Protein AF-0000000065821455 (afdb_homodimer)

Foldseek 3Di:
DDDCPPDDDDPPPDDDDPDDPDDPPPDPPPPPQPPAPPVQVLVLVVLQLAQKWFWQDDDPFKTKTKFKFFQDPSNVVQAQADPPPLRRRMKMKMKIWGDDVVVVDDPQKTWIWIAINQPGIFIWIWRWDWAADPQDNRMIRIHTDSTHGDDDDPDDDGPVPGDDDADFPDDCLVDPQWAFDQDFDPDLLWADLEQQWIQRQVVRWIKGKFFAPVLCVPDDPPQSATTDQLLQQQFFPAPPDDDQQDQAQWAQRRRRHRDDPPLSRHARNRHHSCCVPPVDFKTAGRHDQVSVVSWFVDRAGIKGAQADRPRGGNDFASQNGIWGAHPVRDITGTDCPRMGITMGDSSVSVRNCTTGPSNVVRSVVSVVVPPD/DDDPPPCPDDDPDDDDDPDDPDDPDDDPPPPPQPDAPPVQVLVLVVLQLAQKWFWQDDDPFKTKTKFKFFQDPSNVVQAQADPPPLRRRMKMKMKIWGDDVVVVDDPQKTWIWIAINQPGIFIWIWRWDWAADPQDNRMIRIHTDDTHGDDDDPDDDGPVPGDDDADFPDDCLVDPQWAFDQDFDPDLLWADLEQQWIQRQVVRWIKGKFFAPVLCVPDDPPQSATTDQLLQQQFFPAPPDDDQQDQAQWAQRRRRHRDDPVLSRHARNRHHSCCVPPVDFKTAGRHDQVSVVSWFVDRAGIKGAQADRPRGGNDFASQNGIWGAHPVRDTTGTDCPRMGITMGDSSVSVRNCTTGPSNVVRNVVSVVVPPD

Sequence (744 aa):
MAQRALWRPQATPGPPGAAAPPGHRGAPPDARAPDPGPEADLVARIANSVFVWRVVRGDERLKIFRCLTVLTEPLCQVALPDPDPERALFCEIFLYLTRPKALRLPSNTFFAIFFFNRERRYCATVHLRSVTHPRTPLLCTLAFGHLEAASPPEETPDPAAEQLADEPVAHELDGAYLVPTDTAPESGACCALGPGAWWHLPGGRIYCWAMDDDLGSLCPPGSRARHLGWLLSRITDPPGGGGACAPTAHIDSANALWRAPAVAEACPCVAPCMWSNMAQRTLAVRGDASLCQLLFGHPVDAVILRQATRRPRITAHLHEVVVGRDGAESVIRPTSAGWRLCVLSSYTSRLFATSCPAVARAVARASSSDYKMAQRALWRPQATPGPPGAAAPPGHRGAPPDARAPDPGPEADLVARIANSVFVWRVVRGDERLKIFRCLTVLTEPLCQVALPDPDPERALFCEIFLYLTRPKALRLPSNTFFAIFFFNRERRYCATVHLRSVTHPRTPLLCTLAFGHLEAASPPEETPDPAAEQLADEPVAHELDGAYLVPTDTAPESGACCALGPGAWWHLPGGRIYCWAMDDDLGSLCPPGSRARHLGWLLSRITDPPGGGGACAPTAHIDSANALWRAPAVAEACPCVAPCMWSNMAQRTLAVRGDASLCQLLFGHPVDAVILRQATRRPRITAHLHEVVVGRDGAESVIRPTSAGWRLCVLSSYTSRLFATSCPAVARAVARASSSDYK

Nearest PDB structures (foldseek):
  1h7k-assembly1_A  TM=2.787E-01  e=4.267E+00  Proteus mirabilis

InterPro domains:
  IPR004286 Herpesvirus UL16/UL94 [MF_04039] (35-364)
  IPR004286 Herpesvirus UL16/UL94 [PF03044] (42-361)

Structure (mmCIF, N/CA/C/O backbone):
data_AF-0000000065821455-model_v1
#
loop_
_entity.id
_entity.type
_entity.pdbx_description
1 polymer 'Cytoplasmic envelopment protein 2'
#
loop_
_atom_site.group_PDB
_atom_site.id
_atom_site.type_symbol
_atom_site.label_atom_id
_atom_site.label_alt_id
_atom_site.label_comp_id
_atom_site.label_asym_id
_atom_site.label_entity_id
_atom_site.label_seq_id
_atom_site.pdbx_PDB_ins_code
_atom_site.Cartn_x
_atom_site.Cartn_y
_atom_site.Cartn_z
_atom_site.occupancy
_atom_site.B_iso_or_equiv
_atom_site.auth_seq_id
_atom_site.auth_comp_id
_atom_site.auth_asym_id
_atom_site.auth_atom_id
_atom_site.pdbx_PDB_model_num
ATOM 1 N N . MET A 1 1 ? 31.703 -21.344 -76.875 1 18.28 1 MET A N 1
ATOM 2 C CA . MET A 1 1 ? 30.328 -21.141 -77.312 1 18.28 1 MET A CA 1
ATOM 3 C C . MET A 1 1 ? 29.547 -22.453 -77.25 1 18.28 1 MET A C 1
ATOM 5 O O . MET A 1 1 ? 29.094 -22.953 -78.312 1 18.28 1 MET A O 1
ATOM 9 N N . ALA A 1 2 ? 29.984 -23.312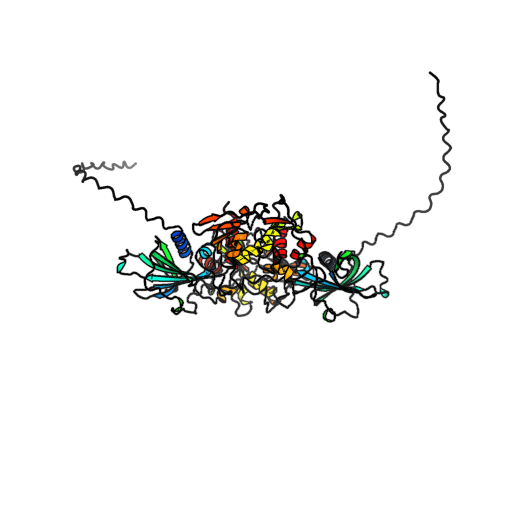 -76.25 1 20.3 2 ALA A N 1
ATOM 10 C CA . ALA A 1 2 ? 29.844 -24.766 -76.25 1 20.3 2 ALA A CA 1
ATOM 11 C C . ALA A 1 2 ? 28.375 -25.172 -76.062 1 20.3 2 ALA A C 1
ATOM 13 O O . ALA A 1 2 ? 27.672 -24.688 -75.188 1 20.3 2 ALA A O 1
ATOM 14 N N . GLN A 1 3 ? 27.594 -25.672 -77.125 1 21.14 3 GLN A N 1
ATOM 15 C CA . GLN A 1 3 ? 26.219 -25.922 -77.625 1 21.14 3 GLN A CA 1
ATOM 16 C C . GLN A 1 3 ? 25.594 -27.078 -76.812 1 21.14 3 GLN A C 1
ATOM 18 O O . GLN A 1 3 ? 26.016 -28.234 -77 1 21.14 3 GLN A O 1
ATOM 23 N N . ARG A 1 4 ? 25.094 -26.891 -75.5 1 23.95 4 ARG A N 1
ATOM 24 C CA . ARG A 1 4 ? 24.734 -27.891 -74.5 1 23.95 4 ARG A CA 1
ATOM 25 C C . ARG A 1 4 ? 23.516 -28.672 -75 1 23.95 4 ARG A C 1
ATOM 27 O O . ARG A 1 4 ? 22.438 -28.109 -75.188 1 23.95 4 ARG A O 1
ATOM 34 N N . ALA A 1 5 ? 23.672 -29.797 -75.562 1 21.73 5 ALA A N 1
ATOM 35 C CA . ALA A 1 5 ? 22.859 -30.703 -76.375 1 21.73 5 ALA A CA 1
ATOM 36 C C . ALA A 1 5 ? 21.781 -31.391 -75.562 1 21.73 5 ALA A C 1
ATOM 38 O O . ALA A 1 5 ? 21.141 -32.344 -76 1 21.73 5 ALA A O 1
ATOM 39 N N . LEU A 1 6 ? 21.469 -30.906 -74.188 1 23.86 6 LEU A N 1
ATOM 40 C CA . LEU A 1 6 ? 21.094 -31.969 -73.25 1 23.86 6 LEU A CA 1
ATOM 41 C C . LEU A 1 6 ? 19.781 -32.625 -73.688 1 23.86 6 LEU A C 1
ATOM 43 O O . LEU A 1 6 ? 18.812 -31.938 -74 1 23.86 6 LEU A O 1
ATOM 47 N N . TRP A 1 7 ? 19.734 -33.906 -74 1 24.12 7 TRP A N 1
ATOM 48 C CA . TRP A 1 7 ? 18.844 -34.906 -74.562 1 24.12 7 TRP A CA 1
ATOM 49 C C . TRP A 1 7 ? 17.578 -35.062 -73.75 1 24.12 7 TRP A C 1
ATOM 51 O O . TRP A 1 7 ? 17.609 -34.938 -72.5 1 24.12 7 TRP A O 1
ATOM 61 N N . ARG A 1 8 ? 16.312 -35.031 -74.375 1 24.8 8 ARG A N 1
ATOM 62 C CA . ARG A 1 8 ? 14.875 -34.875 -74.125 1 24.8 8 ARG A CA 1
ATOM 63 C C . ARG A 1 8 ? 14.273 -36.188 -73.625 1 24.8 8 ARG A C 1
ATOM 65 O O . ARG A 1 8 ? 14.148 -37.156 -74.438 1 24.8 8 ARG A O 1
ATOM 72 N N . PRO A 1 9 ? 14.562 -36.656 -72.312 1 22.41 9 PRO A N 1
ATOM 73 C CA . PRO A 1 9 ? 14.227 -38.031 -72 1 22.41 9 PRO A CA 1
ATOM 74 C C . PRO A 1 9 ? 12.742 -38.344 -72.188 1 22.41 9 PRO A C 1
ATOM 76 O O . PRO A 1 9 ? 11.898 -37.469 -72 1 22.41 9 PRO A O 1
ATOM 79 N N . GLN A 1 10 ? 12.484 -39.344 -72.875 1 22.66 10 GLN A N 1
ATOM 80 C CA . GLN A 1 10 ? 11.234 -39.875 -73.438 1 22.66 10 GLN A CA 1
ATOM 81 C C . GLN A 1 10 ? 10.336 -40.406 -72.312 1 22.66 10 GLN A C 1
ATOM 83 O O . GLN A 1 10 ? 10.75 -41.219 -71.5 1 22.66 10 GLN A O 1
ATOM 88 N N . ALA A 1 11 ? 9.273 -39.656 -71.875 1 24.34 11 ALA A N 1
ATOM 89 C CA . ALA A 1 11 ? 8.352 -39.781 -70.75 1 24.34 11 ALA A CA 1
ATOM 90 C C . ALA A 1 11 ? 7.527 -41.062 -70.812 1 24.34 11 ALA A C 1
ATOM 92 O O . ALA A 1 11 ? 6.887 -41.312 -71.875 1 24.34 11 ALA A O 1
ATOM 93 N N . THR A 1 12 ? 8.023 -42.094 -70.188 1 25.02 12 THR A N 1
ATOM 94 C CA . THR A 1 12 ? 7.441 -43.406 -70.188 1 25.02 12 THR A CA 1
ATOM 95 C C . THR A 1 12 ? 5.969 -43.375 -69.812 1 25.02 12 THR A C 1
ATOM 97 O O . THR A 1 12 ? 5.59 -42.594 -68.875 1 25.02 12 THR A O 1
ATOM 100 N N . PRO A 1 13 ? 5.086 -43.969 -70.5 1 27.89 13 PRO A N 1
ATOM 101 C CA . PRO A 1 13 ? 3.621 -43.906 -70.5 1 27.89 13 PRO A CA 1
ATOM 102 C C . PRO A 1 13 ? 3.029 -44.531 -69.188 1 27.89 13 PRO A C 1
ATOM 104 O O . PRO A 1 13 ? 3.266 -45.719 -68.938 1 27.89 13 PRO A O 1
ATOM 107 N N . GLY A 1 14 ? 3.031 -43.938 -68 1 22.94 14 GLY A N 1
ATOM 108 C CA . GLY A 1 14 ? 2.805 -44.594 -66.75 1 22.94 14 GLY A CA 1
ATOM 109 C C . GLY A 1 14 ? 1.462 -45.281 -66.688 1 22.94 14 GLY A C 1
ATOM 110 O O . GLY A 1 14 ? 0.564 -45 -67.438 1 22.94 14 GLY A O 1
ATOM 111 N N . PRO A 1 15 ? 1.441 -46.438 -65.938 1 25.97 15 PRO A N 1
ATOM 112 C CA . PRO A 1 15 ? 0.508 -47.562 -65.875 1 25.97 15 PRO A CA 1
ATOM 113 C C . PRO A 1 15 ? -0.919 -47.125 -65.562 1 25.97 15 PRO A C 1
ATOM 115 O O . PRO A 1 15 ? -1.133 -46.031 -65 1 25.97 15 PRO A O 1
ATOM 118 N N . PRO A 1 16 ? -1.852 -48 -65.875 1 26.34 16 PRO A N 1
ATOM 119 C CA . PRO A 1 16 ? -3.309 -47.875 -65.938 1 26.34 16 PRO A CA 1
ATOM 120 C C . PRO A 1 16 ? -3.941 -47.5 -64.562 1 26.34 16 PRO A C 1
ATOM 122 O O . PRO A 1 16 ? -3.328 -47.688 -63.531 1 26.34 16 PRO A O 1
ATOM 125 N N . GLY A 1 17 ? -5.07 -46.75 -64.625 1 23.02 17 GLY A N 1
ATOM 126 C CA . GLY A 1 17 ? -5.844 -45.938 -63.688 1 23.02 17 GLY A CA 1
ATOM 127 C C . GLY A 1 17 ? -6.578 -46.75 -62.656 1 23.02 17 GLY A C 1
ATOM 128 O O . GLY A 1 17 ? -7.5 -47.5 -62.969 1 23.02 17 GLY A O 1
ATOM 129 N N . ALA A 1 18 ? -5.797 -47.406 -61.719 1 26.08 18 ALA A N 1
ATOM 130 C CA . ALA A 1 18 ? -6.438 -48.25 -60.719 1 26.08 18 ALA A CA 1
ATOM 131 C C . ALA A 1 18 ? -7.707 -47.594 -60.188 1 26.08 18 ALA A C 1
ATOM 133 O O . ALA A 1 18 ? -7.801 -46.375 -60.094 1 26.08 18 ALA A O 1
ATOM 134 N N . ALA A 1 19 ? -8.695 -48.375 -60.125 1 24.66 19 ALA A N 1
ATOM 135 C CA . ALA A 1 19 ? -10.102 -48.219 -59.75 1 24.66 19 ALA A CA 1
ATOM 136 C C . ALA A 1 19 ? -10.242 -47.5 -58.406 1 24.66 19 ALA A C 1
ATOM 138 O O . ALA A 1 19 ? -9.375 -47.625 -57.531 1 24.66 19 ALA A O 1
ATOM 139 N N . ALA A 1 20 ? -11.109 -46.531 -58.344 1 27.36 20 ALA A N 1
ATOM 140 C CA . ALA A 1 20 ? -11.43 -45.562 -57.312 1 27.36 20 ALA A CA 1
ATOM 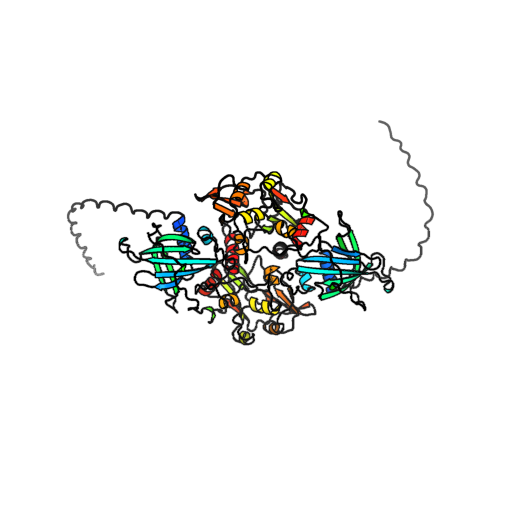141 C C . ALA A 1 20 ? -11.875 -46.219 -56.031 1 27.36 20 ALA A C 1
ATOM 143 O O . ALA A 1 20 ? -12.828 -47.031 -56.031 1 27.36 20 ALA A O 1
ATOM 144 N N . PRO A 1 21 ? -10.891 -46.75 -55.156 1 24.52 21 PRO A N 1
ATOM 145 C CA . PRO A 1 21 ? -11.5 -47.531 -54.062 1 24.52 21 PRO A CA 1
ATOM 146 C C . PRO A 1 21 ? -12.711 -46.812 -53.438 1 24.52 21 PRO A C 1
ATOM 148 O O . PRO A 1 21 ? -12.859 -45.594 -53.562 1 24.52 21 PRO A O 1
ATOM 151 N N . PRO A 1 22 ? -13.672 -47.656 -52.875 1 33.03 22 PRO A N 1
ATOM 152 C CA . PRO A 1 22 ? -14.984 -47.25 -52.344 1 33.03 22 PRO A CA 1
ATOM 153 C C . PRO A 1 22 ? -14.906 -46.062 -51.375 1 33.03 22 PRO A C 1
ATOM 155 O O . PRO A 1 22 ? -13.844 -45.812 -50.812 1 33.03 22 PRO A O 1
ATOM 158 N N . GLY A 1 23 ? -15.883 -45.125 -51.469 1 25.48 23 GLY A N 1
ATOM 159 C CA . GLY A 1 23 ? -16.078 -43.812 -50.844 1 25.48 23 GLY A CA 1
ATOM 160 C C . GLY A 1 23 ? -15.938 -43.875 -49.344 1 25.48 23 GLY A C 1
ATOM 161 O O . GLY A 1 23 ? -16.422 -44.781 -48.688 1 25.48 23 GLY A O 1
ATOM 162 N N . HIS A 1 24 ? -14.758 -43.406 -48.781 1 27.06 24 HIS A N 1
ATOM 163 C CA . HIS A 1 24 ? -14.477 -43.281 -47.375 1 27.06 24 HIS A CA 1
ATOM 164 C C . HIS A 1 24 ? -15.672 -42.719 -46.594 1 27.06 24 HIS A C 1
ATOM 166 O O . HIS A 1 24 ? -16.203 -41.688 -46.969 1 27.06 24 HIS A O 1
ATOM 172 N N . ARG A 1 25 ? -16.531 -43.594 -46 1 34.06 25 ARG A N 1
ATOM 173 C CA . ARG A 1 25 ? -17.531 -43.188 -45.031 1 34.06 25 ARG A CA 1
ATOM 174 C C . ARG A 1 25 ? -17 -42.062 -44.156 1 34.06 25 ARG A C 1
ATOM 176 O O . ARG A 1 25 ? -15.844 -42.062 -43.719 1 34.06 25 ARG A O 1
ATOM 183 N N . GLY A 1 26 ? -17.578 -40.844 -44.375 1 27.97 26 GLY A N 1
ATOM 184 C CA . GLY A 1 26 ? -17.281 -39.625 -43.656 1 27.97 26 GLY A CA 1
ATOM 185 C C . GLY A 1 26 ? -16.969 -39.844 -42.188 1 27.97 26 GLY A C 1
ATOM 186 O O . GLY A 1 26 ? -17.469 -40.781 -41.594 1 27.97 26 GLY A O 1
ATOM 187 N N . ALA A 1 27 ? -15.703 -39.469 -41.812 1 33.12 27 ALA A N 1
ATOM 188 C CA . ALA A 1 27 ? -15.289 -39.5 -40.406 1 33.12 27 ALA A CA 1
ATOM 189 C C . ALA A 1 27 ? -16.406 -38.969 -39.5 1 33.12 27 ALA A C 1
ATOM 191 O O . ALA A 1 27 ? -17.172 -38.062 -39.906 1 33.12 27 ALA A O 1
ATOM 192 N N . PRO A 1 28 ? -16.938 -39.812 -38.625 1 33.97 28 PRO A N 1
ATOM 193 C CA . PRO A 1 28 ? -17.938 -39.25 -37.719 1 33.97 28 PRO A CA 1
ATOM 194 C C . PRO A 1 28 ? -17.609 -37.844 -37.312 1 33.97 28 PRO A C 1
ATOM 196 O O . PRO A 1 28 ? -16.438 -37.438 -37.344 1 33.97 28 PRO A O 1
ATOM 199 N N . PRO A 1 29 ? -18.625 -36.938 -37.438 1 32.53 29 PRO A N 1
ATOM 200 C CA . PRO A 1 29 ? -18.344 -35.562 -37.031 1 32.53 29 PRO A CA 1
ATOM 201 C C . PRO A 1 29 ? -17.438 -35.469 -35.812 1 32.53 29 PRO A C 1
ATOM 203 O O . PRO A 1 29 ? -17.391 -36.406 -35 1 32.53 29 PRO A O 1
ATOM 206 N N . ASP A 1 30 ? -16.344 -34.812 -36 1 30.17 30 ASP A N 1
ATOM 207 C CA . ASP A 1 30 ? -15.422 -34.469 -34.906 1 30.17 30 ASP A CA 1
ATOM 208 C C . ASP A 1 30 ? -16.188 -34.125 -33.625 1 30.17 30 ASP A C 1
ATOM 210 O O . ASP A 1 30 ? -17 -33.219 -33.625 1 30.17 30 ASP A O 1
ATOM 214 N N . ALA A 1 31 ? -16.578 -35.094 -32.875 1 29.73 31 ALA A N 1
ATOM 215 C CA . ALA A 1 31 ? -17.078 -34.812 -31.531 1 29.73 31 ALA A CA 1
ATOM 216 C C . ALA A 1 31 ? -16.391 -33.562 -30.953 1 29.73 31 ALA A C 1
ATOM 218 O O . ALA A 1 31 ? -15.195 -33.594 -30.672 1 29.73 31 ALA A O 1
ATOM 219 N N . ARG A 1 32 ? -16.844 -32.469 -31.328 1 39.44 32 ARG A N 1
ATOM 220 C CA . ARG A 1 32 ? -16.484 -31.266 -30.594 1 39.44 32 ARG A CA 1
ATOM 221 C C . ARG A 1 32 ? -16.344 -31.562 -29.094 1 39.44 32 ARG A C 1
ATOM 223 O O . ARG A 1 32 ? -17.266 -32.094 -28.484 1 39.44 32 ARG A O 1
ATOM 230 N N . ALA A 1 33 ? -15.117 -31.75 -28.656 1 36.5 33 ALA A N 1
ATOM 231 C CA . ALA A 1 33 ? -14.875 -31.891 -27.219 1 36.5 33 ALA A CA 1
ATOM 232 C C . ALA A 1 33 ? -15.922 -31.125 -26.422 1 36.5 33 ALA A C 1
ATOM 234 O O . ALA A 1 33 ? -16.312 -30.016 -26.781 1 36.5 33 ALA A O 1
ATOM 235 N N . PRO A 1 34 ? -16.719 -31.703 -25.547 1 39.59 34 PRO A N 1
ATOM 236 C CA . PRO A 1 34 ? -17.672 -30.938 -24.75 1 39.59 34 PRO A CA 1
ATOM 237 C C . PRO A 1 34 ? -17.078 -29.656 -24.172 1 39.59 34 PRO A C 1
ATOM 239 O O . PRO A 1 34 ? -15.867 -29.594 -23.891 1 39.59 34 PRO A O 1
ATOM 242 N N . ASP A 1 35 ? -17.562 -28.516 -24.484 1 43.12 35 ASP A N 1
ATOM 243 C CA . ASP A 1 35 ? -17.219 -27.188 -23.984 1 43.12 35 ASP A CA 1
ATOM 244 C C . ASP A 1 35 ? -16.969 -27.219 -22.469 1 43.12 35 ASP A C 1
ATOM 246 O O . ASP A 1 35 ? -17.812 -27.688 -21.703 1 43.12 35 ASP A O 1
ATOM 250 N N . PRO A 1 36 ? -15.664 -27.484 -22.188 1 52.84 36 PRO A N 1
ATOM 251 C CA . PRO A 1 36 ? -15.453 -27.406 -20.734 1 52.84 36 PRO A CA 1
ATOM 252 C C . PRO A 1 36 ? -16.281 -26.312 -20.078 1 52.84 36 PRO A C 1
ATOM 254 O O . PRO A 1 36 ? -16.516 -25.25 -20.672 1 52.84 36 PRO A O 1
ATOM 257 N N . GLY A 1 37 ? -17.203 -26.594 -19.328 1 60.38 37 GLY A N 1
ATOM 258 C CA . GLY A 1 37 ? -18 -25.641 -18.562 1 60.38 37 GLY A CA 1
ATOM 259 C C . GLY A 1 37 ? -17.172 -24.484 -18.031 1 60.38 37 GLY A C 1
ATOM 260 O O . GLY A 1 37 ? -15.938 -24.547 -18.016 1 60.38 37 GLY A O 1
ATOM 261 N N . PRO A 1 38 ? -17.688 -23.391 -17.906 1 71.19 38 PRO A N 1
ATOM 262 C CA . PRO A 1 38 ? -17.047 -22.141 -17.484 1 71.19 38 PRO A CA 1
ATOM 263 C C . PRO A 1 38 ? -16.047 -22.344 -16.344 1 71.19 38 PRO A C 1
ATOM 265 O O . PRO A 1 38 ? -14.992 -21.719 -16.328 1 71.19 38 PRO A O 1
ATOM 268 N N . GLU A 1 39 ? -16.281 -23.297 -15.578 1 82.38 39 GLU A N 1
ATOM 269 C CA . GLU A 1 39 ? -15.391 -23.531 -14.445 1 82.38 39 GLU A CA 1
ATOM 270 C C . GLU A 1 39 ? -14.125 -24.266 -14.883 1 82.38 39 GLU A C 1
ATOM 272 O O . GLU A 1 39 ? -13.023 -23.953 -14.414 1 82.38 39 GLU A O 1
ATOM 277 N N . ALA A 1 40 ? -14.25 -25.203 -15.828 1 86.44 40 ALA A N 1
ATOM 278 C CA . ALA A 1 40 ? -13.109 -25.953 -16.328 1 86.44 40 ALA A CA 1
ATOM 279 C C . ALA A 1 40 ? -12.102 -25.047 -17.031 1 86.44 40 ALA A C 1
ATOM 281 O O . ALA A 1 40 ? -10.891 -25.188 -16.844 1 86.44 40 ALA A O 1
ATOM 282 N N . ASP A 1 41 ? -12.602 -24.141 -17.75 1 87.81 41 ASP A N 1
ATOM 283 C CA . ASP A 1 41 ? -11.734 -23.188 -18.438 1 87.81 41 ASP A CA 1
ATOM 284 C C . ASP A 1 41 ? -10.969 -22.312 -17.438 1 87.81 41 ASP A C 1
ATOM 286 O O . ASP A 1 41 ? -9.789 -22.031 -17.641 1 87.81 41 ASP A O 1
ATOM 290 N N . LEU A 1 42 ? -11.617 -21.953 -16.438 1 88.06 42 LEU A N 1
ATOM 291 C CA . LEU A 1 42 ? -11 -21.141 -15.398 1 88.06 42 LEU A CA 1
ATOM 292 C C . LEU A 1 42 ? -9.891 -21.906 -14.688 1 88.06 42 LEU A C 1
ATOM 294 O O . LEU A 1 42 ? -8.781 -21.391 -14.523 1 88.06 42 LEU A O 1
ATOM 298 N N . VAL A 1 43 ? -10.172 -23.078 -14.352 1 91.94 43 VAL A N 1
ATOM 299 C CA . VAL A 1 43 ? -9.195 -23.891 -13.641 1 91.94 43 VAL A CA 1
ATOM 300 C C . VAL A 1 43 ? -8 -24.172 -14.547 1 91.94 43 VAL A C 1
ATOM 302 O O . VAL A 1 43 ? -6.852 -24.141 -14.109 1 91.94 43 VAL A O 1
ATOM 305 N N . ALA A 1 44 ? -8.273 -24.453 -15.781 1 92.94 44 ALA A N 1
ATOM 306 C CA . ALA A 1 44 ? -7.199 -24.672 -16.75 1 92.94 44 ALA A CA 1
ATOM 307 C C . ALA A 1 44 ? -6.293 -23.453 -16.859 1 92.94 44 ALA A C 1
ATOM 309 O O . ALA A 1 44 ? -5.066 -23.578 -16.859 1 92.94 44 ALA A O 1
ATOM 310 N N . ARG A 1 45 ? -6.879 -22.344 -16.906 1 91.31 45 ARG A N 1
ATOM 311 C CA . ARG A 1 45 ? -6.117 -21.094 -16.984 1 91.31 45 ARG A CA 1
ATOM 312 C C . ARG A 1 45 ? -5.258 -20.906 -15.734 1 91.31 45 ARG A C 1
ATOM 314 O O . ARG A 1 45 ? -4.082 -20.562 -15.828 1 91.31 45 ARG A O 1
ATOM 321 N N . ILE A 1 46 ? -5.812 -21.125 -14.648 1 92.88 46 ILE A N 1
ATOM 322 C CA . ILE A 1 46 ? -5.109 -21 -13.375 1 92.88 46 ILE A CA 1
ATOM 323 C C . ILE A 1 46 ? -3.953 -22 -13.32 1 92.88 46 ILE A C 1
ATOM 325 O O . ILE A 1 46 ? -2.816 -21.609 -13.031 1 92.88 46 ILE A O 1
ATOM 329 N N . ALA A 1 47 ? -4.289 -23.188 -13.617 1 94.19 47 ALA A N 1
ATOM 330 C CA . ALA A 1 47 ? -3.281 -24.25 -13.539 1 94.19 47 ALA A CA 1
ATOM 331 C C . ALA A 1 47 ? -2.109 -23.953 -14.477 1 94.19 47 ALA A C 1
ATOM 333 O O . ALA A 1 47 ? -0.951 -24.172 -14.117 1 94.19 47 ALA A O 1
ATOM 334 N N . ASN A 1 48 ? -2.381 -23.438 -15.57 1 94.44 48 ASN A N 1
ATOM 335 C CA . ASN A 1 48 ? -1.34 -23.172 -16.562 1 94.44 48 ASN A CA 1
ATOM 336 C C . ASN A 1 48 ? -0.598 -21.875 -16.25 1 94.44 48 ASN A C 1
ATOM 338 O O . ASN A 1 48 ? 0.431 -21.594 -16.875 1 94.44 48 ASN A O 1
ATOM 342 N N . SER A 1 49 ? -1.099 -21.094 -15.352 1 91.56 49 SER A N 1
ATOM 343 C CA . SER A 1 49 ? -0.44 -19.859 -14.977 1 91.56 49 SER A CA 1
ATOM 344 C C . SER A 1 49 ? 0.566 -20.078 -13.859 1 91.56 49 SER A C 1
ATOM 346 O O . SER A 1 49 ? 1.354 -19.188 -13.531 1 91.56 49 SER A O 1
ATOM 348 N N . VAL A 1 50 ? 0.515 -21.219 -13.289 1 93.69 50 VAL A N 1
ATOM 349 C CA . VAL A 1 50 ? 1.43 -21.547 -12.203 1 93.69 50 VAL A CA 1
ATOM 350 C C . VAL A 1 50 ? 2.871 -21.5 -12.703 1 93.69 50 VAL A C 1
ATOM 352 O O . VAL A 1 50 ? 3.176 -22.016 -13.781 1 93.69 50 VAL A O 1
ATOM 355 N N . PHE A 1 51 ? 3.674 -20.984 -11.867 1 93.88 51 PHE A N 1
ATOM 356 C CA . PHE A 1 51 ? 5.066 -20.75 -12.234 1 93.88 51 PHE A CA 1
ATOM 357 C C . PHE A 1 51 ? 5.863 -22.047 -12.156 1 93.88 51 PHE A C 1
ATOM 359 O O . PHE A 1 51 ? 6.398 -22.531 -13.156 1 93.88 51 PHE A O 1
ATOM 366 N N . VAL A 1 52 ? 5.902 -22.641 -10.992 1 96.75 52 VAL A N 1
ATOM 367 C CA . VAL A 1 52 ? 6.664 -23.875 -10.766 1 96.75 52 VAL A CA 1
ATOM 368 C C . VAL A 1 52 ? 5.879 -24.797 -9.844 1 96.75 52 VAL A C 1
ATOM 370 O O . VAL A 1 52 ? 5.227 -24.344 -8.906 1 96.75 52 VAL A O 1
ATOM 373 N N . TRP A 1 53 ? 5.953 -26.078 -10.172 1 98.06 53 TRP A N 1
ATOM 374 C CA . TRP A 1 53 ? 5.43 -27.125 -9.312 1 98.06 53 TRP A CA 1
ATOM 375 C C . TRP A 1 53 ? 6.562 -27.875 -8.617 1 98.06 53 TRP A C 1
ATOM 377 O O . TRP A 1 53 ? 7.547 -28.25 -9.258 1 98.06 53 TRP A O 1
ATOM 387 N N . ARG A 1 54 ? 6.422 -28.062 -7.363 1 98.19 54 ARG A N 1
ATOM 388 C CA . ARG A 1 54 ? 7.375 -28.875 -6.621 1 98.19 54 ARG A CA 1
ATOM 389 C C . ARG A 1 54 ? 6.828 -30.281 -6.379 1 98.19 54 ARG A C 1
ATOM 391 O O . ARG A 1 54 ? 5.688 -30.438 -5.938 1 98.19 54 ARG A O 1
ATOM 398 N N . VAL A 1 55 ? 7.672 -31.234 -6.594 1 97.38 55 VAL A N 1
ATOM 399 C CA . VAL A 1 55 ? 7.281 -32.625 -6.348 1 97.38 55 VAL A CA 1
ATOM 400 C C . VAL A 1 55 ? 7.273 -32.906 -4.844 1 97.38 55 VAL A C 1
ATOM 402 O O . VAL A 1 55 ? 8.273 -32.688 -4.16 1 97.38 55 VAL A O 1
ATOM 405 N N . VAL A 1 56 ? 6.168 -33.312 -4.363 1 97.25 56 VAL A N 1
ATOM 406 C CA . VAL A 1 56 ? 6.043 -33.688 -2.959 1 97.25 56 VAL A CA 1
ATOM 407 C C . VAL A 1 56 ? 6.285 -35.188 -2.803 1 97.25 56 VAL A C 1
ATOM 409 O O . VAL A 1 56 ? 7.027 -35.625 -1.917 1 97.25 56 VAL A O 1
ATOM 412 N N . ARG A 1 57 ? 5.66 -35.906 -3.637 1 94.38 57 ARG A N 1
ATOM 413 C CA . ARG A 1 57 ? 5.762 -37.344 -3.682 1 94.38 57 ARG A CA 1
ATOM 414 C C . ARG A 1 57 ? 5.582 -37.875 -5.105 1 94.38 57 ARG A C 1
ATOM 416 O O . ARG A 1 57 ? 4.742 -37.375 -5.852 1 94.38 57 ARG A O 1
ATOM 423 N N . GLY A 1 58 ? 6.488 -38.781 -5.566 1 89.62 58 GLY A N 1
ATOM 424 C CA . GLY A 1 58 ? 6.43 -39.344 -6.902 1 89.62 58 GLY A CA 1
ATOM 425 C C . GLY A 1 58 ? 6.465 -40.875 -6.91 1 89.62 58 GLY A C 1
ATOM 426 O O . GLY A 1 58 ? 7.473 -41.469 -7.293 1 89.62 58 GLY A O 1
ATOM 427 N N . ASP A 1 59 ? 5.348 -41.438 -6.523 1 87.12 59 ASP A N 1
ATOM 428 C CA . ASP A 1 59 ? 5.227 -42.906 -6.59 1 87.12 59 ASP A CA 1
ATOM 429 C C . ASP A 1 59 ? 4.719 -43.344 -7.961 1 87.12 59 ASP A C 1
ATOM 431 O O . ASP A 1 59 ? 4.348 -42.531 -8.789 1 87.12 59 ASP A O 1
ATOM 435 N N . GLU A 1 60 ? 4.816 -44.625 -8.25 1 84.19 60 GLU A N 1
ATOM 436 C CA . GLU A 1 60 ? 4.422 -45.156 -9.539 1 84.19 60 GLU A CA 1
ATOM 437 C C . GLU A 1 60 ? 2.951 -44.875 -9.836 1 84.19 60 GLU A C 1
ATOM 439 O O . GLU A 1 60 ? 2.584 -44.594 -10.977 1 84.19 60 GLU A O 1
ATOM 444 N N . ARG A 1 61 ? 2.109 -44.875 -8.852 1 87.56 61 ARG A N 1
ATOM 445 C CA . ARG A 1 61 ? 0.67 -44.781 -9.078 1 87.56 61 ARG A CA 1
ATOM 446 C C . ARG A 1 61 ? 0.159 -43.406 -8.734 1 87.56 61 ARG A C 1
ATOM 448 O O . ARG A 1 61 ? -0.967 -43.031 -9.086 1 87.56 61 ARG A O 1
ATOM 455 N N . LEU A 1 62 ? 0.962 -42.656 -8.031 1 92.25 62 LEU A N 1
ATOM 456 C CA . LEU A 1 62 ? 0.502 -41.375 -7.52 1 92.25 62 LEU A CA 1
ATOM 457 C C . LEU A 1 62 ? 1.634 -40.344 -7.52 1 92.25 62 LEU A C 1
ATOM 459 O O . LEU A 1 62 ? 2.719 -40.625 -7 1 92.25 62 LEU A O 1
ATOM 463 N N . LYS A 1 63 ? 1.419 -39.25 -8.195 1 95.56 63 LYS A N 1
ATOM 464 C CA . LYS A 1 63 ? 2.324 -38.125 -8.102 1 95.56 63 LYS A CA 1
ATOM 465 C C . LYS A 1 63 ? 1.643 -36.938 -7.434 1 95.56 63 LYS A C 1
ATOM 467 O O . LYS A 1 63 ? 0.492 -36.625 -7.742 1 95.56 63 LYS A O 1
ATOM 472 N N . ILE A 1 64 ? 2.324 -36.344 -6.484 1 97.88 64 ILE A N 1
ATOM 473 C 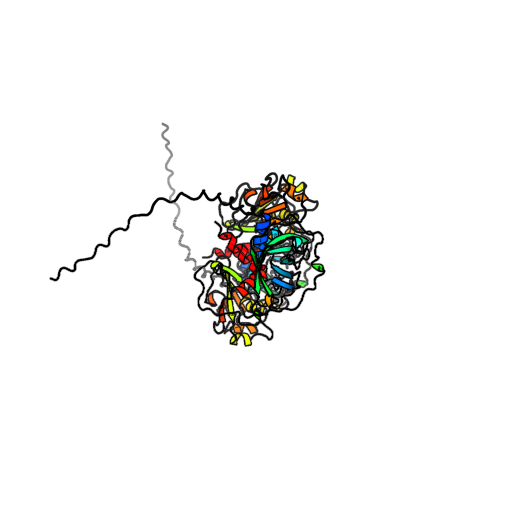CA . ILE A 1 64 ? 1.794 -35.188 -5.762 1 97.88 64 ILE A CA 1
ATOM 474 C C . ILE A 1 64 ? 2.695 -33.969 -5.984 1 97.88 64 ILE A C 1
ATOM 476 O O . ILE A 1 64 ? 3.918 -34.062 -5.848 1 97.88 64 ILE A O 1
ATOM 480 N N . PHE A 1 65 ? 2.082 -32.906 -6.398 1 97.88 65 PHE A N 1
ATOM 481 C CA . PHE A 1 65 ? 2.791 -31.656 -6.602 1 97.88 65 PHE A CA 1
ATOM 482 C C . PHE A 1 65 ? 2.223 -30.562 -5.703 1 97.88 65 PHE A C 1
ATOM 484 O O . PHE A 1 65 ? 1.066 -30.641 -5.277 1 97.88 65 PHE A O 1
ATOM 491 N N . ARG A 1 66 ? 3.045 -29.594 -5.449 1 98.06 66 ARG A N 1
ATOM 492 C CA . ARG A 1 66 ? 2.656 -28.422 -4.664 1 98.06 66 ARG A CA 1
ATOM 493 C C . ARG A 1 66 ? 3.191 -27.141 -5.289 1 98.06 66 ARG A C 1
ATOM 495 O O . ARG A 1 66 ? 4.305 -27.125 -5.816 1 98.06 66 ARG A O 1
ATOM 502 N N . CYS A 1 67 ? 2.434 -26.125 -5.238 1 97.44 67 CYS A N 1
ATOM 503 C CA . CYS A 1 67 ? 2.893 -24.812 -5.652 1 97.44 67 CYS A CA 1
ATOM 504 C C . CYS A 1 67 ? 2.379 -23.734 -4.707 1 97.44 67 CYS A C 1
ATOM 506 O O . CYS A 1 67 ? 1.324 -23.891 -4.09 1 97.44 67 CYS A O 1
ATOM 508 N N . LEU A 1 68 ? 3.168 -22.734 -4.484 1 97.44 68 LEU A N 1
ATOM 509 C CA . LEU A 1 68 ? 2.781 -21.516 -3.801 1 97.44 68 LEU A CA 1
ATOM 510 C C . LEU A 1 68 ? 2.861 -20.312 -4.746 1 97.44 68 LEU A C 1
ATOM 512 O O . LEU A 1 68 ? 3.811 -20.203 -5.523 1 97.44 68 LEU A O 1
ATOM 516 N N . THR A 1 69 ? 1.839 -19.453 -4.699 1 97.19 69 THR A N 1
ATOM 517 C CA . THR A 1 69 ? 1.824 -18.266 -5.555 1 97.19 69 THR A CA 1
ATOM 518 C C . THR A 1 69 ? 1.02 -17.141 -4.91 1 97.19 69 THR A C 1
ATOM 520 O O . THR A 1 69 ? 0.222 -17.391 -4.004 1 97.19 69 THR A O 1
ATOM 523 N N . VAL A 1 70 ? 1.292 -15.984 -5.336 1 94.94 70 VAL A N 1
ATOM 524 C CA . VAL A 1 70 ? 0.467 -14.859 -4.914 1 94.94 70 VAL A CA 1
ATOM 525 C C . VAL A 1 70 ? -0.97 -15.062 -5.387 1 94.94 70 VAL A C 1
ATOM 527 O O . VAL A 1 70 ? -1.204 -15.672 -6.438 1 94.94 70 VAL A O 1
ATOM 530 N N . LEU A 1 71 ? -1.839 -14.523 -4.625 1 90.94 71 LEU A N 1
ATOM 531 C CA . LEU A 1 71 ? -3.254 -14.641 -4.957 1 90.94 71 LEU A CA 1
ATOM 532 C C . LEU A 1 71 ? -3.643 -13.633 -6.035 1 90.94 71 LEU A C 1
ATOM 534 O O . LEU A 1 71 ? -3.717 -12.43 -5.77 1 90.94 71 LEU A O 1
ATOM 538 N N . THR A 1 72 ? -3.85 -14.117 -7.219 1 87.06 72 THR A N 1
ATOM 539 C CA . THR A 1 72 ? -4.266 -13.273 -8.336 1 87.06 72 THR A CA 1
ATOM 540 C C . THR A 1 72 ? -5.785 -13.266 -8.477 1 87.06 72 THR A C 1
ATOM 542 O O . THR A 1 72 ? -6.477 -14.039 -7.809 1 87.06 72 THR A O 1
ATOM 545 N N . GLU A 1 73 ? -6.297 -12.461 -9.375 1 82.69 73 GLU A N 1
ATOM 546 C CA . GLU A 1 73 ? -7.734 -12.305 -9.562 1 82.69 73 GLU A CA 1
ATOM 547 C C . GLU A 1 73 ? -8.383 -13.625 -9.984 1 82.69 73 GLU A C 1
ATOM 549 O O . GLU A 1 73 ? -9.383 -14.047 -9.398 1 82.69 73 GLU A O 1
ATOM 554 N N . PRO A 1 74 ? -7.82 -14.328 -10.93 1 84 74 PRO A N 1
ATOM 555 C CA . PRO A 1 74 ? -8.43 -15.617 -11.289 1 84 74 PRO A CA 1
ATOM 556 C C . PRO A 1 74 ? -8.414 -16.609 -10.133 1 84 74 PRO A C 1
ATOM 558 O O . PRO A 1 74 ? -9.383 -17.359 -9.945 1 84 74 PRO A O 1
ATOM 561 N N . LEU A 1 75 ? -7.398 -16.594 -9.398 1 88.94 75 LEU A N 1
ATOM 562 C CA . LEU A 1 75 ? -7.305 -17.516 -8.273 1 88.94 75 LEU A CA 1
ATOM 563 C C . LEU A 1 75 ? -8.359 -17.188 -7.219 1 88.94 75 LEU A C 1
ATOM 565 O O . LEU A 1 75 ? -8.891 -18.094 -6.574 1 88.94 75 LEU A O 1
ATOM 569 N N . CYS A 1 76 ? -8.641 -15.961 -7.098 1 81.81 76 CYS A N 1
ATOM 570 C CA . CYS A 1 76 ? -9.625 -15.531 -6.109 1 81.81 76 CYS A CA 1
ATOM 571 C C . CYS A 1 76 ? -11.008 -16.062 -6.457 1 81.81 76 CYS A C 1
ATOM 573 O O . CYS A 1 76 ? -11.883 -16.141 -5.59 1 81.81 76 CYS A O 1
ATOM 575 N N . GLN A 1 77 ? -11.188 -16.438 -7.656 1 78.12 77 GLN A N 1
ATOM 576 C CA . GLN A 1 77 ? -12.484 -16.953 -8.094 1 78.12 77 GLN A CA 1
ATOM 577 C C . GLN A 1 77 ? -12.672 -18.406 -7.68 1 78.12 77 GLN A C 1
ATOM 579 O O . GLN A 1 77 ? -13.797 -18.906 -7.629 1 78.12 77 GLN A O 1
ATOM 584 N N . VAL A 1 78 ? -11.57 -19.031 -7.406 1 83.06 78 VAL A N 1
ATOM 585 C CA . VAL A 1 78 ? -11.695 -20.453 -7.137 1 83.06 78 VAL A CA 1
ATOM 586 C C . VAL A 1 78 ? -11.195 -20.766 -5.723 1 83.06 78 VAL A C 1
ATOM 588 O O . VAL A 1 78 ? -11.5 -21.812 -5.168 1 83.06 78 VAL A O 1
ATOM 591 N N . ALA A 1 79 ? -10.367 -19.875 -5.246 1 84.38 79 ALA A N 1
ATOM 592 C CA . ALA A 1 79 ? -9.742 -20.156 -3.953 1 84.38 79 ALA A CA 1
ATOM 593 C C . ALA A 1 79 ? -10.219 -19.156 -2.895 1 84.38 79 ALA A C 1
ATOM 595 O O . ALA A 1 79 ? -10.344 -17.969 -3.166 1 84.38 79 ALA A O 1
ATOM 596 N N . LEU A 1 80 ? -10.445 -19.734 -1.771 1 76.81 80 LEU A N 1
ATOM 597 C CA . LEU A 1 80 ? -10.68 -18.875 -0.623 1 76.81 80 LEU A CA 1
ATOM 598 C C . LEU A 1 80 ? -9.367 -18.438 0.014 1 76.81 80 LEU A C 1
ATOM 600 O O . LEU A 1 80 ? -8.422 -19.219 0.096 1 76.81 80 LEU A O 1
ATOM 604 N N . PRO A 1 81 ? -9.383 -17.203 0.386 1 77.56 81 PRO A N 1
ATOM 605 C CA . PRO A 1 81 ? -8.156 -16.766 1.062 1 77.56 81 PRO A CA 1
ATOM 606 C C . PRO A 1 81 ? -7.859 -17.578 2.316 1 77.56 81 PRO A C 1
ATOM 608 O O . PRO A 1 81 ? -8.781 -18.016 3.01 1 77.56 81 PRO A O 1
ATOM 611 N N . ASP A 1 82 ? -6.625 -17.734 2.525 1 81.25 82 ASP A N 1
ATOM 612 C CA . ASP A 1 82 ? -6.188 -18.422 3.734 1 81.25 82 ASP A CA 1
ATOM 613 C C . ASP A 1 82 ? -6.609 -17.656 4.988 1 81.25 82 ASP A C 1
ATOM 615 O O . ASP A 1 82 ? -6.5 -16.438 5.039 1 81.25 82 ASP A O 1
ATOM 619 N N . PRO A 1 83 ? -7.102 -18.359 5.93 1 75 83 PRO A N 1
ATOM 620 C CA . PRO A 1 83 ? -7.527 -17.688 7.164 1 75 83 PRO A CA 1
ATOM 621 C C . PRO A 1 83 ? -6.363 -17.078 7.93 1 75 83 PRO A C 1
ATOM 623 O O . PRO A 1 83 ? -6.562 -16.156 8.727 1 75 83 PRO A O 1
ATOM 626 N N . ASP A 1 84 ? -5.207 -17.672 7.789 1 80.69 84 ASP A N 1
ATOM 627 C CA . ASP A 1 84 ? -4.012 -17.062 8.367 1 80.69 84 ASP A CA 1
ATOM 628 C C . ASP A 1 84 ? -3.674 -15.742 7.668 1 80.69 84 ASP A C 1
ATOM 630 O O . ASP A 1 84 ? -3.354 -15.734 6.477 1 80.69 84 ASP A O 1
ATOM 634 N N . PRO A 1 85 ? -3.652 -14.703 8.422 1 76.06 85 PRO A N 1
ATOM 635 C CA . PRO A 1 85 ? -3.426 -13.391 7.812 1 76.06 85 PRO A CA 1
ATOM 636 C C . PRO A 1 85 ? -2.062 -13.281 7.129 1 76.06 85 PRO A C 1
ATOM 638 O O . PRO A 1 85 ? -1.908 -12.523 6.168 1 76.06 85 PRO A O 1
ATOM 641 N N . GLU A 1 86 ? -1.137 -14.016 7.609 1 80.5 86 GLU A N 1
ATOM 642 C CA . GLU A 1 86 ? 0.195 -13.961 7.016 1 80.5 86 GLU A CA 1
ATOM 643 C C . GLU A 1 86 ? 0.22 -14.648 5.656 1 80.5 86 GLU A C 1
ATOM 645 O O . GLU A 1 86 ? 1.145 -14.445 4.863 1 80.5 86 GLU A O 1
ATOM 650 N N . ARG A 1 87 ? -0.862 -15.406 5.383 1 87.88 87 ARG A N 1
ATOM 651 C CA . ARG A 1 87 ? -0.896 -16.188 4.156 1 87.88 87 ARG A CA 1
ATOM 652 C C . ARG A 1 87 ? -2.066 -15.773 3.271 1 87.88 87 ARG A C 1
ATOM 654 O O . ARG A 1 87 ? -2.244 -16.312 2.174 1 87.88 87 ARG A O 1
ATOM 661 N N . ALA A 1 88 ? -2.754 -14.805 3.674 1 84.44 88 ALA A N 1
ATOM 662 C CA . ALA A 1 88 ? -4.023 -14.438 3.049 1 84.44 88 ALA A CA 1
ATOM 663 C C . ALA A 1 88 ? -3.807 -13.93 1.625 1 84.44 88 ALA A C 1
ATOM 665 O O . ALA A 1 88 ? -4.703 -14.023 0.783 1 84.44 88 ALA A O 1
ATOM 666 N N . LEU A 1 89 ? -2.613 -13.484 1.376 1 90 89 LEU A N 1
ATOM 667 C CA . LEU A 1 89 ? -2.354 -12.898 0.066 1 90 89 LEU A CA 1
ATOM 668 C C . LEU A 1 89 ? -1.788 -13.938 -0.895 1 90 89 LEU A C 1
ATOM 670 O O . LEU A 1 89 ? -1.433 -13.617 -2.029 1 90 89 LEU A O 1
ATOM 674 N N . PHE A 1 90 ? -1.759 -15.141 -0.423 1 93.69 90 PHE A N 1
ATOM 675 C CA . PHE A 1 90 ? -1.145 -16.203 -1.213 1 93.69 90 PHE A CA 1
ATOM 676 C C . PHE A 1 90 ? -2.102 -17.375 -1.377 1 93.69 90 PHE A C 1
ATOM 678 O O . PHE A 1 90 ? -3.148 -17.438 -0.729 1 93.69 90 PHE A O 1
ATOM 685 N N . CYS A 1 91 ? -1.727 -18.203 -2.307 1 95.06 91 CYS A N 1
ATOM 686 C CA . CYS A 1 91 ? -2.494 -19.422 -2.566 1 95.06 91 CYS A CA 1
ATOM 687 C C . CYS A 1 91 ? -1.582 -20.641 -2.637 1 95.06 91 CYS A C 1
ATOM 689 O O . CYS A 1 91 ? -0.55 -20.609 -3.311 1 95.06 91 CYS A O 1
ATOM 691 N N . GLU A 1 92 ? -1.972 -21.594 -1.889 1 96.56 92 GLU A N 1
ATOM 692 C CA . GLU A 1 92 ? -1.346 -22.906 -1.979 1 96.56 92 GLU A CA 1
ATOM 693 C C . GLU A 1 92 ? -2.184 -23.859 -2.826 1 96.56 92 GLU A C 1
ATOM 695 O O . GLU A 1 92 ? -3.393 -23.984 -2.621 1 96.56 92 GLU A O 1
ATOM 700 N N . ILE A 1 93 ? -1.511 -24.516 -3.787 1 97 93 ILE A N 1
ATOM 701 C CA . ILE A 1 93 ? -2.215 -25.469 -4.637 1 97 93 ILE A CA 1
ATOM 702 C C . ILE A 1 93 ? -1.538 -26.828 -4.551 1 97 93 ILE A C 1
ATOM 704 O O . ILE A 1 93 ? -0.325 -26.953 -4.738 1 97 93 ILE A O 1
ATOM 708 N N . PHE A 1 94 ? -2.301 -27.859 -4.23 1 97.69 94 PHE A N 1
ATOM 709 C CA . PHE A 1 94 ? -1.859 -29.25 -4.348 1 97.69 94 PHE A CA 1
ATOM 710 C C . PHE A 1 94 ? -2.461 -29.906 -5.586 1 97.69 94 PHE A C 1
ATOM 712 O O . PHE A 1 94 ? -3.633 -29.688 -5.898 1 97.69 94 PHE A O 1
ATOM 719 N N . LEU A 1 95 ? -1.667 -30.656 -6.191 1 97.69 95 LEU A N 1
ATOM 720 C CA . LEU A 1 95 ? -2.096 -31.438 -7.344 1 97.69 95 LEU A CA 1
ATOM 721 C C . LEU A 1 95 ? -1.798 -32.938 -7.133 1 97.69 95 LEU A C 1
ATOM 723 O O . LEU A 1 95 ? -0.647 -33.312 -6.906 1 97.69 95 LEU A O 1
ATOM 727 N N . TYR A 1 96 ? -2.832 -33.75 -7.125 1 97.06 96 TYR A N 1
ATOM 728 C CA . TYR A 1 96 ? -2.721 -35.188 -7.098 1 97.06 96 TYR A CA 1
ATOM 729 C C . TYR A 1 96 ? -2.986 -35.781 -8.477 1 97.06 96 TYR A C 1
ATOM 731 O O . TYR A 1 96 ? -4.059 -35.594 -9.047 1 97.06 96 TYR A O 1
ATOM 739 N N . LEU A 1 97 ? -2.043 -36.5 -8.953 1 96 97 LEU A N 1
ATOM 740 C CA . LEU A 1 97 ? -2.18 -37.125 -10.266 1 96 97 LEU A CA 1
ATOM 741 C C . LEU A 1 97 ? -2.188 -38.656 -10.133 1 96 97 LEU A C 1
ATOM 743 O O . LEU A 1 97 ? -1.288 -39.219 -9.523 1 96 97 LEU A O 1
ATOM 747 N N . THR A 1 98 ? -3.18 -39.188 -10.641 1 94.06 98 THR A N 1
ATOM 748 C CA . THR A 1 98 ? -3.271 -40.656 -10.695 1 94.06 98 THR A CA 1
ATOM 749 C C . THR A 1 98 ? -3.719 -41.125 -12.07 1 94.06 98 THR A C 1
ATOM 751 O O . THR A 1 98 ? -4.133 -40.312 -12.906 1 94.06 98 THR A O 1
ATOM 754 N N . ARG A 1 99 ? -3.51 -42.344 -12.328 1 91.06 99 ARG A N 1
ATOM 755 C CA . ARG A 1 99 ? -4 -43 -13.539 1 91.06 99 ARG A CA 1
ATOM 756 C C . ARG A 1 99 ? -4.719 -44.312 -13.211 1 91.06 99 ARG A C 1
ATOM 758 O O . ARG A 1 99 ? -4.211 -45.375 -13.492 1 91.06 99 ARG A O 1
ATOM 765 N N . PRO A 1 100 ? -5.859 -44.156 -12.75 1 84.88 100 PRO A N 1
ATOM 766 C CA . PRO A 1 100 ? -6.598 -45.375 -12.414 1 84.88 100 PRO A CA 1
ATOM 767 C C . PRO A 1 100 ? -6.871 -46.25 -13.633 1 84.88 100 PRO A C 1
ATOM 769 O O . PRO A 1 100 ? -7.324 -45.75 -14.672 1 84.88 100 PRO A O 1
ATOM 772 N N . LYS A 1 101 ? -6.684 -47.5 -13.555 1 84.31 101 LYS A N 1
ATOM 773 C CA . LYS A 1 101 ? -6.898 -48.438 -14.648 1 84.31 101 LYS A CA 1
ATOM 774 C C . LYS A 1 101 ? -8.359 -48.469 -15.086 1 84.31 101 LYS A C 1
ATOM 776 O O . LYS A 1 101 ? -8.656 -48.594 -16.281 1 84.31 101 LYS A O 1
ATOM 781 N N . ALA A 1 102 ? -9.172 -48.219 -14.039 1 81.75 102 ALA A N 1
ATOM 782 C CA . ALA A 1 102 ? -10.617 -48.281 -14.281 1 81.75 102 ALA A CA 1
ATOM 783 C C . ALA A 1 102 ? -11.047 -47.219 -15.289 1 81.75 102 ALA A C 1
ATOM 785 O O . ALA A 1 102 ? -12.055 -47.375 -15.984 1 81.75 102 ALA A O 1
ATOM 786 N N . LEU A 1 103 ? -10.305 -46.156 -15.398 1 83.81 103 LEU A N 1
ATOM 787 C CA . LEU A 1 103 ? -10.711 -45.062 -16.25 1 83.81 103 LEU A CA 1
ATOM 788 C C . LEU A 1 103 ? -10.148 -45.219 -17.656 1 83.81 103 LEU A C 1
ATOM 790 O O . LEU A 1 103 ? -10.547 -44.5 -18.578 1 83.81 103 LEU A O 1
ATOM 794 N N . ARG A 1 104 ? -9.289 -46.219 -17.938 1 85.62 104 ARG A N 1
ATOM 795 C CA . ARG A 1 104 ? -8.711 -46.5 -19.234 1 85.62 104 ARG A CA 1
ATOM 796 C C . ARG A 1 104 ? -8.328 -45.188 -19.953 1 85.62 104 ARG A C 1
ATOM 798 O O . ARG A 1 104 ? -8.703 -45 -21.109 1 85.62 104 ARG A O 1
ATOM 805 N N . LEU A 1 105 ? -7.629 -44.406 -19.297 1 87.06 105 LEU A N 1
ATOM 806 C CA . LEU A 1 105 ? -7.266 -43.094 -19.828 1 87.06 105 LEU A CA 1
ATOM 807 C C . LEU A 1 105 ? -6.203 -43.219 -20.922 1 87.06 105 LEU A C 1
ATOM 809 O O . LEU A 1 105 ? -5.32 -44.094 -20.828 1 87.06 105 LEU A O 1
ATOM 813 N N . PRO A 1 106 ? -6.359 -42.438 -22 1 87.81 106 PRO A N 1
ATOM 814 C CA . PRO A 1 106 ? -5.32 -42.438 -23.031 1 87.81 106 PRO A CA 1
ATOM 815 C C . PRO A 1 106 ? -3.949 -42.031 -22.484 1 87.81 106 PRO A C 1
ATOM 817 O O . PRO A 1 106 ? -3.842 -41.594 -21.344 1 87.81 106 PRO A O 1
ATOM 820 N N . SER A 1 107 ? -2.973 -42.188 -23.375 1 87.75 107 SER A N 1
ATOM 821 C CA . SER A 1 107 ? -1.611 -41.812 -23 1 87.75 107 SER A CA 1
ATOM 822 C C . SER A 1 107 ? -1.52 -40.344 -22.625 1 87.75 107 SER A C 1
ATOM 824 O O . SER A 1 107 ? -2.145 -39.5 -23.266 1 87.75 107 SER A O 1
ATOM 826 N N . ASN A 1 108 ? -0.751 -40.062 -21.562 1 89.75 108 ASN A N 1
ATOM 827 C CA . ASN A 1 108 ? -0.457 -38.719 -21.062 1 89.75 108 ASN A CA 1
ATOM 828 C C . ASN A 1 108 ? -1.699 -38.062 -20.484 1 89.75 108 ASN A C 1
ATOM 830 O O . ASN A 1 108 ? -1.747 -36.812 -20.344 1 89.75 108 ASN A O 1
ATOM 834 N N . THR A 1 109 ? -2.682 -38.906 -20.297 1 93.56 109 THR A N 1
ATOM 835 C CA . THR A 1 109 ? -3.883 -38.406 -19.641 1 93.56 109 THR A CA 1
ATOM 836 C C . THR A 1 109 ? -3.959 -38.938 -18.203 1 93.56 109 THR A C 1
ATOM 838 O O . THR A 1 109 ? -3.66 -40.094 -17.953 1 93.56 109 THR A O 1
ATOM 841 N N . PHE A 1 110 ? -4.324 -38.062 -17.312 1 95.5 110 PHE A N 1
ATOM 842 C CA . PHE A 1 110 ? -4.332 -38.375 -15.891 1 95.5 110 PHE A CA 1
ATOM 843 C C . PHE A 1 110 ? -5.609 -37.906 -15.227 1 95.5 110 PHE A C 1
ATOM 845 O O . PHE A 1 110 ? -6.273 -37 -15.742 1 95.5 110 PHE A O 1
ATOM 852 N N . PHE A 1 111 ? -5.957 -38.594 -14.18 1 95.62 111 PHE A N 1
ATOM 853 C CA . PHE A 1 111 ? -6.938 -38.062 -13.242 1 95.62 111 PHE A CA 1
ATOM 854 C C . PHE A 1 111 ? -6.277 -37.094 -12.25 1 95.62 111 PHE A C 1
ATOM 856 O O . PHE A 1 111 ? -5.324 -37.469 -11.562 1 95.62 111 PHE A O 1
ATOM 863 N N . ALA A 1 112 ? -6.762 -35.875 -12.273 1 96.75 112 ALA A N 1
ATOM 864 C CA . ALA A 1 112 ? -6.148 -34.812 -11.477 1 96.75 112 ALA A CA 1
ATOM 865 C C . ALA A 1 112 ? -7.109 -34.312 -10.414 1 96.75 112 ALA A C 1
ATOM 867 O O . ALA A 1 112 ? -8.297 -34.094 -10.688 1 96.75 112 ALA A O 1
ATOM 868 N N . ILE A 1 113 ? -6.625 -34.188 -9.188 1 96.69 113 ILE A N 1
ATOM 869 C CA . ILE A 1 113 ? -7.34 -33.5 -8.117 1 96.69 113 ILE A CA 1
ATOM 870 C C . ILE A 1 113 ? -6.559 -32.281 -7.684 1 96.69 113 ILE A C 1
ATOM 872 O O . ILE A 1 113 ? -5.426 -32.375 -7.203 1 96.69 113 ILE A O 1
ATOM 876 N N . PHE A 1 114 ? -7.109 -31.125 -7.871 1 96.69 114 PHE A N 1
ATOM 877 C CA . PHE A 1 114 ? -6.547 -29.859 -7.402 1 96.69 114 PHE A CA 1
ATOM 878 C C . PHE A 1 114 ? -7.125 -29.484 -6.043 1 96.69 114 PHE A C 1
ATOM 880 O O . PHE A 1 114 ? -8.336 -29.547 -5.836 1 96.69 114 PHE A O 1
ATOM 887 N N . PHE A 1 115 ? -6.242 -29.141 -5.102 1 95.69 115 PHE A N 1
ATOM 888 C CA . PHE A 1 115 ? -6.66 -28.516 -3.855 1 95.69 115 PHE A CA 1
ATOM 889 C C . PHE A 1 115 ? -6.16 -27.078 -3.785 1 95.69 115 PHE A C 1
ATOM 891 O O . PHE A 1 115 ? -4.957 -26.828 -3.887 1 95.69 115 PHE A O 1
ATOM 898 N N . PHE A 1 116 ? -7.059 -26.156 -3.658 1 93.88 116 PHE A N 1
ATOM 899 C CA . PHE A 1 116 ? -6.723 -24.75 -3.469 1 93.88 116 PHE A CA 1
ATOM 900 C C . PHE A 1 116 ? -6.855 -24.359 -2.004 1 93.88 116 PHE A C 1
ATOM 902 O O . PHE A 1 116 ? -7.945 -24.422 -1.435 1 93.88 116 PHE A O 1
ATOM 909 N N . ASN A 1 117 ? -5.738 -23.938 -1.412 1 91.62 117 ASN A N 1
ATOM 910 C CA . ASN A 1 117 ? -5.656 -23.594 0.002 1 91.62 117 ASN A CA 1
ATOM 911 C C . ASN A 1 117 ? -6.285 -24.672 0.881 1 91.62 117 ASN A C 1
ATOM 913 O O . ASN A 1 117 ? -6.938 -24.359 1.881 1 91.62 117 ASN A O 1
ATOM 917 N N . ARG A 1 118 ? -6.328 -25.828 0.406 1 89.19 118 ARG A N 1
ATOM 918 C CA . ARG A 1 118 ? -6.766 -27.031 1.11 1 89.19 118 ARG A CA 1
ATOM 919 C C . ARG A 1 118 ? -8.266 -26.984 1.376 1 89.19 118 ARG A C 1
ATOM 921 O O . ARG A 1 118 ? -8.781 -27.781 2.172 1 89.19 118 ARG A O 1
ATOM 928 N N . GLU A 1 119 ? -8.93 -26.125 0.855 1 84.31 119 GLU A N 1
ATOM 929 C CA . GLU A 1 119 ? -10.352 -25.953 1.132 1 84.31 119 GLU A CA 1
ATOM 930 C C . GLU A 1 119 ? -11.203 -26.297 -0.089 1 84.31 119 GLU A C 1
ATOM 932 O O . GLU A 1 119 ? -12.227 -26.969 0.035 1 84.31 119 GLU A O 1
ATOM 937 N N . ARG A 1 120 ? -10.781 -25.844 -1.216 1 88.69 120 ARG A N 1
ATOM 938 C CA . ARG A 1 120 ? -11.539 -26.109 -2.438 1 88.69 120 ARG A CA 1
ATOM 939 C C . ARG A 1 120 ? -10.891 -27.219 -3.26 1 88.69 120 ARG A C 1
ATOM 941 O O . ARG A 1 120 ? -9.68 -27.203 -3.488 1 88.69 120 ARG A O 1
ATOM 948 N N . ARG A 1 121 ? -11.773 -28.109 -3.648 1 93.06 121 ARG A N 1
ATOM 949 C CA . ARG A 1 121 ? -11.312 -29.234 -4.449 1 93.06 121 ARG A CA 1
ATOM 950 C C . ARG A 1 121 ? -11.93 -29.203 -5.844 1 93.06 121 ARG A C 1
ATOM 952 O O . ARG A 1 121 ? -13.094 -28.844 -6.012 1 93.06 121 ARG A O 1
ATOM 959 N N . TYR A 1 122 ? -11.109 -29.531 -6.844 1 94.38 122 TYR A N 1
ATOM 960 C CA . TYR A 1 122 ? -11.57 -29.672 -8.219 1 94.38 122 TYR A CA 1
ATOM 961 C C . TYR A 1 122 ? -10.961 -30.906 -8.875 1 94.38 122 TYR A C 1
ATOM 963 O O . TYR A 1 122 ? -9.742 -31.094 -8.852 1 94.38 122 TYR A O 1
ATOM 971 N N . CYS A 1 123 ? -11.852 -31.766 -9.445 1 95.12 123 CYS A N 1
ATOM 972 C CA . CYS A 1 123 ? -11.406 -33 -10.094 1 95.12 123 CYS A CA 1
ATOM 973 C C . CYS A 1 123 ? -11.594 -32.906 -11.602 1 95.12 123 CYS A C 1
ATOM 975 O O . CYS A 1 123 ? -12.594 -32.375 -12.078 1 95.12 123 CYS A O 1
ATOM 977 N N . ALA A 1 124 ? -10.578 -33.438 -12.297 1 95.94 124 ALA A N 1
ATOM 978 C CA . ALA A 1 124 ? -10.648 -33.375 -13.758 1 95.94 124 ALA A CA 1
ATOM 979 C C . ALA A 1 124 ? -9.75 -34.469 -14.375 1 95.94 124 ALA A C 1
ATOM 981 O O . ALA A 1 124 ? -8.875 -35 -13.703 1 95.94 124 ALA A O 1
ATOM 982 N N . THR A 1 125 ? -10.094 -34.812 -15.539 1 95.19 125 THR A N 1
ATOM 983 C CA . THR A 1 125 ? -9.133 -35.5 -16.391 1 95.19 125 THR A CA 1
ATOM 984 C C . THR A 1 125 ? -8.359 -34.531 -17.25 1 95.19 125 THR A C 1
ATOM 986 O O . THR A 1 125 ? -8.93 -33.562 -17.781 1 95.19 125 THR A O 1
ATOM 989 N N . VAL A 1 126 ? -7.07 -34.719 -17.312 1 95.75 126 VAL A N 1
ATOM 990 C CA . VAL A 1 126 ? -6.25 -33.688 -17.984 1 95.75 126 VAL A CA 1
ATOM 991 C C . VAL A 1 126 ? -5.156 -34.375 -18.797 1 95.75 126 VAL A C 1
ATOM 993 O O . VAL A 1 126 ? -4.641 -35.438 -18.406 1 95.75 126 VAL A O 1
ATOM 996 N N . HIS A 1 127 ? -4.855 -33.812 -19.938 1 95.94 127 HIS A N 1
ATOM 997 C CA . HIS A 1 127 ? -3.604 -34.094 -20.625 1 95.94 127 HIS A CA 1
ATOM 998 C C . HIS A 1 127 ? -2.447 -33.312 -20.031 1 95.94 127 HIS A C 1
ATOM 1000 O O . HIS A 1 127 ? -2.555 -32.094 -19.844 1 95.94 127 HIS A O 1
ATOM 1006 N N . LEU A 1 128 ? -1.374 -34 -19.734 1 95.56 128 LEU A N 1
ATOM 1007 C CA . LEU A 1 128 ? -0.312 -33.344 -18.969 1 95.56 128 LEU A CA 1
ATOM 1008 C C . LEU A 1 128 ? 1.017 -33.406 -19.719 1 95.56 128 LEU A C 1
ATOM 1010 O O . LEU A 1 128 ? 1.386 -34.5 -20.219 1 95.56 128 LEU A O 1
ATOM 1014 N N . ARG A 1 129 ? 1.683 -32.312 -19.828 1 95 129 ARG A N 1
ATOM 1015 C CA . ARG A 1 129 ? 3.078 -32.25 -20.25 1 95 129 ARG A CA 1
ATOM 1016 C C . ARG A 1 129 ? 3.945 -31.641 -19.141 1 95 129 ARG A C 1
ATOM 1018 O O . ARG A 1 129 ? 3.584 -30.625 -18.547 1 95 129 ARG A O 1
ATOM 1025 N N . SER A 1 130 ? 4.973 -32.25 -18.875 1 94.81 130 SER A N 1
ATOM 1026 C CA . SER A 1 130 ? 5.863 -31.797 -17.812 1 94.81 130 SER A CA 1
ATOM 1027 C C . SER A 1 130 ? 7.242 -31.453 -18.359 1 94.81 130 SER A C 1
ATOM 1029 O O . SER A 1 130 ? 7.754 -32.125 -19.25 1 94.81 130 SER A O 1
ATOM 1031 N N . VAL A 1 131 ? 7.773 -30.375 -17.922 1 95.06 131 VAL A N 1
ATOM 1032 C CA . VAL A 1 131 ? 9.156 -30 -18.188 1 95.06 131 VAL A CA 1
ATOM 1033 C C . VAL A 1 131 ? 9.922 -29.875 -16.875 1 95.06 131 VAL A C 1
ATOM 1035 O O . VAL A 1 131 ? 9.617 -29.016 -16.062 1 95.06 131 VAL A O 1
ATOM 1038 N N . THR A 1 132 ? 10.906 -30.703 -16.75 1 95 132 THR A N 1
ATOM 1039 C CA . THR A 1 132 ? 11.688 -30.734 -15.508 1 95 132 THR A CA 1
ATOM 1040 C C . THR A 1 132 ? 12.664 -29.562 -15.461 1 95 132 THR A C 1
ATOM 1042 O O . THR A 1 132 ? 13.242 -29.188 -16.484 1 95 132 THR A O 1
ATOM 1045 N N . HIS A 1 133 ? 12.789 -29.047 -14.266 1 93.06 133 HIS A N 1
ATOM 1046 C CA . HIS A 1 133 ? 13.781 -28 -14.055 1 93.06 133 HIS A CA 1
ATOM 1047 C C . HIS A 1 133 ? 15.18 -28.5 -14.375 1 93.06 133 HIS A C 1
ATOM 1049 O O . HIS A 1 133 ? 15.531 -29.625 -14.047 1 93.06 133 HIS A O 1
ATOM 1055 N N . PRO A 1 134 ? 16 -27.688 -14.961 1 88.81 134 PRO A N 1
ATOM 1056 C CA . PRO A 1 134 ? 17.312 -28.141 -15.398 1 88.81 134 PRO A CA 1
ATOM 1057 C C . PRO A 1 134 ? 18.234 -28.516 -14.234 1 88.81 134 PRO A C 1
ATOM 1059 O O . PRO A 1 134 ? 19.109 -29.375 -14.391 1 88.81 134 PRO A O 1
ATOM 1062 N N . ARG A 1 135 ? 18.031 -28.062 -13.125 1 88.62 135 ARG A N 1
ATOM 1063 C CA . ARG A 1 135 ? 19 -28.234 -12.039 1 88.62 135 ARG A CA 1
ATOM 1064 C C . ARG A 1 135 ? 18.5 -29.281 -11.039 1 88.62 135 ARG A C 1
ATOM 1066 O O . ARG A 1 135 ? 19.281 -29.781 -10.219 1 88.62 135 ARG A O 1
ATOM 1073 N N . THR A 1 136 ? 17.266 -29.578 -11.031 1 93.69 136 THR A N 1
ATOM 1074 C CA . THR A 1 136 ? 16.734 -30.531 -10.07 1 93.69 136 THR A CA 1
ATOM 1075 C C . THR A 1 136 ? 15.461 -31.188 -10.602 1 93.69 136 THR A C 1
ATOM 1077 O O . THR A 1 136 ? 14.609 -30.516 -11.188 1 93.69 136 THR A O 1
ATOM 1080 N N . PRO A 1 137 ? 15.289 -32.469 -10.375 1 94.31 137 PRO A N 1
ATOM 1081 C CA . PRO A 1 137 ? 14.07 -33.156 -10.797 1 94.31 137 PRO A CA 1
ATOM 1082 C C . PRO A 1 137 ? 12.883 -32.875 -9.883 1 94.31 137 PRO A C 1
ATOM 1084 O O . PRO A 1 137 ? 11.758 -33.281 -10.18 1 94.31 137 PRO A O 1
ATOM 1087 N N . LEU A 1 138 ? 13.109 -32.219 -8.781 1 96.38 138 LEU A N 1
ATOM 1088 C CA . LEU A 1 138 ? 12.07 -31.984 -7.785 1 96.38 138 LEU A CA 1
ATOM 1089 C C . LEU A 1 138 ? 11.195 -30.797 -8.188 1 96.38 138 LEU A C 1
ATOM 1091 O O . LEU A 1 138 ? 10.156 -30.547 -7.562 1 96.38 138 LEU A O 1
ATOM 1095 N N . LEU A 1 139 ? 11.617 -30.078 -9.188 1 97.19 139 LEU A N 1
ATOM 1096 C CA . LEU A 1 139 ? 10.859 -28.938 -9.688 1 97.19 139 LEU A CA 1
ATOM 1097 C C . LEU A 1 139 ? 10.508 -29.109 -11.156 1 97.19 139 LEU A C 1
ATOM 1099 O O . LEU A 1 139 ? 11.312 -29.625 -11.938 1 97.19 139 LEU A O 1
ATOM 1103 N N . CYS A 1 140 ? 9.305 -28.719 -11.539 1 97.12 140 CYS A N 1
ATOM 1104 C CA . CYS A 1 140 ? 8.906 -28.844 -12.938 1 97.12 140 CYS A CA 1
ATOM 1105 C C . CYS A 1 140 ? 7.816 -27.844 -13.281 1 97.12 140 CYS A C 1
ATOM 1107 O O . CYS A 1 140 ? 7.25 -27.203 -12.391 1 97.12 140 CYS A O 1
ATOM 1109 N N . THR A 1 141 ? 7.688 -27.562 -14.484 1 96.56 141 THR A N 1
ATOM 1110 C CA . THR A 1 141 ? 6.512 -26.891 -15.016 1 96.56 141 THR A CA 1
ATOM 1111 C C . THR A 1 141 ? 5.539 -27.875 -15.633 1 96.56 141 THR A C 1
ATOM 1113 O O . THR A 1 141 ? 5.953 -28.828 -16.297 1 96.56 141 THR A O 1
ATOM 1116 N N . LEU A 1 142 ? 4.332 -27.688 -15.398 1 96.94 142 LEU A N 1
ATOM 1117 C CA . LEU A 1 142 ? 3.287 -28.547 -15.945 1 96.94 142 LEU A CA 1
ATOM 1118 C C . LEU A 1 142 ? 2.379 -27.75 -16.891 1 96.94 142 LEU A C 1
ATOM 1120 O O . LEU A 1 142 ? 2.033 -26.609 -16.609 1 96.94 142 LEU A O 1
ATOM 1124 N N . ALA A 1 143 ? 2.115 -28.312 -17.953 1 96.44 143 ALA A N 1
ATOM 1125 C CA . ALA A 1 143 ? 1.127 -27.781 -18.891 1 96.44 143 ALA A CA 1
ATOM 1126 C C . ALA A 1 143 ? -0.092 -28.688 -18.984 1 96.44 143 ALA A C 1
ATOM 1128 O O . ALA A 1 143 ? 0.043 -29.906 -19.188 1 96.44 143 ALA A O 1
ATOM 1129 N N . PHE A 1 144 ? -1.189 -28.078 -18.828 1 96.38 144 PHE A N 1
ATOM 1130 C CA . PHE A 1 144 ? -2.438 -28.844 -18.812 1 96.38 144 PHE A CA 1
ATOM 1131 C C . PHE A 1 144 ? -3.23 -28.578 -20.094 1 96.38 144 PHE A C 1
ATOM 1133 O O . PHE A 1 144 ? -3.482 -27.422 -20.453 1 96.38 144 PHE A O 1
ATOM 1140 N N . GLY A 1 145 ? -3.553 -29.641 -20.734 1 93.62 145 GLY A N 1
ATOM 1141 C CA . GLY A 1 145 ? -4.426 -29.578 -21.906 1 93.62 145 GLY A CA 1
ATOM 1142 C C . GLY A 1 145 ? -5.688 -30.406 -21.734 1 93.62 145 GLY A C 1
ATOM 1143 O O . GLY A 1 145 ? -5.707 -31.375 -20.969 1 93.62 145 GLY A O 1
ATOM 1144 N N . HIS A 1 146 ? -6.766 -30.016 -22.359 1 91.25 146 HIS A N 1
ATOM 1145 C CA . HIS A 1 146 ? -8.008 -30.766 -22.422 1 91.25 146 HIS A CA 1
ATOM 1146 C C . HIS A 1 146 ? -8.531 -31.078 -21.016 1 91.25 146 HIS A C 1
ATOM 1148 O O . HIS A 1 146 ? -8.812 -32.25 -20.703 1 91.25 146 HIS A O 1
ATOM 1154 N N . LEU A 1 147 ? -8.625 -30.094 -20.266 1 93.31 147 LEU A N 1
ATOM 1155 C CA . LEU A 1 147 ? -9.133 -30.281 -18.906 1 93.31 147 LEU A CA 1
ATOM 1156 C C . LEU A 1 147 ? -10.641 -30.5 -18.922 1 93.31 147 LEU A C 1
ATOM 1158 O O . LEU A 1 147 ? -11.398 -29.641 -19.375 1 93.31 147 LEU A O 1
ATOM 1162 N N . GLU A 1 148 ? -11.109 -31.719 -18.438 1 91.5 148 GLU A N 1
ATOM 1163 C CA . GLU A 1 148 ? -12.531 -32.062 -18.344 1 91.5 148 GLU A CA 1
ATOM 1164 C C . GLU A 1 148 ? -12.922 -32.406 -16.906 1 91.5 148 GLU A C 1
ATOM 1166 O O . GLU A 1 148 ? -12.266 -33.219 -16.266 1 91.5 148 GLU A O 1
ATOM 1171 N N . ALA A 1 149 ? -13.93 -31.719 -16.516 1 93.31 149 ALA A N 1
ATOM 1172 C CA . ALA A 1 149 ? -14.391 -31.969 -15.148 1 93.31 149 ALA A CA 1
ATOM 1173 C C . ALA A 1 149 ? -14.695 -33.438 -14.93 1 93.31 149 ALA A C 1
ATOM 1175 O O . ALA A 1 149 ? -15.25 -34.094 -15.812 1 93.31 149 ALA A O 1
ATOM 1176 N N . ALA A 1 150 ? -14.352 -33.938 -13.805 1 92 150 ALA A N 1
ATOM 1177 C CA . ALA A 1 150 ? -14.586 -35.344 -13.438 1 92 150 ALA A CA 1
ATOM 1178 C C . ALA A 1 150 ? -15.219 -35.438 -12.055 1 92 150 ALA A C 1
ATOM 1180 O O . ALA A 1 150 ? -15.102 -34.531 -11.242 1 92 150 ALA A O 1
ATOM 1181 N N . SER A 1 151 ? -15.883 -36.5 -11.773 1 90.62 151 SER A N 1
ATOM 1182 C CA . SER A 1 151 ? -16.453 -36.781 -10.461 1 90.62 151 SER A CA 1
ATOM 1183 C C . SER A 1 151 ? -15.383 -37.125 -9.438 1 90.62 151 SER A C 1
ATOM 1185 O O . SER A 1 151 ? -14.43 -37.844 -9.75 1 90.62 151 SER A O 1
ATOM 1187 N N . PRO A 1 152 ? -15.586 -36.562 -8.32 1 90.44 152 PRO A N 1
ATOM 1188 C CA . PRO A 1 152 ? -14.602 -36.875 -7.281 1 90.44 152 PRO A CA 1
ATOM 1189 C C . PRO A 1 152 ? -14.555 -38.344 -6.945 1 90.44 152 PRO A C 1
ATOM 1191 O O . PRO A 1 152 ? -15.578 -39.031 -7.02 1 90.44 152 PRO A O 1
ATOM 1194 N N . PRO A 1 153 ? -13.398 -38.781 -6.656 1 88.25 153 PRO A N 1
ATOM 1195 C CA . PRO A 1 153 ? -13.297 -40.156 -6.199 1 88.25 153 PRO A CA 1
ATOM 1196 C C . PRO A 1 153 ? -13.953 -40.375 -4.84 1 88.25 153 PRO A C 1
ATOM 1198 O O . PRO A 1 153 ? -14.305 -39.438 -4.156 1 88.25 153 PRO A O 1
ATOM 1201 N N . GLU A 1 154 ? -14.055 -41.656 -4.422 1 84.31 154 GLU A N 1
ATOM 1202 C CA . GLU A 1 154 ? -14.664 -42.031 -3.15 1 84.31 154 GLU A CA 1
ATOM 1203 C C . GLU A 1 154 ? -13.812 -41.562 -1.974 1 84.31 154 GLU A C 1
ATOM 1205 O O . GLU A 1 154 ? -14.336 -41.031 -1.003 1 84.31 154 GLU A O 1
ATOM 1210 N N . GLU A 1 155 ? -12.539 -41.844 -2.15 1 86.62 155 GLU A N 1
ATOM 1211 C CA . GLU A 1 155 ? -11.609 -41.406 -1.117 1 86.62 155 GLU A CA 1
ATOM 1212 C C . GLU A 1 155 ? -10.875 -40.125 -1.55 1 86.62 155 GLU A C 1
ATOM 1214 O O . GLU A 1 155 ? -10.25 -40.094 -2.613 1 86.62 155 GLU A O 1
ATOM 1219 N N . THR A 1 156 ? -11.031 -39.125 -0.685 1 88.31 156 THR A N 1
ATOM 1220 C CA . THR A 1 156 ? -10.344 -37.875 -0.98 1 88.31 156 THR A CA 1
ATOM 1221 C C . THR A 1 156 ? -9 -37.812 -0.265 1 88.31 156 THR A C 1
ATOM 1223 O O . THR A 1 156 ? -8.922 -38.031 0.944 1 88.31 156 THR A O 1
ATOM 1226 N N . PRO A 1 157 ? -7.98 -37.625 -1.039 1 92.06 157 PRO A N 1
ATOM 1227 C CA . PRO A 1 157 ? -6.695 -37.438 -0.36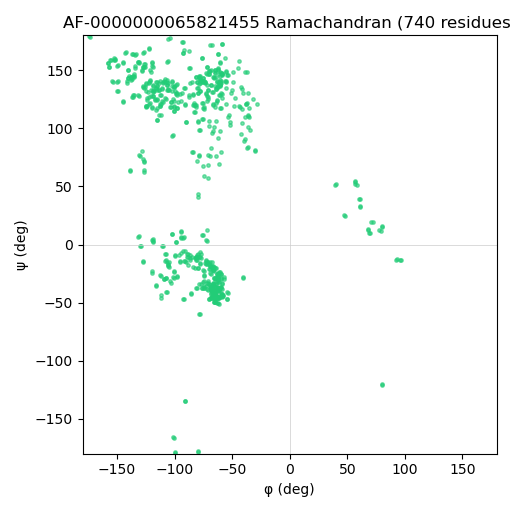2 1 92.06 157 PRO A CA 1
ATOM 1228 C C . PRO A 1 157 ? -6.688 -36.219 0.546 1 92.06 157 PRO A C 1
ATOM 1230 O O . PRO A 1 157 ? -7.496 -35.312 0.363 1 92.06 157 PRO A O 1
ATOM 1233 N N . ASP A 1 158 ? -5.773 -36.188 1.562 1 92.75 158 ASP A N 1
ATOM 1234 C CA . ASP A 1 158 ? -5.637 -35.094 2.512 1 92.75 158 ASP A CA 1
ATOM 1235 C C . ASP A 1 158 ? -4.277 -34.406 2.373 1 92.75 158 ASP A C 1
ATOM 1237 O O . ASP A 1 158 ? -3.26 -34.969 2.811 1 92.75 158 ASP A O 1
ATOM 1241 N N . PRO A 1 159 ? -4.301 -33.281 1.846 1 93.88 159 PRO A N 1
ATOM 1242 C CA . PRO A 1 159 ? -3.027 -32.562 1.689 1 93.88 159 PRO A CA 1
ATOM 1243 C C . PRO A 1 159 ? -2.303 -32.375 3.018 1 93.88 159 PRO A C 1
ATOM 1245 O O . PRO A 1 159 ? -1.076 -32.219 3.041 1 93.88 159 PRO A O 1
ATOM 1248 N N . ALA A 1 160 ? -2.996 -32.281 4.098 1 92.31 160 ALA A N 1
ATOM 1249 C CA . ALA A 1 160 ? -2.396 -32.031 5.402 1 92.31 160 ALA A CA 1
ATOM 1250 C C . ALA A 1 160 ? -1.552 -33.219 5.863 1 92.31 160 ALA A C 1
ATOM 1252 O O . ALA A 1 160 ? -0.709 -33.062 6.75 1 92.31 160 ALA A O 1
ATOM 1253 N N . ALA A 1 161 ? -1.773 -34.312 5.289 1 92.94 161 ALA A N 1
ATOM 1254 C CA . ALA A 1 161 ? -1.068 -35.531 5.68 1 92.94 161 ALA A CA 1
ATOM 1255 C C . ALA A 1 161 ? 0.26 -35.656 4.941 1 92.94 161 ALA A C 1
ATOM 1257 O O . ALA A 1 161 ? 1.095 -36.5 5.293 1 92.94 161 ALA A O 1
ATOM 1258 N N . GLU A 1 162 ? 0.459 -34.875 3.938 1 94.69 162 GLU A N 1
ATOM 1259 C CA . GLU A 1 162 ? 1.677 -34.969 3.139 1 94.69 162 GLU A CA 1
ATOM 1260 C C . GLU A 1 162 ? 2.869 -34.344 3.863 1 94.69 162 GLU A C 1
ATOM 1262 O O . GLU A 1 162 ? 2.725 -33.344 4.559 1 94.69 162 GLU A O 1
ATOM 1267 N N . GLN A 1 163 ? 3.99 -34.969 3.734 1 93.31 163 GLN A N 1
ATOM 1268 C CA . GLN A 1 163 ? 5.227 -34.406 4.266 1 93.31 163 GLN A CA 1
ATOM 1269 C C . GLN A 1 163 ? 5.84 -33.406 3.289 1 93.31 163 GLN A C 1
ATOM 1271 O O . GLN A 1 163 ? 6.195 -33.75 2.164 1 93.31 163 GLN A O 1
ATOM 1276 N N . LEU A 1 164 ? 5.961 -32.25 3.736 1 95.56 164 LEU A N 1
ATOM 1277 C CA . LEU A 1 164 ? 6.441 -31.172 2.865 1 95.56 164 LEU A CA 1
ATOM 1278 C C . LEU A 1 164 ? 7.879 -30.797 3.207 1 95.56 164 LEU A C 1
ATOM 1280 O O . LEU A 1 164 ? 8.227 -30.656 4.383 1 95.56 164 LEU A O 1
ATOM 1284 N N . ALA A 1 165 ? 8.688 -30.672 2.242 1 92.5 165 ALA A N 1
ATOM 1285 C CA . ALA A 1 165 ? 10.07 -30.219 2.426 1 92.5 165 ALA A CA 1
ATOM 1286 C C . ALA A 1 165 ? 10.117 -28.75 2.807 1 92.5 165 ALA A C 1
ATOM 1288 O O . ALA A 1 165 ? 9.312 -27.938 2.326 1 92.5 165 ALA A O 1
ATOM 1289 N N . ASP A 1 166 ? 11.141 -28.359 3.602 1 92.75 166 ASP A N 1
ATOM 1290 C CA . ASP A 1 166 ? 11.258 -26.984 4.051 1 92.75 166 ASP A CA 1
ATOM 1291 C C . ASP A 1 166 ? 12.555 -26.344 3.551 1 92.75 166 ASP A C 1
ATOM 1293 O O . ASP A 1 166 ? 12.852 -25.188 3.875 1 92.75 166 ASP A O 1
ATOM 1297 N N . GLU A 1 167 ? 13.281 -27.125 2.791 1 94.38 167 GLU A N 1
ATOM 1298 C CA . GLU A 1 167 ? 14.539 -26.609 2.273 1 94.38 167 GLU A CA 1
ATOM 1299 C C . GLU A 1 167 ? 14.438 -26.297 0.78 1 94.38 167 GLU A C 1
ATOM 1301 O O . GLU A 1 167 ? 13.82 -27.062 0.029 1 94.38 167 GLU A O 1
ATOM 1306 N N . PRO A 1 168 ? 15.055 -25.266 0.439 1 95.38 168 PRO A N 1
ATOM 1307 C CA . PRO A 1 168 ? 15.062 -24.953 -0.995 1 95.38 168 PRO A CA 1
ATOM 1308 C C . PRO A 1 168 ? 15.906 -25.938 -1.798 1 95.38 168 PRO A C 1
ATOM 1310 O O . PRO A 1 168 ? 16.906 -26.469 -1.289 1 95.38 168 PRO A O 1
ATOM 1313 N N . VAL A 1 169 ? 15.531 -26.234 -3.012 1 95.06 169 VAL A N 1
ATOM 1314 C CA . VAL A 1 169 ? 16.297 -27.125 -3.883 1 95.06 169 VAL A CA 1
ATOM 1315 C C . VAL A 1 169 ? 16.875 -26.344 -5.051 1 95.06 169 VAL A C 1
ATOM 1317 O O . VAL A 1 169 ? 17.828 -26.781 -5.691 1 95.06 169 VAL A O 1
ATOM 1320 N N . ALA A 1 170 ? 16.219 -25.25 -5.418 1 91.56 170 ALA A N 1
ATOM 1321 C CA . ALA A 1 170 ? 16.75 -24.328 -6.422 1 91.56 170 ALA A CA 1
ATOM 1322 C C . ALA A 1 170 ? 17.188 -23.016 -5.785 1 91.56 170 ALA A C 1
ATOM 1324 O O . ALA A 1 170 ? 16.516 -22.516 -4.875 1 91.56 170 ALA A O 1
ATOM 1325 N N . HIS A 1 171 ? 18.312 -22.469 -6.25 1 89.25 171 HIS A N 1
ATOM 1326 C CA . HIS A 1 171 ? 18.891 -21.25 -5.707 1 89.25 171 HIS A CA 1
ATOM 1327 C C . HIS A 1 171 ? 19.125 -20.219 -6.805 1 89.25 171 HIS A C 1
ATOM 1329 O O . HIS A 1 171 ? 20.266 -19.781 -7.016 1 89.25 171 HIS A O 1
ATOM 1335 N N . GLU A 1 172 ? 18.094 -19.797 -7.383 1 84.5 172 GLU A N 1
ATOM 1336 C CA . GLU A 1 172 ? 18.109 -18.938 -8.562 1 84.5 172 GLU A CA 1
ATOM 1337 C C . GLU A 1 172 ? 18.766 -17.594 -8.242 1 84.5 172 GLU A C 1
ATOM 1339 O O . GLU A 1 172 ? 19.359 -16.969 -9.117 1 84.5 172 GLU A O 1
ATOM 1344 N N . LEU A 1 173 ? 18.734 -17.219 -7.012 1 88.62 173 LEU A N 1
ATOM 1345 C CA . LEU A 1 173 ? 19.156 -15.875 -6.652 1 88.62 173 LEU A CA 1
ATOM 1346 C C . LEU A 1 173 ? 20.594 -15.875 -6.129 1 88.62 173 LEU A C 1
ATOM 1348 O O . LEU A 1 173 ? 21.109 -14.828 -5.727 1 88.62 173 LEU A O 1
ATOM 1352 N N . ASP A 1 174 ? 21.234 -17 -6.121 1 81 174 ASP A N 1
ATOM 1353 C CA . ASP A 1 174 ? 22.625 -17.109 -5.715 1 81 174 ASP A CA 1
ATOM 1354 C C . ASP A 1 174 ? 23.562 -16.781 -6.875 1 81 174 ASP A C 1
ATOM 1356 O O . ASP A 1 174 ? 24.719 -16.422 -6.66 1 81 174 ASP A O 1
ATOM 1360 N N . GLY A 1 175 ? 23.094 -16.844 -8.078 1 72.19 175 GLY A N 1
ATOM 1361 C CA . GLY A 1 175 ? 23.922 -16.594 -9.242 1 72.19 175 GLY A CA 1
ATOM 1362 C C . GLY A 1 175 ? 23.75 -15.203 -9.828 1 72.19 175 GLY A C 1
ATOM 1363 O O . GLY A 1 175 ? 23.312 -14.281 -9.125 1 72.19 175 GLY A O 1
ATOM 1364 N N . ALA A 1 176 ? 24.266 -15.133 -10.961 1 80.5 176 ALA A N 1
ATOM 1365 C CA . ALA A 1 176 ? 24.219 -13.875 -11.695 1 80.5 176 ALA A CA 1
ATOM 1366 C C . ALA A 1 176 ? 22.859 -13.656 -12.344 1 80.5 176 ALA A C 1
ATOM 1368 O O . ALA A 1 176 ? 22.703 -13.789 -13.555 1 80.5 176 ALA A O 1
ATOM 1369 N N . TYR A 1 177 ? 21.938 -13.289 -11.562 1 86.94 177 TYR A N 1
ATOM 1370 C CA . TYR A 1 177 ? 20.609 -13.094 -12.125 1 86.94 177 TYR A CA 1
ATOM 1371 C C . TYR A 1 177 ? 20.406 -11.648 -12.562 1 86.94 177 TYR A C 1
ATOM 1373 O O . TYR A 1 177 ? 19.484 -11.352 -13.312 1 86.94 177 TYR A O 1
ATOM 1381 N N . LEU A 1 178 ? 21.297 -10.844 -12.102 1 91.75 178 LEU A N 1
ATOM 1382 C CA . LEU A 1 178 ? 21.312 -9.461 -12.57 1 91.75 178 LEU A CA 1
ATOM 1383 C C . LEU A 1 178 ? 22.203 -9.312 -13.797 1 91.75 178 LEU A C 1
ATOM 1385 O O . LEU A 1 178 ? 23.438 -9.32 -13.68 1 91.75 178 LEU A O 1
ATOM 1389 N N . VAL A 1 179 ? 21.578 -9.172 -14.945 1 93.44 179 VAL A N 1
ATOM 1390 C CA . VAL A 1 179 ? 22.344 -9.07 -16.188 1 93.44 179 VAL A CA 1
ATOM 1391 C C . VAL A 1 179 ? 22.375 -7.621 -16.656 1 93.44 179 VAL A C 1
ATOM 1393 O O . VAL A 1 179 ? 21.344 -7.051 -17 1 93.44 179 VAL A O 1
ATOM 1396 N N . PRO A 1 180 ? 23.578 -7.066 -16.734 1 94.19 180 PRO A N 1
ATOM 1397 C CA . PRO A 1 180 ? 23.672 -5.672 -17.172 1 94.19 180 PRO A CA 1
ATOM 1398 C C . PRO A 1 180 ? 23.172 -5.473 -18.609 1 94.19 180 PRO A C 1
ATOM 1400 O O . PRO A 1 180 ? 23.359 -6.344 -19.469 1 94.19 180 PRO A O 1
ATOM 1403 N N . THR A 1 181 ? 22.484 -4.367 -18.797 1 93.31 181 THR A N 1
ATOM 1404 C CA . THR A 1 181 ? 22.047 -3.971 -20.141 1 93.31 181 THR A CA 1
ATOM 1405 C C . THR A 1 181 ? 22.297 -2.482 -20.359 1 93.31 181 THR A C 1
ATOM 1407 O O . THR A 1 181 ? 22.188 -1.68 -19.438 1 93.31 181 THR A O 1
ATOM 1410 N N . ASP A 1 182 ? 22.625 -2.137 -21.531 1 83.25 182 ASP A N 1
ATOM 1411 C CA . ASP A 1 182 ? 22.891 -0.733 -21.828 1 83.25 182 ASP A CA 1
ATOM 1412 C C . ASP A 1 182 ? 21.656 -0.046 -22.406 1 83.25 182 ASP A C 1
ATOM 1414 O O . ASP A 1 182 ? 21.641 1.179 -22.547 1 83.25 182 ASP A O 1
ATOM 1418 N N . THR A 1 183 ? 20.641 -0.859 -22.703 1 81.62 183 THR A N 1
ATOM 1419 C CA . THR A 1 183 ? 19.531 -0.269 -23.422 1 81.62 183 THR A CA 1
ATOM 1420 C C . THR A 1 183 ? 18.234 -0.416 -22.641 1 81.62 183 THR A C 1
ATOM 1422 O O . THR A 1 183 ? 17.844 -1.527 -22.266 1 81.62 183 THR A O 1
ATOM 1425 N N . ALA A 1 184 ? 17.703 0.755 -22.406 1 82.88 184 ALA A N 1
ATOM 1426 C CA . ALA A 1 184 ? 16.328 0.747 -21.891 1 82.88 184 ALA A CA 1
ATOM 1427 C C . ALA A 1 184 ? 15.328 0.499 -23.016 1 82.88 184 ALA A C 1
ATOM 1429 O O . ALA A 1 184 ? 15.523 0.962 -24.141 1 82.88 184 ALA A O 1
ATOM 1430 N N . PRO A 1 185 ? 14.391 -0.294 -22.719 1 83.69 185 PRO A N 1
ATOM 1431 C CA . PRO A 1 185 ? 13.391 -0.476 -23.766 1 83.69 185 PRO A CA 1
ATOM 1432 C C . PRO A 1 185 ? 12.711 0.832 -24.156 1 83.69 185 PRO A C 1
ATOM 1434 O O . PRO A 1 185 ? 12.617 1.759 -23.344 1 83.69 185 PRO A O 1
ATOM 1437 N N . GLU A 1 186 ? 12.336 0.959 -25.375 1 69.75 186 GLU A N 1
ATOM 1438 C CA . GLU A 1 186 ? 11.75 2.18 -25.922 1 69.75 186 GLU A CA 1
ATOM 1439 C C . GLU A 1 186 ? 10.344 2.412 -25.359 1 69.75 186 GLU A C 1
ATOM 1441 O O . GLU A 1 186 ? 9.922 3.559 -25.203 1 69.75 186 GLU A O 1
ATOM 1446 N N . SER A 1 187 ? 9.758 1.312 -25.156 1 65.88 187 SER A N 1
ATOM 1447 C CA . SER A 1 187 ? 8.352 1.463 -24.781 1 65.88 187 SER A CA 1
ATOM 1448 C C . SER A 1 187 ? 8.211 1.996 -23.359 1 65.88 187 SER A C 1
ATOM 1450 O O . SER A 1 187 ? 8.922 1.555 -22.453 1 65.88 187 SER A O 1
ATOM 1452 N N . GLY A 1 188 ? 7.457 2.947 -23.344 1 73.25 188 GLY A N 1
ATOM 1453 C CA . GLY A 1 188 ? 7.074 3.523 -22.062 1 73.25 188 GLY A CA 1
ATOM 1454 C C . GLY A 1 188 ? 6.066 2.682 -21.297 1 73.25 188 GLY A C 1
ATOM 1455 O O . GLY A 1 188 ? 5.613 3.066 -20.219 1 73.25 188 GLY A O 1
ATOM 1456 N N . ALA A 1 189 ? 5.812 1.495 -21.797 1 86.94 189 ALA A N 1
ATOM 1457 C CA . ALA A 1 189 ? 4.809 0.656 -21.141 1 86.94 189 ALA A CA 1
ATOM 1458 C C . ALA A 1 189 ? 5.418 -0.122 -19.984 1 86.94 189 ALA A C 1
ATOM 1460 O O . ALA A 1 189 ? 5.863 -1.26 -20.156 1 86.94 189 ALA A O 1
ATOM 1461 N N . CYS A 1 190 ? 5.559 0.521 -18.938 1 92 190 CYS A N 1
ATOM 1462 C CA . CYS A 1 190 ? 6.125 -0.1 -17.734 1 92 190 CYS A CA 1
ATOM 1463 C C . CYS A 1 190 ? 5.434 0.406 -16.484 1 92 190 CYS A C 1
ATOM 1465 O O . CYS A 1 190 ? 4.629 1.335 -16.531 1 92 190 CYS A O 1
ATOM 1467 N N . CYS A 1 191 ? 5.641 -0.246 -15.445 1 91.25 191 CYS A N 1
ATOM 1468 C CA . CYS A 1 191 ? 5.215 0.226 -14.133 1 91.25 191 CYS A CA 1
ATOM 1469 C C . CYS A 1 191 ? 6.367 0.192 -13.141 1 91.25 191 CYS A C 1
ATOM 1471 O O . CYS A 1 191 ? 7.297 -0.608 -13.281 1 91.25 191 CYS A O 1
ATOM 1473 N N . ALA A 1 192 ? 6.297 1.088 -12.234 1 91.94 192 ALA A N 1
ATOM 1474 C CA . ALA A 1 192 ? 7.344 1.178 -11.219 1 91.94 192 ALA A CA 1
ATOM 1475 C C . ALA A 1 192 ? 7.141 0.129 -10.133 1 91.94 192 ALA A C 1
ATOM 1477 O O . ALA A 1 192 ? 6.023 -0.059 -9.641 1 91.94 192 ALA A O 1
ATOM 1478 N N . LEU A 1 193 ? 8.211 -0.543 -9.75 1 94.88 193 LEU A N 1
ATOM 1479 C CA . LEU A 1 193 ? 8.195 -1.506 -8.648 1 94.88 193 LEU A CA 1
ATOM 1480 C C . LEU A 1 193 ? 8.836 -0.916 -7.398 1 94.88 193 LEU A C 1
ATOM 1482 O O . LEU A 1 193 ? 8.453 -1.26 -6.277 1 94.88 193 LEU A O 1
ATOM 1486 N N . GLY A 1 194 ? 9.75 -0.099 -7.555 1 93.88 194 GLY A N 1
ATOM 1487 C CA . GLY A 1 194 ? 10.555 0.626 -6.586 1 93.88 194 GLY A CA 1
ATOM 1488 C C . GLY A 1 194 ? 11.484 1.642 -7.223 1 93.88 194 GLY A C 1
ATOM 1489 O O . GLY A 1 194 ? 11.508 1.784 -8.445 1 93.88 194 GLY A O 1
ATOM 1490 N N . PRO A 1 195 ? 12.211 2.322 -6.359 1 95.06 195 PRO A N 1
ATOM 1491 C CA . PRO A 1 195 ? 13.172 3.252 -6.949 1 95.06 195 PRO A CA 1
ATOM 1492 C C . PRO A 1 195 ? 14.195 2.555 -7.844 1 95.06 195 PRO A C 1
ATOM 1494 O O . PRO A 1 195 ? 14.961 1.712 -7.375 1 95.06 195 PRO A O 1
ATOM 1497 N N . GLY A 1 196 ? 14.141 2.943 -9.117 1 95.81 196 GLY A N 1
ATOM 1498 C CA . GLY A 1 196 ? 15.086 2.385 -10.07 1 95.81 196 GLY A CA 1
ATOM 1499 C C . GLY A 1 196 ? 14.727 0.983 -10.523 1 95.81 196 GLY A C 1
ATOM 1500 O O . GLY A 1 196 ? 15.57 0.26 -11.055 1 95.81 196 GLY A O 1
ATOM 1501 N N . ALA A 1 197 ? 13.594 0.531 -10.258 1 96.69 197 ALA A N 1
ATOM 1502 C CA . ALA A 1 197 ? 13.117 -0.791 -10.664 1 96.69 197 ALA A CA 1
ATOM 1503 C C . ALA A 1 197 ? 11.781 -0.697 -11.391 1 96.69 197 ALA A C 1
ATOM 1505 O O . ALA A 1 197 ? 10.875 0.017 -10.945 1 96.69 197 ALA A O 1
ATOM 1506 N N . TRP A 1 198 ? 11.672 -1.447 -12.516 1 96.19 198 TRP A N 1
ATOM 1507 C CA . TRP A 1 198 ? 10.477 -1.384 -13.352 1 96.19 198 TRP A CA 1
ATOM 1508 C C . TRP A 1 198 ? 10.102 -2.77 -13.867 1 96.19 198 TRP A C 1
ATOM 1510 O O . TRP A 1 198 ? 10.969 -3.631 -14.039 1 96.19 198 TRP A O 1
ATOM 1520 N N . TRP A 1 199 ? 8.852 -2.938 -14.07 1 96.06 199 TRP A N 1
ATOM 1521 C CA . TRP A 1 199 ? 8.336 -4.043 -14.867 1 96.06 199 TRP A CA 1
ATOM 1522 C C . TRP A 1 199 ? 8.031 -3.588 -16.297 1 96.06 199 TRP A C 1
ATOM 1524 O O . TRP A 1 199 ? 7.215 -2.688 -16.5 1 96.06 199 TRP A O 1
ATOM 1534 N N . HIS A 1 200 ? 8.695 -4.141 -17.172 1 95.44 200 HIS A N 1
ATOM 1535 C CA . HIS A 1 200 ? 8.414 -3.891 -18.578 1 95.44 200 HIS A CA 1
ATOM 1536 C C . HIS A 1 200 ? 7.262 -4.754 -19.062 1 95.44 200 HIS A C 1
ATOM 1538 O O . HIS A 1 200 ? 7.398 -5.973 -19.203 1 95.44 200 HIS A O 1
ATOM 1544 N N . LEU A 1 201 ? 6.137 -4.199 -19.422 1 91.81 201 LEU A N 1
ATOM 1545 C CA . LEU A 1 201 ? 4.895 -4.918 -19.672 1 91.81 201 LEU A CA 1
ATOM 1546 C C . LEU A 1 201 ? 5.016 -5.785 -20.922 1 91.81 201 LEU A C 1
ATOM 1548 O O . LEU A 1 201 ? 4.703 -6.977 -20.891 1 91.81 201 LEU A O 1
ATOM 1552 N N . PRO A 1 202 ? 5.566 -5.285 -22.016 1 89.94 202 PRO A N 1
ATOM 1553 C CA . PRO A 1 202 ? 5.629 -6.109 -23.219 1 89.94 202 PRO A CA 1
ATOM 1554 C C . PRO A 1 202 ? 6.551 -7.316 -23.062 1 89.94 202 PRO A C 1
ATOM 1556 O O . PRO A 1 202 ? 6.254 -8.398 -23.578 1 89.94 202 PRO A O 1
ATOM 1559 N N . GLY A 1 203 ? 7.582 -7.195 -22.344 1 90.38 203 GLY A N 1
ATOM 1560 C CA . GLY A 1 203 ? 8.547 -8.273 -22.203 1 90.38 203 GLY A CA 1
ATOM 1561 C C . GLY A 1 203 ? 8.312 -9.133 -20.969 1 90.38 203 GLY A C 1
ATOM 1562 O O . GLY A 1 203 ? 8.852 -10.234 -20.859 1 90.38 203 GLY A O 1
ATOM 1563 N N . GLY A 1 204 ? 7.512 -8.609 -20.125 1 93.44 204 GLY A N 1
ATOM 1564 C CA . GLY A 1 204 ? 7.297 -9.32 -18.875 1 93.44 204 GLY A CA 1
ATOM 1565 C C . GLY A 1 204 ? 8.57 -9.508 -18.062 1 93.44 204 GLY A C 1
ATOM 1566 O O . GLY A 1 204 ? 8.82 -10.586 -17.531 1 93.44 204 GLY A O 1
ATOM 1567 N N . ARG A 1 205 ? 9.414 -8.469 -18.047 1 96 205 ARG A N 1
ATOM 1568 C CA . ARG A 1 205 ? 10.703 -8.57 -17.375 1 96 205 ARG A CA 1
ATOM 1569 C C . ARG A 1 205 ? 10.93 -7.375 -16.453 1 96 205 ARG A C 1
ATOM 1571 O O . ARG A 1 205 ? 10.414 -6.285 -16.703 1 96 205 ARG A O 1
ATOM 1578 N N . ILE A 1 206 ? 11.773 -7.613 -15.484 1 97.25 206 ILE A N 1
ATOM 1579 C CA . ILE A 1 206 ? 12.125 -6.57 -14.531 1 97.25 206 ILE A CA 1
ATOM 1580 C C . ILE A 1 206 ? 13.453 -5.93 -14.93 1 97.25 206 ILE A C 1
ATOM 1582 O O . ILE A 1 206 ? 14.406 -6.625 -15.266 1 97.25 206 ILE A O 1
ATOM 1586 N N . TYR A 1 207 ? 13.453 -4.68 -15.008 1 96.94 207 TYR A N 1
ATOM 1587 C CA . TYR A 1 207 ? 14.664 -3.875 -15.102 1 96.94 207 TYR A CA 1
ATOM 1588 C C . TYR A 1 207 ? 14.961 -3.168 -13.789 1 96.94 207 TYR A C 1
ATOM 1590 O O . TYR A 1 207 ? 14.047 -2.664 -13.125 1 96.94 207 TYR A O 1
ATOM 1598 N N . CYS A 1 208 ? 16.203 -3.133 -13.406 1 96.88 208 CYS A N 1
ATOM 1599 C CA . CYS A 1 208 ? 16.516 -2.4 -12.18 1 96.88 208 CYS A CA 1
ATOM 1600 C C . CYS A 1 208 ? 17.984 -1.966 -12.172 1 96.88 208 CYS A C 1
ATOM 1602 O O . CYS A 1 208 ? 18.812 -2.578 -12.828 1 96.88 208 CYS A O 1
ATOM 1604 N N . TRP A 1 209 ? 18.234 -0.934 -11.508 1 96.62 209 TRP A N 1
ATOM 1605 C CA . TRP A 1 209 ? 19.609 -0.516 -11.242 1 96.62 209 TRP A CA 1
ATOM 1606 C C . TRP A 1 209 ? 20.219 -1.355 -10.125 1 96.62 209 TRP A C 1
ATOM 1608 O O . TRP A 1 209 ? 19.609 -1.552 -9.078 1 96.62 209 TRP A O 1
ATOM 1618 N N . ALA A 1 210 ? 21.453 -1.837 -10.414 1 96.38 210 ALA A N 1
ATOM 1619 C CA . ALA A 1 210 ? 22.125 -2.691 -9.438 1 96.38 210 ALA A CA 1
ATOM 1620 C C . ALA A 1 210 ? 23.625 -2.447 -9.445 1 96.38 210 ALA A C 1
ATOM 1622 O O . ALA A 1 210 ? 24.188 -1.995 -10.445 1 96.38 210 ALA A O 1
ATOM 1623 N N . MET A 1 211 ? 24.156 -2.793 -8.328 1 94.69 211 MET A N 1
ATOM 1624 C CA . MET A 1 211 ? 25.609 -2.695 -8.188 1 94.69 211 MET A CA 1
ATOM 1625 C C . MET A 1 211 ? 26.312 -3.865 -8.867 1 94.69 211 MET A C 1
ATOM 1627 O O . MET A 1 211 ? 25.828 -4.996 -8.828 1 94.69 211 MET A O 1
ATOM 1631 N N . ASP A 1 212 ? 27.469 -3.562 -9.422 1 91.88 212 ASP A N 1
ATOM 1632 C CA . ASP A 1 212 ? 28.297 -4.66 -9.898 1 91.88 212 ASP A CA 1
ATOM 1633 C C . ASP A 1 212 ? 29.047 -5.32 -8.75 1 91.88 212 ASP A C 1
ATOM 1635 O O . ASP A 1 212 ? 28.875 -4.945 -7.59 1 91.88 212 ASP A O 1
ATOM 1639 N N . ASP A 1 213 ? 29.844 -6.297 -9.109 1 88.31 213 ASP A N 1
ATOM 1640 C CA . ASP A 1 213 ? 30.516 -7.094 -8.086 1 88.31 213 ASP A CA 1
ATOM 1641 C C . ASP A 1 213 ? 31.516 -6.254 -7.301 1 88.31 213 ASP A C 1
ATOM 1643 O O . ASP A 1 213 ? 31.672 -6.441 -6.09 1 88.31 213 ASP A O 1
ATOM 1647 N N . ASP A 1 214 ? 32.125 -5.379 -7.969 1 89.19 214 ASP A N 1
ATOM 1648 C CA . ASP A 1 214 ? 33.125 -4.555 -7.316 1 89.19 214 ASP A CA 1
ATOM 1649 C C . ASP A 1 214 ? 32.5 -3.643 -6.266 1 89.19 214 ASP A C 1
ATOM 1651 O O . ASP A 1 214 ? 32.969 -3.596 -5.121 1 89.19 214 ASP A O 1
ATOM 1655 N N . LEU A 1 215 ? 31.516 -3.004 -6.648 1 91.62 215 LEU A N 1
ATOM 1656 C CA . LEU A 1 215 ? 30.828 -2.107 -5.723 1 91.62 215 LEU A CA 1
ATOM 1657 C C . LEU A 1 215 ? 30.125 -2.895 -4.621 1 91.62 215 LEU A C 1
ATOM 1659 O O . LEU A 1 215 ? 30.125 -2.484 -3.459 1 91.62 215 LEU A O 1
ATOM 1663 N N . GLY A 1 216 ? 29.547 -3.986 -4.957 1 88.75 216 GLY A N 1
ATOM 1664 C CA . GLY A 1 216 ? 28.844 -4.832 -4.008 1 88.75 216 GLY A CA 1
ATOM 1665 C C . GLY A 1 216 ? 29.734 -5.34 -2.887 1 88.75 216 GLY A C 1
ATOM 1666 O O . GLY A 1 216 ? 29.266 -5.566 -1.771 1 88.75 216 GLY A O 1
ATOM 1667 N N . SER A 1 217 ? 30.938 -5.484 -3.154 1 87.88 217 SER A N 1
ATOM 1668 C CA . SER A 1 217 ? 31.875 -5.996 -2.166 1 87.88 217 SER A CA 1
ATOM 1669 C C . SER A 1 217 ? 32.094 -4.992 -1.035 1 87.88 217 SER A C 1
ATOM 1671 O O . SER A 1 217 ? 32.594 -5.352 0.036 1 87.88 217 SER A O 1
ATOM 1673 N N . LEU A 1 218 ? 31.688 -3.766 -1.256 1 88.62 218 LEU A N 1
ATOM 1674 C CA . LEU A 1 218 ? 31.859 -2.719 -0.252 1 88.62 218 LEU A CA 1
ATOM 1675 C C . LEU A 1 218 ? 30.656 -2.674 0.688 1 88.62 218 LEU A C 1
ATOM 1677 O O . LEU A 1 218 ? 30.672 -1.948 1.684 1 88.62 218 LEU A O 1
ATOM 1681 N N . CYS A 1 219 ? 29.672 -3.445 0.32 1 88.12 219 CYS A N 1
ATOM 1682 C CA . CYS A 1 219 ? 28.484 -3.492 1.159 1 88.12 219 CYS A CA 1
ATOM 1683 C C . CYS A 1 219 ? 28.719 -4.328 2.408 1 88.12 219 CYS A C 1
ATOM 1685 O O . CYS A 1 219 ? 29.656 -5.129 2.451 1 88.12 219 CYS A O 1
ATOM 1687 N N . PRO A 1 220 ? 27.859 -4.105 3.439 1 83.56 220 PRO A N 1
ATOM 1688 C CA . PRO A 1 220 ? 28 -4.926 4.648 1 83.56 220 PRO A CA 1
ATOM 1689 C C . PRO A 1 220 ? 27.938 -6.422 4.355 1 83.56 220 PRO A C 1
ATOM 1691 O O . PRO A 1 220 ? 27.203 -6.848 3.449 1 83.56 220 PRO A O 1
ATOM 1694 N N . PRO A 1 221 ? 28.656 -7.129 5.18 1 80.62 221 PRO A N 1
ATOM 1695 C CA . PRO A 1 221 ? 28.672 -8.578 4.98 1 80.62 221 PRO A CA 1
ATOM 1696 C C . PRO A 1 221 ? 27.281 -9.211 5.105 1 80.62 221 PRO A C 1
ATOM 1698 O O . PRO A 1 221 ? 26.484 -8.797 5.957 1 80.62 221 PRO A O 1
ATOM 1701 N N . GLY A 1 222 ? 27.078 -10.117 4.199 1 77.12 222 GLY A N 1
ATOM 1702 C CA . GLY A 1 222 ? 25.828 -10.852 4.289 1 77.12 222 GLY A CA 1
ATOM 1703 C C . GLY A 1 222 ? 24.734 -10.273 3.408 1 77.12 222 GLY A C 1
ATOM 1704 O O . GLY A 1 222 ? 23.688 -10.898 3.223 1 77.12 222 GLY A O 1
ATOM 1705 N N . SER A 1 223 ? 24.984 -9.086 2.939 1 76.56 223 SER A N 1
ATOM 1706 C CA . SER A 1 223 ? 23.969 -8.484 2.076 1 76.56 223 SER A CA 1
ATOM 1707 C C . SER A 1 223 ? 23.922 -9.172 0.719 1 76.56 223 SER A C 1
ATOM 1709 O O . SER A 1 223 ? 24.938 -9.328 0.057 1 76.56 223 SER A O 1
ATOM 1711 N N . ARG A 1 224 ? 22.781 -9.633 0.408 1 75.44 224 ARG A N 1
ATOM 1712 C CA . ARG A 1 224 ? 22.609 -10.289 -0.884 1 75.44 224 ARG A CA 1
ATOM 1713 C C . ARG A 1 224 ? 22.016 -9.328 -1.911 1 75.44 224 ARG A C 1
ATOM 1715 O O . ARG A 1 224 ? 22.281 -9.453 -3.109 1 75.44 224 ARG A O 1
ATOM 1722 N N . ALA A 1 225 ? 21.281 -8.391 -1.377 1 85.38 225 ALA A N 1
ATOM 1723 C CA . ALA A 1 225 ? 20.641 -7.449 -2.293 1 85.38 225 ALA A CA 1
ATOM 1724 C C . ALA A 1 225 ? 21.641 -6.438 -2.834 1 85.38 225 ALA A C 1
ATOM 1726 O O . ALA A 1 225 ? 22.562 -6.02 -2.119 1 85.38 225 ALA A O 1
ATOM 1727 N N . ARG A 1 226 ? 21.516 -6.121 -4.113 1 90.31 226 ARG A N 1
ATOM 1728 C CA . ARG A 1 226 ? 22.453 -5.215 -4.773 1 90.31 226 ARG A CA 1
ATOM 1729 C C . ARG A 1 226 ? 21.719 -4.133 -5.551 1 90.31 226 ARG A C 1
ATOM 1731 O O . ARG A 1 226 ? 22.328 -3.371 -6.301 1 90.31 226 ARG A O 1
ATOM 1738 N N . HIS A 1 227 ? 20.469 -4.121 -5.379 1 94.81 227 HIS A N 1
ATOM 1739 C CA . HIS A 1 227 ? 19.734 -3.178 -6.215 1 94.81 227 HIS A CA 1
ATOM 1740 C C . HIS A 1 227 ? 19.547 -1.847 -5.5 1 94.81 227 HIS A C 1
ATOM 1742 O O . HIS A 1 227 ? 19.672 -1.771 -4.273 1 94.81 227 HIS A O 1
ATOM 1748 N N . LEU A 1 228 ? 19.203 -0.87 -6.184 1 97 228 LEU A N 1
ATOM 1749 C CA . LEU A 1 228 ? 19.172 0.512 -5.715 1 97 228 LEU A CA 1
ATOM 1750 C C . LEU A 1 228 ? 18.156 0.682 -4.586 1 97 228 LEU A C 1
ATOM 1752 O O . LEU A 1 228 ? 18.453 1.33 -3.58 1 97 228 LEU A O 1
ATOM 1756 N N . GLY A 1 229 ? 16.953 0.133 -4.762 1 96.25 229 GLY A N 1
ATOM 1757 C CA . GLY A 1 229 ? 15.938 0.251 -3.732 1 96.25 229 GLY A CA 1
ATOM 1758 C C . GLY A 1 229 ? 16.406 -0.227 -2.371 1 96.25 229 GLY A C 1
ATOM 1759 O O . GLY A 1 229 ? 16.125 0.411 -1.354 1 96.25 229 GLY A O 1
ATOM 1760 N N . TRP A 1 230 ? 17.078 -1.267 -2.369 1 94.56 230 TRP A N 1
ATOM 1761 C CA . TRP A 1 230 ? 17.609 -1.825 -1.129 1 94.56 230 TRP A CA 1
ATOM 1762 C C . TRP A 1 230 ? 18.594 -0.868 -0.48 1 94.56 230 TRP A C 1
ATOM 1764 O O . TRP A 1 230 ? 18.516 -0.59 0.719 1 94.56 230 TRP A O 1
ATOM 1774 N N . LEU A 1 231 ? 19.547 -0.368 -1.206 1 95.94 231 LEU A N 1
ATOM 1775 C CA . LEU A 1 231 ? 20.547 0.543 -0.662 1 95.94 231 LEU A CA 1
ATOM 1776 C C . LEU A 1 231 ? 19.891 1.788 -0.079 1 95.94 231 LEU A C 1
ATOM 1778 O O . LEU A 1 231 ? 20.234 2.213 1.029 1 95.94 231 LEU A O 1
ATOM 1782 N N . LEU A 1 232 ? 18.938 2.309 -0.85 1 96.5 232 LEU A N 1
ATOM 1783 C CA . LEU A 1 232 ? 18.266 3.529 -0.412 1 96.5 232 LEU A CA 1
ATOM 1784 C C . LEU A 1 232 ? 17.516 3.295 0.89 1 96.5 232 LEU A C 1
ATOM 1786 O O . LEU A 1 232 ? 17.453 4.176 1.75 1 96.5 232 LEU A O 1
ATOM 1790 N N . SER A 1 233 ? 16.922 2.148 0.988 1 93.5 233 SER A N 1
ATOM 1791 C CA . SER A 1 233 ? 16.219 1.835 2.232 1 93.5 233 SER A CA 1
ATOM 1792 C C . SER A 1 233 ? 17.188 1.803 3.412 1 93.5 233 SER A C 1
ATOM 1794 O O . SER A 1 233 ? 16.859 2.277 4.504 1 93.5 233 SER A O 1
ATOM 1796 N N . ARG A 1 234 ? 18.344 1.316 3.217 1 92.12 234 ARG A N 1
ATOM 1797 C CA . ARG A 1 234 ? 19.344 1.243 4.277 1 92.12 234 ARG A CA 1
ATOM 1798 C C . ARG A 1 234 ? 19.844 2.633 4.656 1 92.12 234 ARG A C 1
ATOM 1800 O O . ARG A 1 234 ? 20.141 2.896 5.824 1 92.12 234 ARG A O 1
ATOM 1807 N N . ILE A 1 235 ? 19.953 3.453 3.699 1 93.94 235 ILE A N 1
ATOM 1808 C CA . ILE A 1 235 ? 20.469 4.801 3.893 1 93.94 235 ILE A CA 1
ATOM 1809 C C . ILE A 1 235 ? 19.438 5.66 4.613 1 93.94 235 ILE A C 1
ATOM 1811 O O . ILE A 1 235 ? 19.781 6.484 5.461 1 93.94 235 ILE A O 1
ATOM 1815 N N . THR A 1 236 ? 18.141 5.43 4.301 1 91.44 236 THR A N 1
ATOM 1816 C CA . THR A 1 236 ? 17.172 6.441 4.68 1 91.44 236 THR A CA 1
ATOM 1817 C C . THR A 1 236 ? 16.297 5.945 5.828 1 91.44 236 THR A C 1
ATOM 1819 O O . THR A 1 236 ? 15.711 6.742 6.562 1 91.44 236 THR A O 1
ATOM 1822 N N . ASP A 1 237 ? 16.078 4.625 5.895 1 88.38 237 ASP A N 1
ATOM 1823 C CA . ASP A 1 237 ? 15.172 4.113 6.926 1 88.38 237 ASP A CA 1
ATOM 1824 C C . ASP A 1 237 ? 15.883 4.012 8.273 1 88.38 237 ASP A C 1
ATOM 1826 O O . ASP A 1 237 ? 17.047 3.621 8.336 1 88.38 237 ASP A O 1
ATOM 1830 N N . PRO A 1 238 ? 15.117 4.379 9.273 1 79 238 PRO A N 1
ATOM 1831 C CA . PRO A 1 238 ? 15.734 4.164 10.586 1 79 238 PRO A CA 1
ATOM 1832 C C . PRO A 1 238 ? 15.961 2.686 10.898 1 79 238 PRO A C 1
ATOM 1834 O O . PRO A 1 238 ? 15.195 1.833 10.438 1 79 238 PRO A O 1
ATOM 1837 N N . PRO A 1 239 ? 16.984 2.494 11.672 1 71.75 239 PRO A N 1
ATOM 1838 C CA . PRO A 1 239 ? 17.219 1.095 12.031 1 71.75 239 PRO A CA 1
ATOM 1839 C C . PRO A 1 239 ? 16.062 0.474 12.812 1 71.75 239 PRO A C 1
ATOM 1841 O O . PRO A 1 239 ? 15.445 1.145 13.641 1 71.75 239 PRO A O 1
ATOM 1844 N N . GLY A 1 240 ? 15.719 -0.71 12.523 1 62.81 240 GLY A N 1
ATOM 1845 C CA . GLY A 1 240 ? 14.695 -1.424 13.273 1 62.81 240 GLY A CA 1
ATOM 1846 C C . GLY A 1 240 ? 13.281 -1.032 12.867 1 62.81 240 GLY A C 1
ATOM 1847 O O . GLY A 1 240 ? 12.352 -1.159 13.664 1 62.81 240 GLY A O 1
ATOM 1848 N N . GLY A 1 241 ? 13.18 -0.428 11.789 1 61.69 241 GLY A N 1
ATOM 1849 C CA . GLY A 1 241 ? 11.859 0.052 11.406 1 61.69 241 GLY A CA 1
ATOM 1850 C C . GLY A 1 241 ? 10.805 -1.035 11.43 1 61.69 241 GLY A C 1
ATOM 1851 O O . GLY A 1 241 ? 11.047 -2.156 10.977 1 61.69 241 GLY A O 1
ATOM 1852 N N . GLY A 1 242 ? 9.828 -1.04 12.383 1 65.38 242 GLY A N 1
ATOM 1853 C CA . GLY A 1 242 ? 8.633 -1.861 12.516 1 65.38 242 GLY A CA 1
ATOM 1854 C C . GLY A 1 242 ? 7.363 -1.132 12.133 1 65.38 242 GLY A C 1
ATOM 1855 O O . GLY A 1 242 ? 7.41 -0.099 11.461 1 65.38 242 GLY A O 1
ATOM 1856 N N . GLY A 1 243 ? 6.34 -1.8 12.18 1 68.75 243 GLY A N 1
ATOM 1857 C CA . GLY A 1 243 ? 5.047 -1.183 11.93 1 68.75 243 GLY A CA 1
ATOM 1858 C C . GLY A 1 243 ? 4.746 -1.003 10.453 1 68.75 243 GLY A C 1
ATOM 1859 O O . GLY A 1 243 ? 4.84 -1.955 9.672 1 68.75 243 GLY A O 1
ATOM 1860 N N . ALA A 1 244 ? 4.531 0.266 10.078 1 67.81 244 ALA A N 1
ATOM 1861 C CA . ALA A 1 244 ? 4.141 0.6 8.711 1 67.81 244 ALA A CA 1
ATOM 1862 C C . ALA A 1 244 ? 5.305 0.399 7.746 1 67.81 244 ALA A C 1
ATOM 1864 O O . ALA A 1 244 ? 5.098 0.232 6.543 1 67.81 244 ALA A O 1
ATOM 1865 N N . CYS A 1 245 ? 6.496 0.275 8.305 1 74.06 245 CYS A N 1
ATOM 1866 C CA . CYS A 1 245 ? 7.664 0.158 7.438 1 74.06 245 CYS A CA 1
ATOM 1867 C C . CYS A 1 245 ? 8.141 -1.287 7.359 1 74.06 245 CYS A C 1
ATOM 1869 O O . CYS A 1 245 ? 9.188 -1.57 6.762 1 74.06 245 CYS A O 1
ATOM 1871 N N . ALA A 1 246 ? 7.285 -2.109 7.918 1 73.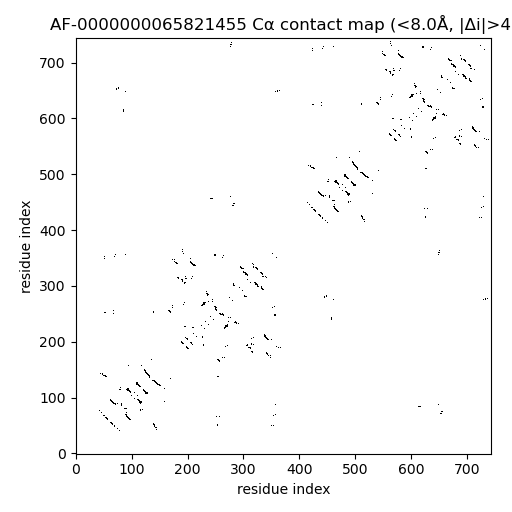88 246 ALA A N 1
ATOM 1872 C CA . ALA A 1 246 ? 7.648 -3.521 7.824 1 73.88 246 ALA A CA 1
ATOM 1873 C C . ALA A 1 246 ? 7.629 -3.994 6.371 1 73.88 246 ALA A C 1
ATOM 1875 O O . ALA A 1 246 ? 6.77 -3.584 5.59 1 73.88 246 ALA A O 1
ATOM 1876 N N . PRO A 1 247 ? 8.602 -4.863 6.152 1 73.12 247 PRO A N 1
ATOM 1877 C CA . PRO A 1 247 ? 8.641 -5.367 4.781 1 73.12 247 PRO A CA 1
ATOM 1878 C C . PRO A 1 247 ? 7.406 -6.188 4.418 1 73.12 247 PRO A C 1
ATOM 1880 O O . PRO A 1 247 ? 6.812 -6.84 5.285 1 73.12 247 PRO A O 1
ATOM 1883 N N . THR A 1 248 ? 7.066 -6.121 3.203 1 78.88 248 THR A N 1
ATOM 1884 C CA . THR A 1 248 ? 5.969 -6.922 2.668 1 78.88 248 THR A CA 1
ATOM 1885 C C . THR A 1 248 ? 6.316 -8.406 2.709 1 78.88 248 THR A C 1
ATOM 1887 O O . THR A 1 248 ? 7.465 -8.789 2.486 1 78.88 248 THR A O 1
ATOM 1890 N N . ALA A 1 249 ? 5.355 -9.172 2.965 1 88.81 249 ALA A N 1
ATOM 1891 C CA . ALA A 1 249 ? 5.543 -10.617 3.004 1 88.81 249 ALA A CA 1
ATOM 1892 C C . ALA A 1 249 ? 5.84 -11.172 1.613 1 88.81 249 ALA A C 1
ATOM 1894 O O . ALA A 1 249 ? 5.25 -10.727 0.625 1 88.81 249 ALA A O 1
ATOM 1895 N N . HIS A 1 250 ? 6.789 -12.078 1.57 1 95.25 250 HIS A N 1
ATOM 1896 C CA . HIS A 1 250 ? 7.137 -12.812 0.36 1 95.25 250 HIS A CA 1
ATOM 1897 C C . HIS A 1 250 ? 7.098 -14.32 0.6 1 95.25 250 HIS A C 1
ATOM 1899 O O . HIS A 1 250 ? 7.215 -14.773 1.74 1 95.25 250 HIS A O 1
ATOM 1905 N N . ILE A 1 251 ? 6.902 -15.008 -0.464 1 97.25 251 ILE A N 1
ATOM 1906 C CA . ILE A 1 251 ? 7.094 -16.453 -0.462 1 97.25 251 ILE A CA 1
ATOM 1907 C C . ILE A 1 251 ? 8.133 -16.828 -1.516 1 97.25 251 ILE A C 1
ATOM 1909 O O . ILE A 1 251 ? 8.602 -15.984 -2.275 1 97.25 251 ILE A O 1
ATOM 1913 N N . ASP A 1 252 ? 8.547 -18.078 -1.431 1 97.38 252 ASP A N 1
ATOM 1914 C CA . ASP A 1 252 ? 9.406 -18.641 -2.467 1 97.38 252 ASP A CA 1
ATOM 1915 C C . ASP A 1 252 ? 8.609 -19.531 -3.416 1 97.38 252 ASP A C 1
ATOM 1917 O O . ASP A 1 252 ? 8.508 -20.75 -3.205 1 97.38 252 ASP A O 1
ATOM 1921 N N . SER A 1 253 ? 8.164 -18.953 -4.48 1 97.75 253 SER A N 1
ATOM 1922 C CA . SER A 1 253 ? 7.289 -19.672 -5.402 1 97.75 253 SER A CA 1
ATOM 1923 C C . SER A 1 253 ? 8.07 -20.688 -6.23 1 97.75 253 SER A C 1
ATOM 1925 O O . SER A 1 253 ? 7.5 -21.656 -6.742 1 97.75 253 SER A O 1
ATOM 1927 N N . ALA A 1 254 ? 9.352 -20.484 -6.375 1 96.81 254 ALA A N 1
ATOM 1928 C CA . ALA A 1 254 ? 10.164 -21.438 -7.113 1 96.81 254 ALA A CA 1
ATOM 1929 C C . ALA A 1 254 ? 10.336 -22.75 -6.332 1 96.81 254 ALA A C 1
ATOM 1931 O O . ALA A 1 254 ? 10.383 -23.828 -6.918 1 96.81 254 ALA A O 1
ATOM 1932 N N . ASN A 1 255 ? 10.383 -22.625 -5.031 1 97.31 255 ASN A N 1
ATOM 1933 C CA . ASN A 1 255 ? 10.656 -23.797 -4.191 1 97.31 255 ASN A CA 1
ATOM 1934 C C . ASN A 1 255 ? 9.422 -24.219 -3.398 1 97.31 255 ASN A C 1
ATOM 1936 O O . ASN A 1 255 ? 9.461 -25.188 -2.641 1 97.31 255 ASN A O 1
ATOM 1940 N N . ALA A 1 256 ? 8.336 -23.469 -3.562 1 97.62 256 ALA A N 1
ATOM 1941 C CA . ALA A 1 256 ? 7.102 -23.688 -2.818 1 97.62 256 ALA A CA 1
ATOM 1942 C C . ALA A 1 256 ? 7.348 -23.625 -1.312 1 97.62 256 ALA A C 1
ATOM 1944 O O . ALA A 1 256 ? 6.965 -24.547 -0.579 1 97.62 256 ALA A O 1
ATOM 1945 N N . LEU A 1 257 ? 7.938 -22.547 -0.852 1 97.62 257 LEU A N 1
ATOM 1946 C CA . LEU A 1 257 ? 8.234 -22.359 0.563 1 97.62 257 LEU A CA 1
ATOM 1947 C C . LEU A 1 257 ? 7.582 -21.094 1.092 1 97.62 257 LEU A C 1
ATOM 1949 O O . LEU A 1 257 ? 7.59 -20.047 0.417 1 97.62 257 LEU A O 1
ATOM 1953 N N . TRP A 1 258 ? 7.047 -21.172 2.287 1 95.88 258 TRP A N 1
ATOM 1954 C CA . TRP A 1 258 ? 6.387 -20.031 2.912 1 95.88 258 TRP A CA 1
ATOM 1955 C C . TRP A 1 258 ? 7.41 -19.016 3.396 1 95.88 258 TRP A C 1
ATOM 1957 O O . TRP A 1 258 ? 7.172 -17.797 3.324 1 95.88 258 TRP A O 1
ATOM 1967 N N . ARG A 1 259 ? 8.516 -19.469 3.893 1 92 259 ARG A N 1
ATOM 1968 C CA . ARG A 1 259 ? 9.602 -18.594 4.328 1 92 259 ARG A CA 1
ATOM 1969 C C . ARG A 1 259 ? 10.586 -18.344 3.193 1 92 259 ARG A C 1
ATOM 1971 O O . ARG A 1 259 ? 11.141 -19.266 2.621 1 92 259 ARG A O 1
ATOM 1978 N N . ALA A 1 260 ? 10.719 -17.062 2.857 1 93.44 260 ALA A N 1
ATOM 1979 C CA . ALA A 1 260 ? 11.539 -16.734 1.691 1 93.44 260 ALA A CA 1
ATOM 1980 C C . ALA A 1 260 ? 12.406 -15.508 1.965 1 93.44 260 ALA A C 1
ATOM 1982 O O . ALA A 1 260 ? 12.336 -14.516 1.242 1 93.44 260 ALA A O 1
ATOM 1983 N N . PRO A 1 261 ? 13.32 -15.625 2.904 1 90.44 261 PRO A N 1
ATOM 1984 C CA . PRO A 1 261 ? 14.141 -14.445 3.215 1 90.44 261 PRO A CA 1
ATOM 1985 C C . PRO A 1 261 ? 14.984 -13.984 2.031 1 90.44 261 PRO A C 1
ATOM 1987 O O . PRO A 1 261 ? 15.148 -12.781 1.816 1 90.44 261 PRO A O 1
ATOM 1990 N N . ALA A 1 262 ? 15.523 -14.969 1.249 1 90.88 262 ALA A N 1
ATOM 1991 C CA . ALA A 1 262 ? 16.359 -14.609 0.104 1 90.88 262 ALA A CA 1
ATOM 1992 C C . ALA A 1 262 ? 15.547 -13.859 -0.949 1 90.88 262 ALA A C 1
ATOM 1994 O O . ALA A 1 262 ? 16.016 -12.875 -1.522 1 90.88 262 ALA A O 1
ATOM 1995 N N . VAL A 1 263 ? 14.352 -14.312 -1.19 1 94.56 263 VAL A N 1
ATOM 1996 C CA . VAL A 1 263 ? 13.477 -13.672 -2.168 1 94.56 263 VAL A CA 1
ATOM 1997 C C . VAL A 1 263 ? 13.086 -12.281 -1.676 1 94.56 263 VAL A C 1
ATOM 1999 O O . VAL A 1 263 ? 13.125 -11.312 -2.438 1 94.56 263 VAL A O 1
ATOM 2002 N N . ALA A 1 264 ? 12.766 -12.172 -0.405 1 93.75 264 ALA A N 1
ATOM 2003 C CA . ALA A 1 264 ? 12.336 -10.906 0.191 1 93.75 264 ALA A CA 1
ATOM 2004 C C . ALA A 1 264 ? 13.438 -9.852 0.081 1 93.75 264 ALA A C 1
ATOM 2006 O O . ALA A 1 264 ? 13.156 -8.695 -0.235 1 93.75 264 ALA A O 1
ATOM 2007 N N . GLU A 1 265 ? 14.594 -10.234 0.259 1 91.12 265 GLU A N 1
ATOM 2008 C CA . GLU A 1 265 ? 15.711 -9.305 0.25 1 91.12 265 GLU A CA 1
ATOM 2009 C C . GLU A 1 265 ? 16.078 -8.891 -1.173 1 91.12 265 GLU A C 1
ATOM 2011 O O . GLU A 1 265 ? 16.406 -7.73 -1.421 1 91.12 265 GLU A O 1
ATOM 2016 N N . ALA A 1 266 ? 15.977 -9.812 -2.039 1 93.44 266 ALA A N 1
ATOM 2017 C CA . ALA A 1 266 ? 16.453 -9.578 -3.4 1 93.44 266 ALA A CA 1
ATOM 2018 C C . ALA A 1 266 ? 15.367 -8.93 -4.254 1 93.44 266 ALA A C 1
ATOM 2020 O O . ALA A 1 266 ? 15.633 -8.477 -5.367 1 93.44 266 ALA A O 1
ATOM 2021 N N . CYS A 1 267 ? 14.188 -8.844 -3.785 1 96.06 267 CYS A N 1
ATOM 2022 C CA . CYS A 1 267 ? 13.07 -8.375 -4.602 1 96.06 267 CYS A CA 1
ATOM 2023 C C . CYS A 1 267 ? 13.18 -6.883 -4.875 1 96.06 267 CYS A C 1
ATOM 2025 O O . CYS A 1 267 ? 13.336 -6.086 -3.945 1 96.06 267 CYS A O 1
ATOM 2027 N N . PRO A 1 268 ? 13.008 -6.492 -6.102 1 95.31 268 PRO A N 1
ATOM 2028 C CA . PRO A 1 268 ? 13.148 -5.082 -6.465 1 95.31 268 PRO A CA 1
ATOM 2029 C C . PRO A 1 268 ? 11.992 -4.223 -5.957 1 95.31 268 PRO A C 1
ATOM 2031 O O . PRO A 1 268 ? 11.953 -3.02 -6.215 1 95.31 268 PRO A O 1
ATOM 2034 N N . CYS A 1 269 ? 11.086 -4.832 -5.234 1 95.44 269 CYS A N 1
ATOM 2035 C CA . CYS A 1 269 ? 10.016 -4.051 -4.633 1 95.44 269 CYS A CA 1
ATOM 2036 C C . CYS A 1 269 ? 10.508 -3.316 -3.391 1 95.44 269 CYS A C 1
ATOM 2038 O O . CYS A 1 269 ? 9.844 -2.404 -2.898 1 95.44 269 CYS A O 1
ATOM 2040 N N . VAL A 1 270 ? 11.609 -3.688 -2.85 1 94.06 270 VAL A N 1
ATOM 2041 C CA . VAL A 1 270 ? 12.156 -3.062 -1.651 1 94.06 270 VAL A CA 1
ATOM 2042 C C . VAL A 1 270 ? 12.445 -1.587 -1.922 1 94.06 270 VAL A C 1
ATOM 2044 O O . VAL A 1 270 ? 13.086 -1.245 -2.92 1 94.06 270 VAL A O 1
ATOM 2047 N N . ALA A 1 271 ? 11.945 -0.793 -1.048 1 93.69 271 ALA A N 1
ATOM 2048 C CA . ALA A 1 271 ? 12.07 0.655 -1.187 1 93.69 271 ALA A CA 1
ATOM 2049 C C . ALA A 1 271 ? 12.039 1.342 0.176 1 93.69 271 ALA A C 1
ATOM 2051 O O . ALA A 1 271 ? 11.633 0.741 1.172 1 93.69 271 ALA A O 1
ATOM 2052 N N . PRO A 1 272 ? 12.531 2.566 0.219 1 91.88 272 PRO A N 1
ATOM 2053 C CA . PRO A 1 272 ? 12.438 3.314 1.475 1 91.88 272 PRO A CA 1
ATOM 2054 C C . PRO A 1 272 ? 11.008 3.393 2.01 1 91.88 272 PRO A C 1
ATOM 2056 O O . PRO A 1 272 ? 10.07 3.566 1.237 1 91.88 272 PRO A O 1
ATOM 2059 N N . CYS A 1 273 ? 10.906 3.377 3.277 1 88.81 273 CYS A N 1
ATOM 2060 C CA . CYS A 1 273 ? 9.617 3.334 3.963 1 88.81 273 CYS A CA 1
ATOM 2061 C C . CYS A 1 273 ? 8.773 4.555 3.613 1 88.81 273 CYS A C 1
ATOM 2063 O O . CYS A 1 273 ? 7.605 4.418 3.248 1 88.81 273 CYS A O 1
ATOM 2065 N N . MET A 1 274 ? 9.328 5.715 3.623 1 87.88 274 MET A N 1
ATOM 2066 C CA . MET A 1 274 ? 8.57 6.953 3.422 1 87.88 274 MET A CA 1
ATOM 2067 C C . MET A 1 274 ? 8.18 7.117 1.959 1 87.88 274 MET A C 1
ATOM 2069 O O . MET A 1 274 ? 7.176 7.762 1.651 1 87.88 274 MET A O 1
ATOM 2073 N N . TRP A 1 275 ? 8.938 6.543 1.127 1 90.19 275 TRP A N 1
ATOM 2074 C CA . TRP A 1 275 ? 8.531 6.512 -0.274 1 90.19 275 TRP A CA 1
ATOM 2075 C C . TRP A 1 275 ? 7.336 5.59 -0.475 1 90.19 275 TRP A C 1
ATOM 2077 O O . TRP A 1 275 ? 6.355 5.965 -1.123 1 90.19 275 TRP A O 1
ATOM 2087 N N . SER A 1 276 ? 7.406 4.453 0.069 1 87.75 276 SER A N 1
ATOM 2088 C CA . SER A 1 276 ? 6.391 3.422 -0.123 1 87.75 276 SER A CA 1
ATOM 2089 C C . SER A 1 276 ? 5.07 3.818 0.532 1 87.75 276 SER A C 1
ATOM 2091 O O . SER A 1 276 ? 4 3.615 -0.043 1 87.75 276 SER A O 1
ATOM 2093 N N . ASN A 1 277 ? 5.199 4.449 1.667 1 82.88 277 ASN A N 1
ATOM 2094 C CA . ASN A 1 277 ? 3.994 4.645 2.465 1 82.88 277 ASN A CA 1
ATOM 2095 C C . ASN A 1 277 ? 3.432 6.055 2.297 1 82.88 277 ASN A C 1
ATOM 2097 O O . ASN A 1 277 ? 2.248 6.289 2.543 1 82.88 277 ASN A O 1
ATOM 2101 N N . MET A 1 278 ? 4.328 6.957 1.897 1 83.44 278 MET A N 1
ATOM 2102 C CA . MET A 1 278 ? 3.863 8.344 1.866 1 83.44 278 MET A CA 1
ATOM 2103 C C . MET A 1 278 ? 4.18 8.992 0.524 1 83.44 278 MET A C 1
ATOM 2105 O O . MET A 1 278 ? 3.941 10.188 0.335 1 83.44 278 MET A O 1
ATOM 2109 N N . ALA A 1 279 ? 4.809 8.281 -0.37 1 83 279 ALA A N 1
ATOM 2110 C CA . ALA A 1 279 ? 5.188 8.773 -1.69 1 83 279 ALA A CA 1
ATOM 2111 C C . ALA A 1 279 ? 6.137 9.969 -1.576 1 83 279 ALA A C 1
ATOM 2113 O O . ALA A 1 279 ? 6.094 10.883 -2.398 1 83 279 ALA A O 1
ATOM 2114 N N . GLN A 1 280 ? 6.926 9.914 -0.538 1 86.25 280 GLN A N 1
ATOM 2115 C CA . GLN A 1 280 ? 7.895 11 -0.366 1 86.25 280 GLN A CA 1
ATOM 2116 C C . GLN A 1 280 ? 9.047 10.867 -1.354 1 86.25 280 GLN A C 1
ATOM 2118 O O . GLN A 1 280 ? 9.602 9.773 -1.531 1 86.25 280 GLN A O 1
ATOM 2123 N N . ARG A 1 281 ? 9.445 12.023 -1.852 1 88.75 281 ARG A N 1
ATOM 2124 C CA . ARG A 1 281 ? 10.5 11.977 -2.859 1 88.75 281 ARG A CA 1
ATOM 2125 C C . ARG A 1 281 ? 11.82 12.484 -2.291 1 88.75 281 ARG A C 1
ATOM 2127 O O . ARG A 1 281 ? 12.883 12.188 -2.832 1 88.75 281 ARG A O 1
ATOM 2134 N N . THR A 1 282 ? 11.727 13.328 -1.372 1 88.88 282 THR A N 1
ATOM 2135 C CA . THR A 1 282 ? 12.922 13.773 -0.669 1 88.88 282 THR A CA 1
ATOM 2136 C C . THR A 1 282 ? 13.062 13.055 0.669 1 88.88 282 THR A C 1
ATOM 2138 O O . THR A 1 282 ? 12.227 13.227 1.562 1 88.88 282 THR A O 1
ATOM 2141 N N . LEU A 1 283 ? 14.117 12.258 0.754 1 90.31 283 LEU A N 1
ATOM 2142 C CA . LEU A 1 283 ? 14.312 11.398 1.918 1 90.31 283 LEU A CA 1
ATOM 2143 C C . LEU A 1 283 ? 15.586 11.781 2.67 1 90.31 283 LEU A C 1
ATOM 2145 O O . LEU A 1 283 ? 16.672 11.75 2.107 1 90.31 283 LEU A O 1
ATOM 2149 N N . ALA A 1 284 ? 15.445 12.078 3.955 1 87.62 284 ALA A N 1
ATOM 2150 C CA . ALA A 1 284 ? 16.609 12.391 4.777 1 87.62 284 ALA A CA 1
ATOM 2151 C C . ALA A 1 284 ? 17.438 11.141 5.059 1 87.62 284 ALA A C 1
ATOM 2153 O O . ALA A 1 284 ? 16.891 10.039 5.18 1 87.62 284 ALA A O 1
ATOM 2154 N N . VAL A 1 285 ? 18.734 11.352 5.152 1 90.19 285 VAL A N 1
ATOM 2155 C CA . VAL A 1 285 ? 19.625 10.258 5.535 1 90.19 285 VAL A CA 1
ATOM 2156 C C . VAL A 1 285 ? 19.516 9.992 7.035 1 90.19 285 VAL A C 1
ATOM 2158 O O . VAL A 1 285 ? 20.047 10.758 7.848 1 90.19 285 VAL A O 1
ATOM 2161 N N . ARG A 1 286 ? 18.875 8.852 7.336 1 84.88 286 ARG A N 1
ATOM 2162 C CA . ARG A 1 286 ? 18.625 8.555 8.742 1 84.88 286 ARG A CA 1
ATOM 2163 C C . ARG A 1 286 ? 19.141 7.164 9.109 1 84.88 286 ARG A C 1
ATOM 2165 O O . ARG A 1 286 ? 19.156 6.797 10.289 1 84.88 286 ARG A O 1
ATOM 2172 N N . GLY A 1 287 ? 19.391 6.469 8.086 1 89.38 287 GLY A N 1
ATOM 2173 C CA . GLY A 1 287 ? 19.938 5.141 8.305 1 89.38 287 GLY A CA 1
ATOM 2174 C C . GLY A 1 287 ? 21.453 5.117 8.328 1 89.38 287 GLY A C 1
ATOM 2175 O O . GLY A 1 287 ? 22.078 5.906 9.039 1 89.38 287 GLY A O 1
ATOM 2176 N N . ASP A 1 288 ? 22.031 4.184 7.664 1 90.88 288 ASP A N 1
ATOM 2177 C CA . ASP A 1 288 ? 23.484 4.027 7.598 1 90.88 288 ASP A CA 1
ATOM 2178 C C . ASP A 1 288 ? 24.094 5.023 6.613 1 90.88 288 ASP A C 1
ATOM 2180 O O . ASP A 1 288 ? 24.203 4.738 5.422 1 90.88 288 ASP A O 1
ATOM 2184 N N . ALA A 1 289 ? 24.594 6.07 7.102 1 92.25 289 ALA A N 1
ATOM 2185 C CA . ALA A 1 289 ? 25.125 7.172 6.293 1 92.25 289 ALA A CA 1
ATOM 2186 C C . ALA A 1 289 ? 26.391 6.762 5.559 1 92.25 289 ALA A C 1
ATOM 2188 O O . ALA A 1 289 ? 26.75 7.363 4.543 1 92.25 289 ALA A O 1
ATOM 2189 N N . SER A 1 290 ? 27.062 5.801 6.117 1 92.62 290 SER A N 1
ATOM 2190 C CA . SER A 1 290 ? 28.312 5.379 5.492 1 92.62 290 SER A CA 1
ATOM 2191 C C . SER A 1 290 ? 28.078 4.785 4.109 1 92.62 290 SER A C 1
ATOM 2193 O O . SER A 1 290 ? 28.969 4.789 3.262 1 92.62 290 SER A O 1
ATOM 2195 N N . LEU A 1 291 ? 26.922 4.371 3.838 1 94.56 291 LEU A N 1
ATOM 2196 C CA . LEU A 1 291 ? 26.594 3.723 2.574 1 94.56 291 LEU A CA 1
ATOM 2197 C C . LEU A 1 291 ? 26.359 4.758 1.479 1 94.56 291 LEU A C 1
ATOM 2199 O O . LEU A 1 291 ? 26.312 4.418 0.295 1 94.56 291 LEU A O 1
ATOM 2203 N N . CYS A 1 292 ? 26.219 6 1.834 1 95.62 292 CYS A N 1
ATOM 2204 C CA . CYS A 1 292 ? 26.016 7.062 0.855 1 95.62 292 CYS A CA 1
ATOM 2205 C C . CYS A 1 292 ? 27.188 7.133 -0.125 1 95.62 292 CYS A C 1
ATOM 2207 O O . CYS A 1 292 ? 27 7.523 -1.28 1 95.62 292 CYS A O 1
ATOM 2209 N N . GLN A 1 293 ? 28.281 6.699 0.305 1 94.5 293 GLN A N 1
ATOM 2210 C CA . GLN A 1 293 ? 29.484 6.789 -0.521 1 94.5 293 GLN A CA 1
ATOM 2211 C C . GLN A 1 293 ? 29.391 5.863 -1.732 1 94.5 293 GLN A C 1
ATOM 2213 O O . GLN A 1 293 ? 30.141 6.012 -2.693 1 94.5 293 GLN A O 1
ATOM 2218 N N . LEU A 1 294 ? 28.547 4.934 -1.643 1 95.31 294 LEU A N 1
ATOM 2219 C CA . LEU A 1 294 ? 28.359 4.016 -2.76 1 95.31 294 LEU A CA 1
ATOM 2220 C C . LEU A 1 294 ? 27.625 4.691 -3.908 1 95.31 294 LEU A C 1
ATOM 2222 O O . LEU A 1 294 ? 27.625 4.184 -5.031 1 95.31 294 LEU A O 1
ATOM 2226 N N . LEU A 1 295 ? 26.984 5.805 -3.635 1 96.44 295 LEU A N 1
ATOM 2227 C CA . LEU A 1 295 ? 26.203 6.504 -4.645 1 96.44 295 LEU A CA 1
ATOM 2228 C C . LEU A 1 295 ? 26.797 7.879 -4.941 1 96.44 295 LEU A C 1
ATOM 2230 O O . LEU A 1 295 ? 26.703 8.367 -6.066 1 96.44 295 LEU A O 1
ATOM 2234 N N . PHE A 1 296 ? 27.297 8.414 -3.865 1 96.31 296 PHE A N 1
ATOM 2235 C CA . PHE A 1 296 ? 27.688 9.812 -3.99 1 96.31 296 PHE A CA 1
ATOM 2236 C C . PHE A 1 296 ? 29.156 10.008 -3.594 1 96.31 296 PHE A C 1
ATOM 2238 O O . PHE A 1 296 ? 29.609 9.43 -2.605 1 96.31 296 PHE A O 1
ATOM 2245 N N . GLY A 1 297 ? 29.844 10.812 -4.355 1 93.19 297 GLY A N 1
ATOM 2246 C CA . GLY A 1 297 ? 31.219 11.141 -4.059 1 93.19 297 GLY A CA 1
ATOM 2247 C C . GLY A 1 297 ? 31.375 12.156 -2.943 1 93.19 297 GLY A C 1
ATOM 2248 O O . GLY A 1 297 ? 32.5 12.414 -2.475 1 93.19 297 GLY A O 1
ATOM 2249 N N . HIS A 1 298 ? 30.312 12.773 -2.551 1 92.44 298 HIS A N 1
ATOM 2250 C CA . HIS A 1 298 ? 30.25 13.781 -1.499 1 92.44 298 HIS A CA 1
ATOM 2251 C C . HIS A 1 298 ? 29.203 13.445 -0.458 1 92.44 298 HIS A C 1
ATOM 2253 O O . HIS A 1 298 ? 28.234 12.727 -0.753 1 92.44 298 HIS A O 1
ATOM 2259 N N . PRO A 1 299 ? 29.469 13.93 0.711 1 92.75 299 PRO A N 1
ATOM 2260 C CA . PRO A 1 299 ? 28.438 13.719 1.735 1 92.75 299 PRO A CA 1
ATOM 2261 C C . PRO A 1 299 ? 27.094 14.359 1.376 1 92.75 299 PRO A C 1
ATOM 2263 O O . PRO A 1 299 ? 27.078 15.445 0.796 1 92.75 299 PRO A O 1
ATOM 2266 N N . VAL A 1 300 ? 26.078 13.617 1.611 1 95.25 300 VAL A N 1
ATOM 2267 C CA . VAL A 1 300 ? 24.734 14.125 1.375 1 95.25 300 VAL A CA 1
ATOM 2268 C C . VAL A 1 300 ? 23.906 13.969 2.645 1 95.25 300 VAL A C 1
ATOM 2270 O O . VAL A 1 300 ? 24.141 13.078 3.455 1 95.25 300 VAL A O 1
ATOM 2273 N N . ASP A 1 301 ? 22.906 14.859 2.793 1 90.31 301 ASP A N 1
ATOM 2274 C CA . ASP A 1 301 ? 22.031 14.781 3.953 1 90.31 301 ASP A CA 1
ATOM 2275 C C . ASP A 1 301 ? 20.641 14.266 3.559 1 90.31 301 ASP A C 1
ATOM 2277 O O . ASP A 1 301 ? 19.844 13.891 4.422 1 90.31 301 ASP A O 1
ATOM 2281 N N . ALA A 1 302 ? 20.453 14.281 2.225 1 92.56 302 ALA A N 1
ATOM 2282 C CA . ALA A 1 302 ? 19.172 13.773 1.731 1 92.56 302 ALA A CA 1
ATOM 2283 C C . ALA A 1 302 ? 19.328 13.164 0.34 1 92.56 302 ALA A C 1
ATOM 2285 O O . ALA A 1 302 ? 20.25 13.508 -0.394 1 92.56 302 ALA A O 1
ATOM 2286 N N . VAL A 1 303 ? 18.422 12.258 0.096 1 95 303 VAL A N 1
ATOM 2287 C CA . VAL A 1 303 ? 18.312 11.656 -1.229 1 95 303 VAL A CA 1
ATOM 2288 C C . VAL A 1 303 ? 17.016 12.117 -1.892 1 95 303 VAL A C 1
ATOM 2290 O O . VAL A 1 303 ? 15.961 12.18 -1.241 1 95 303 VAL A O 1
ATOM 2293 N N . ILE A 1 304 ? 17.109 12.5 -3.139 1 94.25 304 ILE A N 1
ATOM 2294 C CA . ILE A 1 304 ? 15.93 12.945 -3.887 1 94.25 304 ILE A CA 1
ATOM 2295 C C . ILE A 1 304 ? 15.625 11.945 -5 1 94.25 304 ILE A C 1
ATOM 2297 O O . ILE A 1 304 ? 16.453 11.703 -5.875 1 94.25 304 ILE A O 1
ATOM 2301 N N . LEU A 1 305 ? 14.453 11.375 -4.93 1 94.06 305 LEU A N 1
ATOM 2302 C CA . LEU A 1 305 ? 14 10.461 -5.977 1 94.06 305 LEU A CA 1
ATOM 2303 C C . LEU A 1 305 ? 13.312 11.227 -7.102 1 94.06 305 LEU A C 1
ATOM 2305 O O . LEU A 1 305 ? 12.344 11.945 -6.863 1 94.06 305 LEU A O 1
ATOM 2309 N N . ARG A 1 306 ? 13.742 11.016 -8.32 1 91.94 306 ARG A N 1
ATOM 2310 C CA . ARG A 1 306 ? 13.25 11.773 -9.469 1 91.94 306 ARG A CA 1
ATOM 2311 C C . ARG A 1 306 ? 12.344 10.914 -10.344 1 91.94 306 ARG A C 1
ATOM 2313 O O . ARG A 1 306 ? 11.68 11.422 -11.25 1 91.94 306 ARG A O 1
ATOM 2320 N N . GLN A 1 307 ? 12.359 9.711 -9.969 1 85.44 307 GLN A N 1
ATOM 2321 C CA . GLN A 1 307 ? 11.57 8.766 -10.758 1 85.44 307 GLN A CA 1
ATOM 2322 C C . GLN A 1 307 ? 10.078 9.094 -10.68 1 85.44 307 GLN A C 1
ATOM 2324 O O . GLN A 1 307 ? 9.547 9.305 -9.586 1 85.44 307 GLN A O 1
ATOM 2329 N N . ALA A 1 308 ? 9.43 9.086 -11.859 1 74.25 308 ALA A N 1
ATOM 2330 C CA . ALA A 1 308 ? 7.992 9.328 -11.906 1 74.25 308 ALA A CA 1
ATOM 2331 C C . ALA A 1 308 ? 7.215 8.078 -11.5 1 74.25 308 ALA A C 1
ATOM 2333 O O . ALA A 1 308 ? 7.598 6.961 -11.852 1 74.25 308 ALA A O 1
ATOM 2334 N N . THR A 1 309 ? 6.109 8.289 -10.797 1 69.75 309 THR A N 1
ATOM 2335 C CA . THR A 1 309 ? 5.312 7.141 -10.375 1 69.75 309 THR A CA 1
ATOM 2336 C C . THR A 1 309 ? 4.105 6.957 -11.297 1 69.75 309 THR A C 1
ATOM 2338 O O . THR A 1 309 ? 3.652 5.832 -11.516 1 69.75 309 THR A O 1
ATOM 2341 N N . ARG A 1 310 ? 3.574 7.938 -11.898 1 69.31 310 ARG A N 1
ATOM 2342 C CA . ARG A 1 310 ? 2.375 7.836 -12.719 1 69.31 310 ARG A CA 1
ATOM 2343 C C . ARG A 1 310 ? 2.727 7.426 -14.148 1 69.31 310 ARG A C 1
ATOM 2345 O O . ARG A 1 310 ? 2.033 6.605 -14.75 1 69.31 310 ARG A O 1
ATOM 2352 N N . ARG A 1 311 ? 3.83 8.039 -14.688 1 77 311 ARG A N 1
ATOM 2353 C CA . ARG A 1 311 ? 4.305 7.688 -16.016 1 77 311 ARG A CA 1
ATOM 2354 C C . ARG A 1 311 ? 5.781 7.305 -15.992 1 77 311 ARG A C 1
ATOM 2356 O O . ARG A 1 311 ? 6.621 8.023 -16.547 1 77 311 ARG A O 1
ATOM 2363 N N . PRO A 1 312 ? 5.926 6.207 -15.445 1 85.44 312 PRO A N 1
ATOM 2364 C CA . PRO A 1 312 ? 7.328 5.805 -15.305 1 85.44 312 PRO A CA 1
ATOM 2365 C C . PRO A 1 312 ? 7.984 5.477 -16.641 1 85.44 312 PRO A C 1
ATOM 2367 O O . PRO A 1 312 ? 7.297 5.098 -17.594 1 85.44 312 PRO A O 1
ATOM 2370 N N . ARG A 1 313 ? 9.227 5.719 -16.703 1 89.56 313 ARG A N 1
ATOM 2371 C CA . ARG A 1 313 ? 10.062 5.375 -17.844 1 89.56 313 ARG A CA 1
ATOM 2372 C C . ARG A 1 313 ? 11.375 4.738 -17.391 1 89.56 313 ARG A C 1
ATOM 2374 O O . ARG A 1 313 ? 12.062 5.27 -16.531 1 89.56 313 ARG A O 1
ATOM 2381 N N . ILE A 1 314 ? 11.594 3.617 -18 1 94.56 314 ILE A N 1
ATOM 2382 C CA . ILE A 1 314 ? 12.867 2.963 -17.719 1 94.56 314 ILE A CA 1
ATOM 2383 C C . ILE A 1 314 ? 14.008 3.811 -18.266 1 94.56 314 ILE A C 1
ATOM 2385 O O . ILE A 1 314 ? 13.977 4.242 -19.422 1 94.56 314 ILE A O 1
ATOM 2389 N N . THR A 1 315 ? 15.039 4.062 -17.469 1 92.5 315 THR A N 1
ATOM 2390 C CA . THR A 1 315 ? 16.141 4.922 -17.891 1 92.5 315 THR A CA 1
ATOM 2391 C C . THR A 1 315 ? 17.484 4.297 -17.531 1 92.5 315 THR A C 1
ATOM 2393 O O . THR A 1 315 ? 17.641 3.695 -16.469 1 92.5 315 THR A O 1
ATOM 2396 N N . ALA A 1 316 ? 18.438 4.562 -18.469 1 92.62 316 ALA A N 1
ATOM 2397 C CA . ALA A 1 316 ? 19.797 4.09 -18.25 1 92.62 316 ALA A CA 1
ATOM 2398 C C . ALA A 1 316 ? 20.656 5.168 -17.594 1 92.62 316 ALA A C 1
ATOM 2400 O O . ALA A 1 316 ? 21.891 5.055 -17.547 1 92.62 316 ALA A O 1
ATOM 2401 N N . HIS A 1 317 ? 20.047 6.188 -17.125 1 93.06 317 HIS A N 1
ATOM 2402 C CA . HIS A 1 317 ? 20.75 7.281 -16.453 1 93.06 317 HIS A CA 1
ATOM 2403 C C . HIS A 1 317 ? 20.375 7.352 -14.984 1 93.06 317 HIS A C 1
ATOM 2405 O O . HIS A 1 317 ? 19.297 7.812 -14.633 1 93.06 317 HIS A O 1
ATOM 2411 N N . LEU A 1 318 ? 21.328 7.027 -14.203 1 95.25 318 LEU A N 1
ATOM 2412 C CA . LEU A 1 318 ? 21.094 6.898 -12.773 1 95.25 318 LEU A CA 1
ATOM 2413 C C . LEU A 1 318 ? 20.641 8.227 -12.172 1 95.25 318 LEU A C 1
ATOM 2415 O O . LEU A 1 318 ? 19.797 8.25 -11.266 1 95.25 318 LEU A O 1
ATOM 2419 N N . HIS A 1 319 ? 21.141 9.359 -12.75 1 95.12 319 HIS A N 1
ATOM 2420 C CA . HIS A 1 319 ? 20.812 10.672 -12.211 1 95.12 319 HIS A CA 1
ATOM 2421 C C . HIS A 1 319 ? 19.344 11.031 -12.477 1 95.12 319 HIS A C 1
ATOM 2423 O O . HIS A 1 319 ? 18.812 11.969 -11.875 1 95.12 319 HIS A O 1
ATOM 2429 N N . GLU A 1 320 ? 18.703 10.352 -13.383 1 93.44 320 GLU A N 1
ATOM 2430 C CA . GLU A 1 320 ? 17.281 10.562 -13.648 1 93.44 320 GLU A CA 1
ATOM 2431 C C . GLU A 1 320 ? 16.406 9.836 -12.625 1 93.44 320 GLU A C 1
ATOM 2433 O O . GLU A 1 320 ? 15.211 10.086 -12.531 1 93.44 320 GLU A O 1
ATOM 2438 N N . VAL A 1 321 ? 17.062 9.008 -11.805 1 95.38 321 VAL A N 1
ATOM 2439 C CA . VAL A 1 321 ? 16.328 8.227 -10.812 1 95.38 321 VAL A CA 1
ATOM 2440 C C . VAL A 1 321 ? 16.562 8.812 -9.422 1 95.38 321 VAL A C 1
ATOM 2442 O O . VAL A 1 321 ? 15.625 8.945 -8.633 1 95.38 321 VAL A O 1
ATOM 2445 N N . VAL A 1 322 ? 17.828 9.188 -9.219 1 96.88 322 VAL A N 1
ATOM 2446 C CA . VAL A 1 322 ? 18.172 9.586 -7.855 1 96.88 322 VAL A CA 1
ATOM 2447 C C . VAL A 1 322 ? 19.281 10.625 -7.883 1 96.88 322 VAL A C 1
ATOM 2449 O O . VAL A 1 322 ? 20.203 10.547 -8.711 1 96.88 322 VAL A O 1
ATOM 2452 N N . VAL A 1 323 ? 19.172 11.625 -7.008 1 97.12 323 VAL A N 1
ATOM 2453 C CA . VAL A 1 323 ? 20.219 12.594 -6.742 1 97.12 323 VAL A CA 1
ATOM 2454 C C . VAL A 1 323 ? 20.344 12.828 -5.242 1 97.12 323 VAL A C 1
ATOM 2456 O O . VAL A 1 323 ? 19.516 12.359 -4.465 1 97.12 323 VAL A O 1
ATOM 2459 N N . GLY A 1 324 ? 21.453 13.406 -4.883 1 96.31 324 GLY A N 1
ATOM 2460 C CA . GLY A 1 324 ? 21.672 13.773 -3.49 1 96.31 324 GLY A CA 1
ATOM 2461 C C . GLY A 1 324 ? 21.562 15.266 -3.246 1 96.31 324 GLY A C 1
ATOM 2462 O O . GLY A 1 324 ? 21.609 16.062 -4.188 1 96.31 324 GLY A O 1
ATOM 2463 N N . ARG A 1 325 ? 21.297 15.531 -2.076 1 94.12 325 ARG A N 1
ATOM 2464 C CA . ARG A 1 325 ? 21.328 16.922 -1.626 1 94.12 325 ARG A CA 1
ATOM 2465 C C . ARG A 1 325 ? 22.234 17.078 -0.412 1 94.12 325 ARG A C 1
ATOM 2467 O O . ARG A 1 325 ? 22.219 16.234 0.492 1 94.12 325 ARG A O 1
ATOM 2474 N N . ASP A 1 326 ? 23.047 18.109 -0.444 1 91.06 326 ASP A N 1
ATOM 2475 C CA . ASP A 1 326 ? 23.938 18.359 0.689 1 91.06 326 ASP A CA 1
ATOM 2476 C C . ASP A 1 326 ? 23.375 19.453 1.598 1 91.06 326 ASP A C 1
ATOM 2478 O O . ASP A 1 326 ? 22.25 19.922 1.395 1 91.06 326 ASP A O 1
ATOM 2482 N N . GLY A 1 327 ? 24.109 19.781 2.664 1 79.75 327 GLY A N 1
ATOM 2483 C CA . GLY A 1 327 ? 23.688 20.75 3.664 1 79.75 327 GLY A CA 1
ATOM 2484 C C . GLY A 1 327 ? 23.453 22.141 3.092 1 79.75 327 GLY A C 1
ATOM 2485 O O . GLY A 1 327 ? 22.688 22.922 3.656 1 79.75 327 GLY A O 1
ATOM 2486 N N . ALA A 1 328 ? 24.078 22.484 1.939 1 80.75 328 ALA A N 1
ATOM 2487 C CA . ALA A 1 328 ? 23.922 23.797 1.293 1 80.75 328 ALA A CA 1
ATOM 2488 C C . ALA A 1 328 ? 22.812 23.766 0.252 1 80.75 328 ALA A C 1
ATOM 2490 O O . ALA A 1 328 ? 22.703 24.672 -0.579 1 80.75 328 ALA A O 1
ATOM 2491 N N . GLU A 1 329 ? 22.094 22.609 0.194 1 83.12 329 GLU A N 1
ATOM 2492 C CA . GLU A 1 329 ? 20.953 22.422 -0.693 1 83.12 329 GLU A CA 1
ATOM 2493 C C . GLU A 1 329 ? 21.391 22.297 -2.146 1 83.12 329 GLU A C 1
ATOM 2495 O O . GLU A 1 329 ? 20.609 22.547 -3.066 1 83.12 329 GLU A O 1
ATOM 2500 N N . SER A 1 330 ? 22.625 21.984 -2.26 1 90.88 330 SER A N 1
ATOM 2501 C CA . SER A 1 330 ? 23.125 21.703 -3.604 1 90.88 330 SER A CA 1
ATOM 2502 C C . SER A 1 330 ? 22.797 20.281 -4.031 1 90.88 330 SER A C 1
ATOM 2504 O O . SER A 1 330 ? 22.828 19.359 -3.217 1 90.88 330 SER A O 1
ATOM 2506 N N . VAL A 1 331 ? 22.531 20.219 -5.281 1 93.56 331 VAL A N 1
ATOM 2507 C CA . VAL A 1 331 ? 22.234 18.906 -5.832 1 93.56 331 VAL A CA 1
ATOM 2508 C C . VAL A 1 331 ? 23.531 18.172 -6.176 1 93.56 331 VAL A C 1
ATOM 2510 O O . VAL A 1 331 ? 24.406 18.734 -6.84 1 93.56 331 VAL A O 1
ATOM 2513 N N . ILE A 1 332 ? 23.609 16.969 -5.695 1 96.38 332 ILE A N 1
ATOM 2514 C CA . ILE A 1 332 ? 24.797 16.141 -5.938 1 96.38 332 ILE A CA 1
ATOM 2515 C C . ILE A 1 332 ? 24.422 14.984 -6.867 1 96.38 332 ILE A C 1
ATOM 2517 O O . ILE A 1 332 ? 23.547 14.188 -6.555 1 96.38 332 ILE A O 1
ATOM 2521 N N . ARG A 1 333 ? 25.109 14.875 -7.969 1 96 333 ARG A N 1
ATOM 2522 C CA . ARG A 1 333 ? 24.891 13.773 -8.898 1 96 333 ARG A CA 1
ATOM 2523 C C . ARG A 1 333 ? 25.5 12.484 -8.375 1 96 333 ARG A C 1
ATOM 2525 O O . ARG A 1 333 ? 26.578 12.5 -7.785 1 96 333 ARG A O 1
ATOM 2532 N N . PRO A 1 334 ? 24.797 11.383 -8.648 1 96.88 334 PRO A N 1
ATOM 2533 C CA . PRO A 1 334 ? 25.391 10.109 -8.242 1 96.88 334 PRO A CA 1
ATOM 2534 C C . PRO A 1 334 ? 26.594 9.719 -9.102 1 96.88 334 PRO A C 1
ATOM 2536 O O . PRO A 1 334 ? 26.703 10.148 -10.258 1 96.88 334 PRO A O 1
ATOM 2539 N N . THR A 1 335 ? 27.453 8.93 -8.422 1 92.19 335 THR A N 1
ATOM 2540 C CA . THR A 1 335 ? 28.531 8.312 -9.188 1 92.19 335 THR A CA 1
ATOM 2541 C C . THR A 1 335 ? 28.031 7.062 -9.906 1 92.19 335 THR A C 1
ATOM 2543 O O . THR A 1 335 ? 27.531 6.133 -9.266 1 92.19 335 THR A O 1
ATOM 2546 N N . SER A 1 336 ? 28.078 7.047 -11.141 1 84.62 336 SER A N 1
ATOM 2547 C CA . SER A 1 336 ? 27.531 5.922 -11.898 1 84.62 336 SER A CA 1
ATOM 2548 C C . SER A 1 336 ? 28.484 4.734 -11.891 1 84.62 336 SER A C 1
ATOM 2550 O O . SER A 1 336 ? 28.094 3.619 -12.242 1 84.62 336 SER A O 1
ATOM 2552 N N . ALA A 1 337 ? 29.656 5.012 -11.422 1 89.56 337 ALA A N 1
ATOM 2553 C CA . ALA A 1 337 ? 30.625 3.926 -11.422 1 89.56 337 ALA A CA 1
ATOM 2554 C C . ALA A 1 337 ? 30.172 2.779 -10.523 1 89.56 337 ALA A C 1
ATOM 2556 O O . ALA A 1 337 ? 29.812 2.998 -9.367 1 89.56 337 ALA A O 1
ATOM 2557 N N . GLY A 1 338 ? 30.094 1.571 -11.133 1 93.81 338 GLY A N 1
ATOM 2558 C CA . GLY A 1 338 ? 29.719 0.383 -10.383 1 93.81 338 GLY A CA 1
ATOM 2559 C C . GLY A 1 338 ? 28.234 0.096 -10.422 1 93.81 338 GLY A C 1
ATOM 2560 O O . GLY A 1 338 ? 27.781 -0.96 -9.969 1 93.81 338 GLY A O 1
ATOM 2561 N N . TRP A 1 339 ? 27.5 1.073 -10.867 1 96.25 339 TRP A N 1
ATOM 2562 C CA . TRP A 1 339 ? 26.062 0.878 -11.031 1 96.25 339 TRP A CA 1
ATOM 2563 C C . TRP A 1 339 ? 25.703 0.6 -12.484 1 96.25 339 TRP A C 1
ATOM 2565 O O . TRP A 1 339 ? 26.266 1.223 -13.398 1 96.25 339 TRP A O 1
ATOM 2575 N N . ARG A 1 340 ? 24.828 -0.377 -12.648 1 95.12 340 ARG A N 1
ATOM 2576 C CA . ARG A 1 340 ? 24.391 -0.737 -13.992 1 95.12 340 ARG A CA 1
ATOM 2577 C C . ARG A 1 340 ? 22.875 -0.983 -14.016 1 95.12 340 ARG A C 1
ATOM 2579 O O . ARG A 1 340 ? 22.312 -1.473 -13.047 1 95.12 340 ARG A O 1
ATOM 2586 N N . LEU A 1 341 ? 22.328 -0.574 -15.141 1 96.31 341 LEU A N 1
ATOM 2587 C CA . LEU A 1 341 ? 20.969 -1.072 -15.398 1 96.31 341 LEU A CA 1
ATOM 2588 C C . LEU A 1 341 ? 21 -2.555 -15.758 1 96.31 341 LEU A C 1
ATOM 2590 O O . LEU A 1 341 ? 21.766 -2.971 -16.641 1 96.31 341 LEU A O 1
ATOM 2594 N N . CYS A 1 342 ? 20.234 -3.279 -15.078 1 96.38 342 CYS A N 1
ATOM 2595 C CA . CYS A 1 342 ? 20.188 -4.719 -15.305 1 96.38 342 CYS A CA 1
ATOM 2596 C C . CYS A 1 342 ? 18.797 -5.16 -15.727 1 96.38 342 CYS A C 1
ATOM 2598 O O . CYS A 1 342 ? 17.812 -4.473 -15.445 1 96.38 342 CYS A O 1
ATOM 2600 N N . VAL A 1 343 ? 18.781 -6.23 -16.438 1 96.31 343 VAL A N 1
ATOM 2601 C CA . VAL A 1 343 ? 17.531 -6.902 -16.781 1 96.31 343 VAL A CA 1
ATOM 2602 C C . VAL A 1 343 ? 17.547 -8.328 -16.234 1 96.31 343 VAL A C 1
ATOM 2604 O O . VAL A 1 343 ? 18.562 -9.016 -16.297 1 96.31 343 VAL A O 1
ATOM 2607 N N . LEU A 1 344 ? 16.469 -8.664 -15.609 1 96 344 LEU A N 1
ATOM 2608 C CA . LEU A 1 344 ? 16.344 -10.016 -15.086 1 96 344 LEU A CA 1
ATOM 2609 C C . LEU A 1 344 ? 15.773 -10.961 -16.156 1 96 344 LEU A C 1
ATOM 2611 O O . LEU A 1 344 ? 15.047 -10.523 -17.047 1 96 344 LEU A O 1
ATOM 2615 N N . SER A 1 345 ? 16.172 -12.195 -16 1 93.69 345 SER A N 1
ATOM 2616 C CA . SER A 1 345 ? 15.594 -13.188 -16.906 1 93.69 345 SER A CA 1
ATOM 2617 C C . SER A 1 345 ? 14.086 -13.289 -16.719 1 93.69 345 SER A C 1
ATOM 2619 O O . SER A 1 345 ? 13.547 -12.836 -15.703 1 93.69 345 SER A O 1
ATOM 2621 N N . SER A 1 346 ? 13.453 -13.898 -17.719 1 93.12 346 SER A N 1
ATOM 2622 C CA . SER A 1 346 ? 12.016 -14.141 -17.609 1 93.12 346 SER A CA 1
ATOM 2623 C C . SER A 1 346 ? 11.695 -15.016 -16.406 1 93.12 346 SER A C 1
ATOM 2625 O O . SER A 1 346 ? 10.703 -14.781 -15.711 1 93.12 346 SER A O 1
ATOM 2627 N N . TYR A 1 347 ? 12.578 -15.984 -16.141 1 93.31 347 TYR A N 1
ATOM 2628 C CA . TYR A 1 347 ? 12.375 -16.891 -15.016 1 93.31 347 TYR A CA 1
ATOM 2629 C C . TYR A 1 347 ? 12.43 -16.141 -13.695 1 93.31 347 TYR A C 1
ATOM 2631 O O . TYR A 1 347 ? 11.531 -16.266 -12.859 1 93.31 347 TYR A O 1
ATOM 2639 N N . THR A 1 348 ? 13.445 -15.344 -13.523 1 95.5 348 THR A N 1
ATOM 2640 C CA . THR A 1 348 ? 13.617 -14.609 -12.273 1 95.5 348 THR A CA 1
ATOM 2641 C C . THR A 1 348 ? 12.516 -13.555 -12.117 1 95.5 348 THR A C 1
ATOM 2643 O O . THR A 1 348 ? 12.023 -13.336 -11.008 1 95.5 348 THR A O 1
ATOM 2646 N N . SER A 1 349 ? 12.164 -12.914 -13.195 1 97.19 349 SER A N 1
ATOM 2647 C CA . SER A 1 349 ? 11.078 -11.938 -13.148 1 97.19 349 SER A CA 1
ATOM 2648 C C . SER A 1 349 ? 9.773 -12.586 -12.695 1 97.19 349 SER A C 1
ATOM 2650 O O . SER A 1 349 ? 9.07 -12.039 -11.836 1 97.19 349 SER A O 1
ATOM 2652 N N . ARG A 1 350 ? 9.516 -13.742 -13.195 1 96.19 350 ARG A N 1
ATOM 2653 C CA . ARG A 1 350 ? 8.312 -14.469 -12.812 1 96.19 350 ARG A CA 1
ATOM 2654 C C . ARG A 1 350 ? 8.383 -14.922 -11.359 1 96.19 350 ARG A C 1
ATOM 2656 O O . ARG A 1 350 ? 7.363 -14.953 -10.664 1 96.19 350 ARG A O 1
ATOM 2663 N N . LEU A 1 351 ? 9.578 -15.289 -10.977 1 97 351 LEU A N 1
ATOM 2664 C CA . LEU A 1 351 ? 9.773 -15.648 -9.57 1 97 351 LEU A CA 1
ATOM 2665 C C . LEU A 1 351 ? 9.305 -14.516 -8.656 1 97 351 LEU A C 1
ATOM 2667 O O . LEU A 1 351 ? 8.5 -14.742 -7.75 1 97 351 LEU A O 1
ATOM 2671 N N . PHE A 1 352 ? 9.68 -13.328 -8.938 1 97.44 352 PHE A N 1
A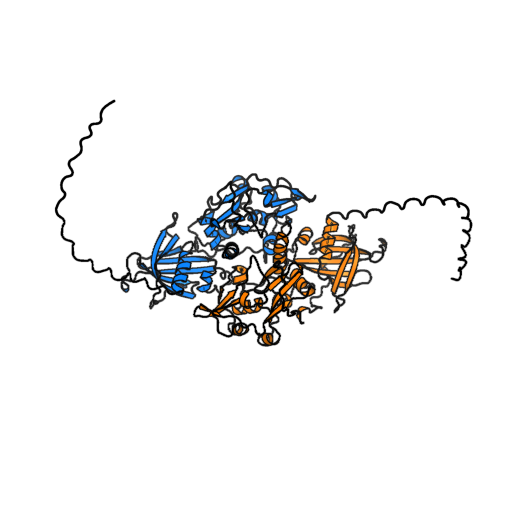TOM 2672 C CA . PHE A 1 352 ? 9.289 -12.195 -8.102 1 97.44 352 PHE A CA 1
ATOM 2673 C C . PHE A 1 352 ? 7.809 -11.883 -8.266 1 97.44 352 PHE A C 1
ATOM 2675 O O . PHE A 1 352 ? 7.121 -11.578 -7.289 1 97.44 352 PHE A O 1
ATOM 2682 N N . ALA A 1 353 ? 7.277 -11.977 -9.469 1 96.94 353 ALA A N 1
ATOM 2683 C CA . ALA A 1 353 ? 5.879 -11.656 -9.742 1 96.94 353 ALA A CA 1
ATOM 2684 C C . ALA A 1 353 ? 4.941 -12.617 -9.023 1 96.94 353 ALA A C 1
ATOM 2686 O O . ALA A 1 353 ? 3.812 -12.258 -8.688 1 96.94 353 ALA A O 1
ATOM 2687 N N . THR A 1 354 ? 5.379 -13.812 -8.797 1 97.25 354 THR A N 1
ATOM 2688 C CA . THR A 1 354 ? 4.531 -14.828 -8.18 1 97.25 354 THR A CA 1
ATOM 2689 C C . THR A 1 354 ? 4.836 -14.961 -6.695 1 97.25 354 THR A C 1
ATOM 2691 O O . THR A 1 354 ? 4.105 -15.625 -5.961 1 97.25 354 THR A O 1
ATOM 2694 N N . SER A 1 355 ? 5.93 -14.297 -6.234 1 97.62 355 SER A N 1
ATOM 2695 C CA . SER A 1 355 ? 6.348 -14.43 -4.844 1 97.62 355 SER A CA 1
ATOM 2696 C C . SER A 1 355 ? 6.023 -13.18 -4.043 1 97.62 355 SER A C 1
ATOM 2698 O O . SER A 1 355 ? 6.043 -13.203 -2.811 1 97.62 355 SER A O 1
ATOM 2700 N N . CYS A 1 356 ? 5.773 -12.125 -4.723 1 96.81 356 CYS A N 1
ATOM 2701 C CA . CYS A 1 356 ? 5.656 -10.82 -4.07 1 96.81 356 CYS A CA 1
ATOM 2702 C C . CYS A 1 356 ? 4.32 -10.164 -4.395 1 96.81 356 CYS A C 1
ATOM 2704 O O . CYS A 1 356 ? 4.07 -9.797 -5.543 1 96.81 356 CYS A O 1
ATOM 2706 N N . PRO A 1 357 ? 3.502 -9.898 -3.387 1 93.81 357 PRO A N 1
ATOM 2707 C CA . PRO A 1 357 ? 2.217 -9.242 -3.639 1 93.81 357 PRO A CA 1
ATOM 2708 C C . PRO A 1 357 ? 2.377 -7.832 -4.203 1 93.81 357 PRO A C 1
ATOM 2710 O O . PRO A 1 357 ? 1.565 -7.398 -5.023 1 93.81 357 PRO A O 1
ATOM 2713 N N . ALA A 1 358 ? 3.396 -7.141 -3.771 1 93.44 358 ALA A N 1
ATOM 2714 C CA . ALA A 1 358 ? 3.613 -5.777 -4.258 1 93.44 358 ALA A CA 1
ATOM 2715 C C . ALA A 1 358 ? 3.896 -5.77 -5.758 1 93.44 358 ALA A C 1
ATOM 2717 O O . ALA A 1 358 ? 3.346 -4.949 -6.496 1 93.44 358 ALA A O 1
ATOM 2718 N N . VAL A 1 359 ? 4.707 -6.652 -6.215 1 95.75 359 VAL A N 1
ATOM 2719 C CA . VAL A 1 359 ? 5.023 -6.742 -7.637 1 95.75 359 VAL A CA 1
ATOM 2720 C C . VAL A 1 359 ? 3.779 -7.164 -8.414 1 95.75 359 VAL A C 1
ATOM 2722 O O . VAL A 1 359 ? 3.438 -6.551 -9.43 1 95.75 359 VAL A O 1
ATOM 2725 N N . ALA A 1 360 ? 3.125 -8.164 -7.898 1 94.25 360 ALA A N 1
ATOM 2726 C CA . ALA A 1 360 ? 1.922 -8.656 -8.562 1 94.25 360 ALA A CA 1
ATOM 2727 C C . ALA A 1 360 ? 0.88 -7.555 -8.711 1 94.25 360 ALA A C 1
ATOM 2729 O O . ALA A 1 360 ? 0.271 -7.402 -9.766 1 94.25 360 ALA A O 1
ATOM 2730 N N . ARG A 1 361 ? 0.686 -6.812 -7.688 1 90.75 361 ARG A N 1
ATOM 2731 C CA . ARG A 1 361 ? -0.293 -5.73 -7.684 1 90.75 361 ARG A CA 1
ATOM 2732 C C . ARG A 1 361 ? 0.082 -4.648 -8.688 1 90.75 361 ARG A C 1
ATOM 2734 O O . ARG A 1 361 ? -0.779 -4.141 -9.414 1 90.75 361 ARG A O 1
ATOM 2741 N N . ALA A 1 362 ? 1.333 -4.289 -8.703 1 90.06 362 ALA A N 1
ATOM 2742 C CA . ALA A 1 362 ? 1.803 -3.27 -9.641 1 90.06 362 ALA A CA 1
ATOM 2743 C C . ALA A 1 362 ? 1.544 -3.693 -11.078 1 90.06 362 ALA A C 1
ATOM 2745 O O . ALA A 1 362 ? 1.05 -2.9 -11.891 1 90.06 362 ALA A O 1
ATOM 2746 N N . VAL A 1 363 ? 1.822 -4.887 -11.352 1 90.38 363 VAL A N 1
ATOM 2747 C CA . VAL A 1 363 ? 1.652 -5.41 -12.703 1 90.38 363 VAL A CA 1
ATOM 2748 C C . VAL A 1 363 ? 0.167 -5.473 -13.047 1 90.38 363 VAL A C 1
ATOM 2750 O O . VAL A 1 363 ? -0.236 -5.086 -14.148 1 90.38 363 VAL A O 1
ATOM 2753 N N . ALA A 1 364 ? -0.604 -5.902 -12.109 1 86.88 364 ALA A N 1
ATOM 2754 C CA . ALA A 1 364 ? -2.043 -6.008 -12.328 1 86.88 364 ALA A CA 1
ATOM 2755 C C . ALA A 1 364 ? -2.656 -4.641 -12.609 1 86.88 364 ALA A C 1
ATOM 2757 O O . ALA A 1 364 ? -3.473 -4.492 -13.523 1 86.88 364 ALA A O 1
ATOM 2758 N N . ARG A 1 365 ? -2.293 -3.682 -11.859 1 82.69 365 ARG A N 1
ATOM 2759 C CA . ARG A 1 365 ? -2.836 -2.336 -12.016 1 82.69 365 ARG A CA 1
ATOM 2760 C C . ARG A 1 365 ? -2.438 -1.737 -13.359 1 82.69 365 ARG A C 1
ATOM 2762 O O . ARG A 1 365 ? -3.217 -1.007 -13.977 1 82.69 365 ARG A O 1
ATOM 2769 N N . ALA A 1 366 ? -1.283 -2.025 -13.758 1 80.94 366 ALA A N 1
ATOM 2770 C CA . ALA A 1 366 ? -0.77 -1.467 -15.008 1 80.94 366 ALA A CA 1
ATOM 2771 C C . ALA A 1 366 ? -1.405 -2.148 -16.219 1 80.94 366 ALA A C 1
ATOM 2773 O O . ALA A 1 366 ? -1.554 -1.535 -17.281 1 80.94 366 ALA A O 1
ATOM 2774 N N . SER A 1 367 ? -1.716 -3.357 -16.047 1 76.62 367 SER A N 1
ATOM 2775 C CA . SER A 1 367 ? -2.287 -4.121 -17.156 1 76.62 367 SER A CA 1
ATOM 2776 C C . SER A 1 367 ? -3.764 -3.793 -17.344 1 76.62 367 SER A C 1
ATOM 2778 O O . SER A 1 367 ? -4.312 -3.996 -18.438 1 76.62 367 SER A O 1
ATOM 2780 N N . SER A 1 368 ? -4.523 -3.512 -16.328 1 67 368 SER A N 1
ATOM 2781 C CA . SER A 1 368 ? -5.945 -3.193 -16.438 1 67 368 SER A CA 1
ATOM 2782 C C . SER A 1 368 ? -6.172 -1.922 -17.25 1 67 368 SER A C 1
ATOM 2784 O O . SER A 1 368 ? -7.246 -1.727 -17.812 1 67 368 SER A O 1
ATOM 2786 N N . SER A 1 369 ? -5.32 -1.007 -17.312 1 54.34 369 SER A N 1
ATOM 2787 C CA . SER A 1 369 ? -5.508 0.241 -18.047 1 54.34 369 SER A CA 1
ATOM 2788 C C . SER A 1 369 ? -5.52 -0 -19.547 1 54.34 369 SER A C 1
ATOM 2790 O O . SER A 1 369 ? -6.023 0.828 -20.312 1 54.34 369 SER A O 1
ATOM 2792 N N . ASP A 1 370 ? -5.012 -1.045 -20.078 1 47.69 370 ASP A N 1
ATOM 2793 C CA . ASP A 1 370 ? -4.891 -1.22 -21.516 1 47.69 370 ASP A CA 1
ATOM 2794 C C . ASP A 1 370 ? -6.137 -1.89 -22.094 1 47.69 370 ASP A C 1
ATOM 2796 O O . ASP A 1 370 ? -6.246 -2.062 -23.312 1 47.69 370 ASP A O 1
ATOM 2800 N N . TYR A 1 371 ? -6.953 -2.439 -21.531 1 34.91 371 TYR A N 1
ATOM 2801 C CA . TYR A 1 371 ? -8.102 -3.033 -22.203 1 34.91 371 TYR A CA 1
ATOM 2802 C C . TYR A 1 371 ? -9.148 -1.974 -22.531 1 34.91 371 TYR A C 1
ATOM 2804 O O . TYR A 1 371 ? -10 -1.649 -21.703 1 34.91 371 TYR A O 1
ATOM 2812 N N . LYS A 1 372 ? -8.914 -0.839 -22.953 1 30.27 372 LYS A N 1
ATOM 2813 C CA . LYS A 1 372 ? -9.914 -0.176 -23.781 1 30.27 372 LYS A CA 1
ATOM 2814 C C . LYS A 1 372 ? -9.891 -0.725 -25.219 1 30.27 372 LYS A C 1
ATOM 2816 O O . LYS A 1 372 ? -8.828 -0.845 -25.828 1 30.27 372 LYS A O 1
ATOM 2821 N N . MET B 1 1 ? -37 84.875 -29.531 1 22.38 1 MET B N 1
ATOM 2822 C CA . MET B 1 1 ? -35.656 84.938 -30.078 1 22.38 1 MET B CA 1
ATOM 2823 C C . MET B 1 1 ? -34.688 85.625 -29.078 1 22.38 1 MET B C 1
ATOM 2825 O O . MET B 1 1 ? -33.625 86.062 -29.453 1 22.38 1 MET B O 1
ATOM 2829 N N . ALA B 1 2 ? -35.125 85.625 -27.812 1 24.86 2 ALA B N 1
ATOM 2830 C CA . ALA B 1 2 ? -34.594 86.562 -26.797 1 24.86 2 ALA B CA 1
ATOM 2831 C C . ALA B 1 2 ? -33.188 86.125 -26.344 1 24.86 2 ALA B C 1
ATOM 2833 O O . ALA B 1 2 ? -32.969 85 -26.062 1 24.86 2 ALA B O 1
ATOM 2834 N N . GLN B 1 3 ? -32.062 86.938 -26.562 1 23.23 3 GLN B N 1
ATOM 2835 C CA . GLN B 1 3 ? -30.609 87.062 -26.703 1 23.23 3 GLN B CA 1
ATOM 2836 C C . GLN B 1 3 ? -29.906 86.938 -25.359 1 23.23 3 GLN B C 1
ATOM 2838 O O . GLN B 1 3 ? -29.828 87.938 -24.625 1 23.23 3 GLN B O 1
ATOM 2843 N N . ARG B 1 4 ? -30.047 85.75 -24.562 1 24.41 4 ARG B N 1
ATOM 2844 C CA . ARG B 1 4 ? -29.672 85.75 -23.156 1 24.41 4 ARG B CA 1
ATOM 2845 C C . ARG B 1 4 ? -28.172 86 -23 1 24.41 4 ARG B C 1
ATOM 2847 O O . ARG B 1 4 ? -27.359 85.312 -23.641 1 24.41 4 ARG B O 1
ATOM 2854 N N . ALA B 1 5 ? -27.719 87.188 -22.562 1 23.27 5 ALA B N 1
ATOM 2855 C CA . ALA B 1 5 ? -26.484 87.938 -22.391 1 23.27 5 ALA B CA 1
ATOM 2856 C C . ALA B 1 5 ? -25.531 87.25 -21.438 1 23.27 5 ALA B C 1
ATOM 2858 O O . ALA B 1 5 ? -25.781 87.188 -20.234 1 23.27 5 ALA B O 1
ATOM 2859 N N . LEU B 1 6 ? -24.875 86 -21.828 1 23.34 6 LEU B N 1
ATOM 2860 C CA . LEU B 1 6 ? -24.203 85 -21.031 1 23.34 6 LEU B CA 1
ATOM 2861 C C . LEU B 1 6 ? -22.938 85.562 -20.391 1 23.34 6 LEU B C 1
ATOM 2863 O O . LEU B 1 6 ? -22.047 86.062 -21.078 1 23.34 6 LEU B O 1
ATOM 2867 N N . TRP B 1 7 ? -22.938 85.938 -19.094 1 24.59 7 TRP B N 1
ATOM 2868 C CA . TRP B 1 7 ? -22.062 86.75 -18.25 1 24.59 7 TRP B CA 1
ATOM 2869 C C . TRP B 1 7 ? -20.719 86.062 -18.062 1 24.59 7 TRP B C 1
ATOM 2871 O O . TRP B 1 7 ? -20.656 84.938 -17.578 1 24.59 7 TRP B O 1
ATOM 2881 N N . ARG B 1 8 ? -19.641 86.375 -18.859 1 24.44 8 ARG B N 1
ATOM 2882 C CA . ARG B 1 8 ? -18.344 85.75 -19.016 1 24.44 8 ARG B CA 1
ATOM 2883 C C . ARG B 1 8 ? -17.422 86.062 -17.828 1 24.44 8 ARG B C 1
ATOM 2885 O O . ARG B 1 8 ? -17 87.188 -17.672 1 24.44 8 ARG B O 1
ATOM 2892 N N . PRO B 1 9 ? -17.781 85.5 -16.609 1 22.69 9 PRO B N 1
ATOM 2893 C CA . PRO B 1 9 ? -17.016 86.188 -15.547 1 22.69 9 PRO B CA 1
ATOM 2894 C C . PRO B 1 9 ? -15.508 86.125 -15.773 1 22.69 9 PRO B C 1
ATOM 2896 O O . PRO B 1 9 ? -15.023 85.188 -16.469 1 22.69 9 PRO B O 1
ATOM 2899 N N . GLN B 1 10 ? -14.906 87.188 -15.484 1 19.95 10 GLN B N 1
ATOM 2900 C CA . GLN B 1 10 ? -13.57 87.75 -15.602 1 19.95 10 GLN B CA 1
ATOM 2901 C C . GLN B 1 10 ? -12.562 86.938 -14.766 1 19.95 10 GLN B C 1
ATOM 2903 O O . GLN B 1 10 ? -12.82 86.625 -13.602 1 19.95 10 GLN B O 1
ATOM 2908 N N . ALA B 1 11 ? -11.562 86.438 -15.406 1 24.69 11 ALA B N 1
ATOM 2909 C CA . ALA B 1 11 ? -10.445 85.5 -15.117 1 24.69 11 ALA B CA 1
ATOM 2910 C C . ALA B 1 11 ? -9.531 86.125 -14.039 1 24.69 11 ALA B C 1
ATOM 2912 O O . ALA B 1 11 ? -8.953 87.188 -14.227 1 24.69 11 ALA B O 1
ATOM 2913 N N . THR B 1 12 ? -10.031 86.062 -12.789 1 24.02 12 THR B N 1
ATOM 2914 C CA . THR B 1 12 ? -9.289 86.688 -11.719 1 24.02 12 THR B CA 1
ATOM 2915 C C . THR B 1 12 ? -7.809 86.312 -11.781 1 24.02 12 THR B C 1
ATOM 2917 O O . THR B 1 12 ? -7.473 85.188 -12.078 1 24.02 12 THR B O 1
ATOM 2920 N N . PRO B 1 13 ? -6.914 87.312 -11.797 1 26.58 13 PRO B N 1
ATOM 2921 C CA . PRO B 1 13 ? -5.465 87.25 -12.016 1 26.58 13 PRO B CA 1
ATOM 2922 C C . PRO B 1 13 ? -4.73 86.375 -11.008 1 26.58 13 PRO B C 1
ATOM 2924 O O . PRO B 1 13 ? -5.172 86.25 -9.867 1 26.58 13 PRO B O 1
ATOM 2927 N N . GLY B 1 14 ? -3.916 85.375 -11.367 1 24.52 14 GLY B N 1
ATOM 2928 C CA . GLY B 1 14 ? -3.219 84.188 -10.883 1 24.52 14 GLY B CA 1
ATOM 2929 C C . GLY B 1 14 ? -2.104 84.5 -9.906 1 24.52 14 GLY B C 1
ATOM 2930 O O . GLY B 1 14 ? -1.223 85.312 -10.211 1 24.52 14 GLY B O 1
ATOM 2931 N N . PRO B 1 15 ? -2.459 84.688 -8.562 1 26.45 15 PRO B N 1
ATOM 2932 C CA . PRO B 1 15 ? -1.469 85.25 -7.637 1 26.45 15 PRO B CA 1
ATOM 2933 C C . PRO B 1 15 ? -0.087 84.625 -7.805 1 26.45 15 PRO B C 1
ATOM 2935 O O . PRO B 1 15 ? 0.037 83.562 -8.383 1 26.45 15 PRO B O 1
ATOM 2938 N N . PRO B 1 16 ? 0.933 85.375 -7.355 1 26.52 16 PRO B N 1
ATOM 2939 C CA . PRO B 1 16 ? 2.375 85.25 -7.562 1 26.52 16 PRO B CA 1
ATOM 2940 C C . PRO B 1 16 ? 2.91 83.938 -6.992 1 26.52 16 PRO B C 1
ATOM 2942 O O . PRO B 1 16 ? 2.264 83.312 -6.145 1 26.52 16 PRO B O 1
ATOM 2945 N N . GLY B 1 17 ? 4.016 83.375 -7.551 1 23.77 17 GLY B N 1
ATOM 2946 C CA . GLY B 1 17 ? 4.746 82.125 -7.641 1 23.77 17 GLY B CA 1
ATOM 2947 C C . GLY B 1 17 ? 5.441 81.75 -6.348 1 23.77 17 GLY B C 1
ATOM 2948 O O . GLY B 1 17 ? 6.43 82.375 -5.961 1 23.77 17 GLY B O 1
ATOM 2949 N N . ALA B 1 18 ? 4.684 81.625 -5.215 1 26.69 18 ALA B N 1
ATOM 2950 C CA . ALA B 1 18 ? 5.348 81.312 -3.945 1 26.69 18 ALA B CA 1
ATOM 2951 C C . ALA B 1 18 ? 6.426 80.25 -4.121 1 26.69 18 ALA B C 1
ATOM 2953 O O . ALA B 1 18 ? 6.309 79.375 -4.98 1 26.69 18 ALA B O 1
ATOM 2954 N N . ALA B 1 19 ? 7.547 80.5 -3.496 1 28.67 19 ALA B N 1
ATOM 2955 C CA . ALA B 1 19 ? 8.867 79.875 -3.406 1 28.67 19 ALA B CA 1
ATOM 2956 C C . ALA B 1 19 ? 8.773 78.438 -2.973 1 28.67 19 ALA B C 1
ATOM 2958 O O . ALA B 1 19 ? 7.938 78.062 -2.131 1 28.67 19 ALA B O 1
ATOM 2959 N N . ALA B 1 20 ? 9.258 77.5 -3.762 1 27.83 20 ALA B N 1
ATOM 2960 C CA . ALA B 1 20 ? 9.148 76.062 -3.717 1 27.83 20 ALA B CA 1
ATOM 2961 C C . ALA B 1 20 ? 9.734 75.5 -2.42 1 27.83 20 ALA B C 1
ATOM 2963 O O . ALA B 1 20 ? 10.836 75.875 -2.021 1 27.83 20 ALA B O 1
ATOM 2964 N N . PRO B 1 21 ? 8.852 75.188 -1.345 1 27.39 21 PRO B N 1
ATOM 2965 C CA . PRO B 1 21 ? 9.508 74.75 -0.122 1 27.39 21 PRO B CA 1
ATOM 2966 C C . PRO B 1 21 ? 10.555 73.625 -0.391 1 27.39 21 PRO B C 1
ATOM 2968 O O . PRO B 1 21 ? 10.5 73 -1.425 1 27.39 21 PRO B O 1
ATOM 2971 N N . PRO B 1 22 ? 11.664 73.562 0.41 1 31.59 22 PRO B N 1
ATOM 2972 C CA . PRO B 1 22 ? 12.828 72.75 0.235 1 31.59 22 PRO B CA 1
ATOM 2973 C C . PRO B 1 22 ? 12.453 71.25 0.106 1 31.59 22 PRO B C 1
ATOM 2975 O O . PRO B 1 22 ? 11.375 70.812 0.555 1 31.59 22 PRO B O 1
ATOM 2978 N N . GLY B 1 23 ? 13.031 70.5 -0.864 1 24.81 23 GLY B N 1
ATOM 2979 C CA . GLY B 1 23 ? 12.852 69.125 -1.383 1 24.81 23 GLY B CA 1
ATOM 2980 C C . GLY B 1 23 ? 12.883 68.062 -0.302 1 24.81 23 GLY B C 1
ATOM 2981 O O . GLY B 1 23 ? 13.633 68.188 0.669 1 24.81 23 GLY B O 1
ATOM 2982 N N . HIS B 1 24 ? 11.68 67.5 0.05 1 27.28 24 HIS B N 1
ATOM 2983 C CA . HIS B 1 24 ? 11.516 66.375 1.015 1 27.28 24 HIS B CA 1
ATOM 2984 C C . HIS B 1 24 ? 12.578 65.312 0.821 1 27.28 24 HIS B C 1
ATOM 2986 O O . HIS B 1 24 ? 12.828 64.875 -0.303 1 27.28 24 HIS B O 1
ATOM 2992 N N . ARG B 1 25 ? 13.602 65.188 1.671 1 33.25 25 ARG B N 1
ATOM 2993 C CA . ARG B 1 25 ? 14.578 64.125 1.827 1 33.25 25 ARG B CA 1
ATOM 2994 C C . ARG B 1 25 ? 13.914 62.75 1.635 1 33.25 25 ARG B C 1
ATOM 2996 O O . ARG B 1 25 ? 12.812 62.531 2.125 1 33.25 25 ARG B O 1
ATOM 3003 N N . GLY B 1 26 ? 14.242 62.062 0.513 1 28.38 26 GLY B N 1
ATOM 3004 C CA . GLY B 1 26 ? 13.797 60.75 0.097 1 28.38 26 GLY B CA 1
ATOM 3005 C C . GLY B 1 26 ? 13.672 59.75 1.249 1 28.38 26 GLY B C 1
ATOM 3006 O O . GLY B 1 26 ? 14.391 59.875 2.248 1 28.38 26 GLY B O 1
ATOM 3007 N N . ALA B 1 27 ? 12.43 59.219 1.439 1 33.97 27 ALA B N 1
ATOM 3008 C CA . ALA B 1 27 ? 12.172 58.156 2.408 1 33.97 27 ALA B CA 1
ATOM 3009 C C . ALA B 1 27 ? 13.258 57.094 2.352 1 33.97 27 ALA B C 1
ATOM 3011 O O . ALA B 1 27 ? 13.812 56.812 1.284 1 33.97 27 ALA B O 1
ATOM 3012 N N . PRO B 1 28 ? 14.008 56.875 3.43 1 33.81 28 PRO B N 1
ATOM 3013 C CA . PRO B 1 28 ? 15.016 55.812 3.377 1 33.81 28 PRO B CA 1
ATOM 3014 C C . PRO B 1 28 ? 14.516 54.562 2.654 1 33.81 28 PRO B C 1
ATOM 3016 O O . PRO B 1 28 ? 13.312 54.344 2.561 1 33.81 28 PRO B O 1
ATOM 3019 N N . PRO B 1 29 ? 15.32 54.062 1.705 1 32.78 29 PRO B N 1
ATOM 3020 C CA . PRO B 1 29 ? 14.914 52.875 0.972 1 32.78 29 PRO B CA 1
ATOM 3021 C C . PRO B 1 29 ? 14.195 51.844 1.858 1 32.78 29 PRO B C 1
ATOM 3023 O O . PRO B 1 29 ? 14.43 51.812 3.068 1 32.78 29 PRO B O 1
ATOM 3026 N N . ASP B 1 30 ? 13 51.531 1.519 1 31 30 ASP B N 1
ATOM 3027 C CA . ASP B 1 30 ? 12.242 50.438 2.127 1 31 30 ASP B CA 1
ATOM 3028 C C . ASP B 1 30 ? 13.148 49.25 2.465 1 31 30 ASP B C 1
ATOM 3030 O O . ASP B 1 30 ? 13.82 48.719 1.584 1 31 30 ASP B O 1
ATOM 3034 N N . ALA B 1 31 ? 13.805 49.25 3.576 1 30.2 31 ALA B N 1
ATOM 3035 C CA . ALA B 1 31 ? 14.484 48.031 4.047 1 30.2 31 ALA B CA 1
ATOM 3036 C C . ALA B 1 31 ? 13.75 46.781 3.586 1 30.2 31 ALA B C 1
ATOM 3038 O O . ALA B 1 31 ? 12.641 46.5 4.043 1 30.2 31 ALA B O 1
ATOM 3039 N N . ARG B 1 32 ? 13.961 46.375 2.426 1 41.5 32 ARG B N 1
ATOM 3040 C CA . ARG B 1 32 ? 13.562 45.031 2.031 1 41.5 32 ARG B CA 1
ATOM 3041 C C . ARG B 1 32 ? 13.758 44.062 3.18 1 41.5 32 ARG B C 1
ATOM 3043 O O . ARG B 1 32 ? 14.852 43.938 3.734 1 41.5 32 ARG B O 1
ATOM 3050 N N . ALA B 1 33 ? 12.664 43.75 3.826 1 37.12 33 ALA B N 1
ATOM 3051 C CA . ALA B 1 33 ? 12.719 42.719 4.859 1 37.12 33 ALA B CA 1
ATOM 3052 C C . ALA B 1 33 ? 13.773 41.656 4.527 1 37.12 33 ALA B C 1
ATOM 3054 O O . ALA B 1 33 ? 13.945 41.281 3.363 1 37.12 33 ALA B O 1
ATOM 3055 N N . PRO B 1 34 ? 14.742 41.312 5.344 1 39.5 34 PRO B N 1
ATOM 3056 C CA . PRO B 1 34 ? 15.719 40.281 5.031 1 39.5 34 PRO B CA 1
ATOM 3057 C C . PRO B 1 34 ? 15.062 39 4.512 1 39.5 34 PRO B C 1
ATOM 3059 O O . PRO B 1 34 ? 13.945 38.656 4.906 1 39.5 34 PRO B O 1
ATOM 3062 N N . ASP B 1 35 ? 15.336 38.562 3.334 1 42.97 35 ASP B N 1
ATOM 3063 C CA . ASP B 1 35 ? 14.93 37.312 2.686 1 42.97 35 ASP B CA 1
ATOM 3064 C C . ASP B 1 35 ? 14.945 36.156 3.674 1 42.97 35 ASP B C 1
ATOM 3066 O O . ASP B 1 35 ? 15.961 35.875 4.316 1 42.97 35 ASP B O 1
ATOM 3070 N N . PRO B 1 36 ? 13.758 35.969 4.312 1 52.28 36 PRO B N 1
ATOM 3071 C CA . PRO B 1 36 ? 13.805 34.781 5.156 1 52.28 36 PRO B CA 1
ATOM 3072 C C . PRO B 1 36 ? 14.625 33.656 4.535 1 52.28 36 PRO B C 1
ATOM 3074 O O . PRO B 1 36 ? 14.617 33.469 3.316 1 52.28 36 PRO B O 1
ATOM 3077 N N . GLY B 1 37 ? 15.688 33.344 5.031 1 60.31 37 GLY B N 1
ATOM 3078 C CA . GLY B 1 37 ? 16.5 32.219 4.586 1 60.31 37 GLY B CA 1
ATOM 3079 C C . GLY B 1 37 ? 15.688 31 4.195 1 60.31 37 GLY B C 1
ATOM 3080 O O . GLY B 1 37 ? 14.5 30.906 4.52 1 60.31 37 GLY B O 1
ATOM 3081 N N . PRO B 1 38 ? 16.109 30.266 3.326 1 72 38 PRO B N 1
ATOM 3082 C CA . PRO B 1 38 ? 15.438 29.094 2.764 1 72 38 PRO B CA 1
ATOM 3083 C C . PRO B 1 38 ? 14.734 28.25 3.824 1 72 38 PRO B C 1
ATOM 3085 O O . PRO B 1 38 ? 13.641 27.734 3.58 1 72 38 PRO B O 1
ATOM 3088 N N . GLU B 1 39 ? 15.211 28.297 4.969 1 82.31 39 GLU B N 1
ATOM 3089 C CA . GLU B 1 39 ? 14.602 27.484 6.023 1 82.31 39 GLU B CA 1
ATOM 3090 C C . GLU B 1 39 ? 13.359 28.172 6.59 1 82.31 39 GLU B C 1
ATOM 3092 O O . GLU B 1 39 ? 12.359 27.516 6.867 1 82.31 39 GLU B O 1
ATOM 3097 N N . ALA B 1 40 ? 13.391 29.484 6.715 1 86.38 40 ALA B N 1
ATOM 3098 C CA . ALA B 1 40 ? 12.25 30.25 7.234 1 86.38 40 ALA B CA 1
ATOM 3099 C C . ALA B 1 40 ? 11.031 30.109 6.328 1 86.38 40 ALA B C 1
ATOM 3101 O O . ALA B 1 40 ? 9.914 29.938 6.809 1 86.38 40 ALA B O 1
ATOM 3102 N N . ASP B 1 41 ? 11.281 30.125 5.086 1 88.06 41 ASP B N 1
ATOM 3103 C CA . ASP B 1 41 ? 10.195 29.969 4.125 1 88.06 41 ASP B CA 1
ATOM 3104 C C . ASP B 1 41 ? 9.57 28.578 4.223 1 88.06 41 ASP B C 1
ATOM 3106 O O . ASP B 1 41 ? 8.352 28.438 4.141 1 88.06 41 ASP B O 1
ATOM 3110 N N . LEU B 1 42 ? 10.367 27.625 4.418 1 88.44 42 LEU B N 1
ATOM 3111 C CA . LEU B 1 42 ? 9.898 26.25 4.543 1 88.44 42 LEU B CA 1
ATOM 3112 C C . LEU B 1 42 ? 9.047 26.078 5.801 1 88.44 42 LEU B C 1
ATOM 3114 O O . LEU B 1 42 ? 7.953 25.531 5.742 1 88.44 42 LEU B O 1
ATOM 3118 N N . VAL B 1 43 ? 9.508 26.609 6.836 1 92 43 VAL B N 1
ATOM 3119 C CA . VAL B 1 43 ? 8.789 26.469 8.102 1 92 43 VAL B CA 1
ATOM 3120 C C . VAL B 1 43 ? 7.473 27.234 8.031 1 92 43 VAL B C 1
ATOM 3122 O O . VAL B 1 43 ? 6.445 26.766 8.523 1 92 43 VAL B O 1
ATOM 3125 N N . ALA B 1 44 ? 7.516 28.391 7.438 1 93.06 44 ALA B N 1
ATOM 3126 C CA . ALA B 1 44 ? 6.289 29.156 7.262 1 93.06 44 ALA B CA 1
ATOM 3127 C C . ALA B 1 44 ? 5.262 28.391 6.449 1 93.06 44 ALA B C 1
ATOM 3129 O O . ALA B 1 44 ? 4.082 28.344 6.805 1 93.06 44 ALA B O 1
ATOM 3130 N N . ARG B 1 45 ? 5.695 27.781 5.441 1 91.62 45 ARG B N 1
ATOM 3131 C CA . ARG B 1 45 ? 4.816 26.969 4.602 1 91.62 45 ARG B CA 1
ATOM 3132 C C . ARG B 1 45 ? 4.227 25.812 5.391 1 91.62 45 ARG B C 1
ATOM 3134 O O . ARG B 1 45 ? 3.025 25.531 5.309 1 91.62 45 ARG B O 1
ATOM 3141 N N . ILE B 1 46 ? 5.023 25.172 6.09 1 93.19 46 ILE B N 1
ATOM 3142 C CA . ILE B 1 46 ? 4.598 24.031 6.906 1 93.19 46 ILE B CA 1
ATOM 3143 C C . ILE B 1 46 ? 3.582 24.5 7.949 1 93.19 46 ILE B C 1
ATOM 3145 O O . ILE B 1 46 ? 2.5 23.922 8.07 1 93.19 46 ILE B O 1
ATOM 3149 N N . ALA B 1 47 ? 3.969 25.516 8.625 1 94.44 47 ALA B N 1
ATOM 3150 C CA . ALA B 1 47 ? 3.113 26.031 9.695 1 94.44 47 ALA B CA 1
ATOM 3151 C C . ALA B 1 47 ? 1.747 26.438 9.156 1 94.44 47 ALA B C 1
ATOM 3153 O O . ALA B 1 47 ? 0.72 26.188 9.789 1 94.44 47 ALA B O 1
ATOM 3154 N N . ASN B 1 48 ? 1.727 26.984 8.047 1 94.62 48 ASN B N 1
ATOM 3155 C CA . ASN B 1 48 ? 0.478 27.469 7.469 1 94.62 48 ASN B CA 1
ATOM 3156 C C . ASN B 1 48 ? -0.311 26.344 6.809 1 94.62 48 ASN B C 1
ATOM 3158 O O . ASN B 1 48 ? -1.469 26.531 6.43 1 94.62 48 ASN B O 1
ATOM 3162 N N . SER B 1 49 ? 0.286 25.203 6.645 1 92 49 SER B N 1
ATOM 3163 C CA . SER B 1 49 ? -0.401 24.062 6.051 1 92 49 SER B CA 1
ATOM 3164 C C . SER B 1 49 ? -1.115 23.234 7.109 1 92 49 SER B C 1
ATOM 3166 O O . SER B 1 49 ? -1.9 22.344 6.785 1 92 49 SER B O 1
ATOM 3168 N N . VAL B 1 50 ? -0.829 23.531 8.336 1 93.75 50 VAL B N 1
ATOM 3169 C CA . VAL B 1 50 ? -1.455 22.812 9.43 1 93.75 50 VAL B CA 1
ATOM 3170 C C . VAL B 1 50 ? -2.967 23.016 9.391 1 93.75 50 VAL B C 1
ATOM 3172 O O . VAL B 1 50 ? -3.439 24.141 9.211 1 93.75 50 VAL B O 1
ATOM 3175 N N . PHE B 1 51 ? -3.617 21.953 9.656 1 94 51 PHE B N 1
ATOM 3176 C CA . PHE B 1 51 ? -5.074 21.953 9.562 1 94 51 PHE B CA 1
ATOM 3177 C C . PHE B 1 51 ? -5.695 22.625 10.781 1 94 51 PHE B C 1
ATOM 3179 O O . PHE B 1 51 ? -6.391 23.625 10.656 1 94 51 PHE B O 1
ATOM 3186 N N . VAL B 1 52 ? -5.434 22.109 11.945 1 96.75 52 VAL B N 1
ATOM 3187 C CA . VAL B 1 52 ? -6 22.625 13.188 1 96.75 52 VAL B CA 1
ATOM 3188 C C . VAL B 1 52 ? -4.949 22.578 14.297 1 96.75 52 VAL B C 1
ATOM 3190 O O . VAL B 1 52 ? -4.156 21.641 14.375 1 96.75 52 VAL B O 1
ATOM 3193 N N . TRP B 1 53 ? -4.953 23.656 15.078 1 98.06 53 TRP B N 1
ATOM 3194 C CA . TRP B 1 53 ? -4.152 23.703 16.297 1 98.06 53 TRP B CA 1
ATOM 3195 C C . TRP B 1 53 ? -5.031 23.531 17.531 1 98.06 53 TRP B C 1
ATOM 3197 O O . TRP B 1 53 ? -6.086 24.156 17.641 1 98.06 53 TRP B O 1
ATOM 3207 N N . ARG B 1 54 ? -4.605 22.688 18.406 1 98.25 54 ARG B N 1
ATOM 3208 C CA . ARG B 1 54 ? -5.293 22.531 19.688 1 98.25 54 ARG B CA 1
ATOM 3209 C C . ARG B 1 54 ? -4.562 23.281 20.797 1 98.25 54 ARG B C 1
ATOM 3211 O O . ARG B 1 54 ? -3.346 23.156 20.938 1 98.25 54 ARG B O 1
ATOM 3218 N N . VAL B 1 55 ? -5.336 23.969 21.594 1 97.38 55 VAL B N 1
ATOM 3219 C CA . VAL B 1 55 ? -4.758 24.688 22.719 1 97.38 55 VAL B CA 1
ATOM 3220 C C . VAL B 1 55 ? -4.406 23.703 23.828 1 97.38 55 VAL B C 1
ATOM 3222 O O . VAL B 1 55 ? -5.258 22.938 24.281 1 97.38 55 VAL B O 1
ATOM 3225 N N . VAL B 1 56 ? -3.188 23.688 24.188 1 97.31 56 VAL B N 1
ATOM 3226 C CA . VAL B 1 56 ? -2.725 22.859 25.297 1 97.31 56 VAL B CA 1
ATOM 3227 C C . VAL B 1 56 ? -2.771 23.641 26.594 1 97.31 56 VAL B C 1
ATOM 3229 O O . VAL B 1 56 ? -3.26 23.156 27.625 1 97.31 56 VAL B O 1
ATOM 3232 N N . ARG B 1 57 ? -2.271 24.812 26.531 1 94.5 57 ARG B N 1
ATOM 3233 C CA . ARG B 1 57 ? -2.225 25.75 27.656 1 94.5 57 ARG B CA 1
ATOM 3234 C C . ARG B 1 57 ? -2.277 27.188 27.172 1 94.5 57 ARG B C 1
ATOM 3236 O O . ARG B 1 57 ? -1.667 27.547 26.156 1 94.5 57 ARG B O 1
ATOM 3243 N N . GLY B 1 58 ? -3.158 28.016 27.797 1 90.12 58 GLY B N 1
ATOM 3244 C CA . GLY B 1 58 ? -3.303 29.422 27.438 1 90.12 58 GLY B CA 1
ATOM 3245 C C . GLY B 1 58 ? -3.197 30.359 28.641 1 90.12 58 GLY B C 1
ATOM 3246 O O . GLY B 1 58 ? -4.211 30.844 29.141 1 90.12 58 GLY B O 1
ATOM 3247 N N . ASP B 1 59 ? -1.964 30.609 29.031 1 87.19 59 ASP B N 1
ATOM 3248 C CA . ASP B 1 59 ? -1.716 31.578 30.078 1 87.19 59 ASP B CA 1
ATOM 3249 C C . ASP B 1 59 ? -1.479 32.969 29.5 1 87.19 59 ASP B C 1
ATOM 3251 O O . ASP B 1 59 ? -1.413 33.156 28.281 1 87.19 59 ASP B O 1
ATOM 3255 N N . GLU B 1 60 ? -1.499 33.969 30.344 1 84.12 60 GLU B N 1
ATOM 3256 C CA . GLU B 1 60 ? -1.345 35.344 29.922 1 84.12 60 GLU B CA 1
ATOM 3257 C C . GLU B 1 60 ? -0.02 35.562 29.188 1 84.12 60 GLU B C 1
ATOM 3259 O O . GLU B 1 60 ? 0.049 36.312 28.219 1 84.12 60 GLU B O 1
ATOM 3264 N N . ARG B 1 61 ? 1.014 34.875 29.547 1 87.44 61 ARG B N 1
ATOM 3265 C CA . ARG B 1 61 ? 2.344 35.125 29.016 1 87.44 61 ARG B CA 1
ATOM 3266 C C . ARG B 1 61 ? 2.768 34.031 28.031 1 87.44 61 ARG B C 1
ATOM 3268 O O . ARG B 1 61 ? 3.748 34.219 27.312 1 87.44 61 ARG B O 1
ATOM 3275 N N . LEU B 1 62 ? 2.043 32.969 28.078 1 92.12 62 LEU B N 1
ATOM 3276 C CA . LEU B 1 62 ? 2.465 31.812 27.297 1 92.12 62 LEU B CA 1
ATOM 3277 C C . LEU B 1 62 ? 1.259 31.047 26.75 1 92.12 62 LEU B C 1
ATOM 3279 O O . LEU B 1 62 ? 0.338 30.719 27.5 1 92.12 62 LEU B O 1
ATOM 3283 N N . LYS B 1 63 ? 1.227 30.891 25.453 1 95.62 63 LYS B N 1
ATOM 3284 C CA . LYS B 1 63 ? 0.251 30 24.828 1 95.62 63 LYS B CA 1
ATOM 3285 C C . LYS B 1 63 ? 0.937 28.812 24.172 1 95.62 63 LYS B C 1
ATOM 3287 O O . LYS B 1 63 ? 1.955 28.969 23.5 1 95.62 63 LYS B O 1
ATOM 3292 N N . ILE B 1 64 ? 0.402 27.641 24.438 1 97.88 64 ILE B N 1
ATOM 3293 C CA . ILE B 1 64 ? 0.956 26.406 23.875 1 97.88 64 ILE B CA 1
ATOM 3294 C C . ILE B 1 64 ? -0.093 25.734 23 1 97.88 64 ILE B C 1
ATOM 3296 O O . ILE B 1 64 ? -1.242 25.562 23.422 1 97.88 64 ILE B O 1
ATOM 3300 N N . PHE B 1 65 ? 0.308 25.438 21.797 1 97.94 65 PHE B N 1
ATOM 3301 C CA . PHE B 1 65 ? -0.553 24.719 20.859 1 97.94 65 PHE B CA 1
ATOM 3302 C C . PHE B 1 65 ? 0.081 23.406 20.453 1 97.94 65 PHE B C 1
ATOM 3304 O O . PHE B 1 65 ? 1.301 23.25 20.516 1 97.94 65 PHE B O 1
ATOM 3311 N N . ARG B 1 66 ? -0.762 22.516 20.031 1 98.12 66 ARG B N 1
ATOM 3312 C CA . ARG B 1 66 ? -0.336 21.219 19.516 1 98.12 66 ARG B CA 1
ATOM 3313 C C . ARG B 1 66 ? -1.12 20.828 18.266 1 98.12 66 ARG B C 1
ATOM 3315 O O . ARG B 1 66 ? -2.314 21.125 18.156 1 98.12 66 ARG B O 1
ATOM 3322 N N . CYS B 1 67 ? -0.472 20.25 17.344 1 97.5 67 CYS B N 1
ATOM 3323 C CA . CYS B 1 67 ? -1.14 19.688 16.172 1 97.5 67 CYS B CA 1
ATOM 3324 C C . CYS B 1 67 ? -0.547 18.328 15.805 1 97.5 67 CYS B C 1
ATOM 3326 O O . CYS B 1 67 ? 0.628 18.062 16.062 1 97.5 67 CYS B O 1
ATOM 3328 N N . LEU B 1 68 ? -1.376 17.453 15.352 1 97.5 68 LEU B N 1
ATOM 3329 C CA . LEU B 1 68 ? -0.979 16.188 14.734 1 97.5 68 LEU B CA 1
ATOM 3330 C C . LEU B 1 68 ? -1.379 16.141 13.266 1 97.5 68 LEU B C 1
ATOM 3332 O O . LEU B 1 68 ? -2.479 16.578 12.906 1 97.5 68 LEU B O 1
ATOM 3336 N N . THR B 1 69 ? -0.465 15.664 12.414 1 97.31 69 THR B N 1
ATOM 3337 C CA . THR B 1 69 ? -0.752 15.578 10.984 1 97.31 69 THR B CA 1
ATOM 3338 C C . THR B 1 69 ? 0.056 14.453 10.344 1 97.31 69 THR B C 1
ATOM 3340 O O . THR B 1 69 ? 1.048 13.992 10.906 1 97.31 69 THR B O 1
ATOM 3343 N N . VAL B 1 70 ? -0.406 14.023 9.25 1 95.06 70 VAL B N 1
ATOM 3344 C CA . VAL B 1 70 ? 0.374 13.078 8.469 1 95.06 70 VAL B CA 1
ATOM 3345 C C . VAL B 1 70 ? 1.692 13.719 8.039 1 95.06 70 VAL B C 1
ATOM 3347 O O . VAL B 1 70 ? 1.759 14.93 7.824 1 95.06 70 VAL B O 1
ATOM 3350 N N . LEU B 1 71 ? 2.648 12.883 7.895 1 91.12 71 LEU B N 1
ATOM 3351 C CA . LEU B 1 71 ? 3.965 13.359 7.477 1 91.12 71 LEU B CA 1
ATOM 3352 C C . LEU B 1 71 ? 4.008 13.594 5.973 1 91.12 71 LEU B C 1
ATOM 3354 O O . LEU B 1 71 ? 4.008 12.641 5.191 1 91.12 71 LEU B O 1
ATOM 3358 N N . THR B 1 72 ? 3.994 14.836 5.59 1 87.25 72 THR B N 1
ATOM 3359 C CA . THR B 1 72 ? 4.074 15.211 4.184 1 87.25 72 THR B CA 1
ATOM 3360 C C . THR B 1 72 ? 5.523 15.461 3.771 1 87.25 72 THR B C 1
ATOM 3362 O O . THR B 1 72 ? 6.414 15.508 4.621 1 87.25 72 THR B O 1
ATOM 3365 N N . GLU B 1 73 ? 5.75 15.688 2.498 1 82.69 73 GLU B N 1
ATOM 3366 C CA . GLU B 1 73 ? 7.09 15.883 1.959 1 82.69 73 GLU B CA 1
ATOM 3367 C C . GLU B 1 73 ? 7.762 17.109 2.58 1 82.69 73 GLU B C 1
ATOM 3369 O O . GLU B 1 73 ? 8.898 17.031 3.047 1 82.69 73 GLU B O 1
ATOM 3374 N N . PRO B 1 74 ? 7.086 18.219 2.68 1 84.12 74 PRO B N 1
ATOM 3375 C CA . PRO B 1 74 ? 7.727 19.359 3.33 1 84.12 74 PRO B CA 1
ATOM 3376 C C . PRO B 1 74 ? 8.07 19.094 4.793 1 84.12 74 PRO B C 1
ATOM 3378 O O . PRO B 1 74 ? 9.117 19.531 5.273 1 84.12 74 PRO B O 1
ATOM 3381 N N . LEU B 1 75 ? 7.242 18.406 5.438 1 89.12 75 LEU B N 1
ATOM 3382 C CA . LEU B 1 75 ? 7.484 18.109 6.844 1 89.12 75 LEU B CA 1
ATOM 3383 C C . LEU B 1 75 ? 8.703 17.203 7.008 1 89.12 75 LEU B C 1
ATOM 3385 O O . LEU B 1 75 ? 9.453 17.344 7.98 1 89.12 75 LEU B O 1
ATOM 3389 N N . CYS B 1 76 ? 8.875 16.375 6.07 1 82 76 CYS B N 1
ATOM 3390 C CA . CYS B 1 76 ? 9.992 15.453 6.129 1 82 76 CYS B CA 1
ATOM 3391 C C . CYS B 1 76 ? 11.32 16.188 6.027 1 82 76 CYS B C 1
ATOM 3393 O O . CYS B 1 76 ? 12.367 15.656 6.414 1 82 76 CYS B O 1
ATOM 3395 N N . GLN B 1 77 ? 11.273 17.375 5.559 1 78.25 77 GLN B N 1
ATOM 3396 C CA . GLN B 1 77 ? 12.484 18.172 5.414 1 78.25 77 GLN B CA 1
ATOM 3397 C C . GLN B 1 77 ? 12.906 18.781 6.746 1 78.25 77 GLN B C 1
ATOM 3399 O O . GLN B 1 77 ? 14.062 19.172 6.922 1 78.25 77 GLN B O 1
ATOM 3404 N N . VAL B 1 78 ? 11.961 18.844 7.629 1 83.25 78 VAL B N 1
ATOM 3405 C CA . VAL B 1 78 ? 12.281 19.547 8.867 1 83.25 78 VAL B CA 1
ATOM 3406 C C . VAL B 1 78 ? 12.141 18.609 10.055 1 83.25 78 VAL B C 1
ATOM 3408 O O . VAL B 1 78 ? 12.695 18.859 11.125 1 83.25 78 VAL B O 1
ATOM 3411 N N . ALA B 1 79 ? 11.32 17.594 9.844 1 84.69 79 ALA B N 1
ATOM 3412 C CA . ALA B 1 79 ? 11.023 16.719 10.969 1 84.69 79 ALA B CA 1
ATOM 3413 C C . ALA B 1 79 ? 11.617 15.328 10.75 1 84.69 79 ALA B C 1
ATOM 3415 O O . ALA B 1 79 ? 11.594 14.805 9.633 1 84.69 79 ALA B O 1
ATOM 3416 N N . LEU B 1 80 ? 12.102 14.844 11.836 1 77.06 80 LEU B N 1
ATOM 3417 C CA . LEU B 1 80 ? 12.5 13.445 11.82 1 77.06 80 LEU B CA 1
ATOM 3418 C C . LEU B 1 80 ? 11.32 12.539 12.148 1 77.06 80 LEU B C 1
ATOM 3420 O O . LEU B 1 80 ? 10.5 12.867 13.008 1 77.06 80 LEU B O 1
ATOM 3424 N N . PRO B 1 81 ? 11.281 11.469 11.398 1 78.19 81 PRO B N 1
ATOM 3425 C CA . PRO B 1 81 ? 10.195 10.555 11.734 1 78.19 81 PRO B CA 1
ATOM 3426 C C . PRO B 1 81 ? 10.25 10.062 13.18 1 78.19 81 PRO B C 1
ATOM 3428 O O . PRO B 1 81 ? 11.344 9.898 13.734 1 78.19 81 PRO B O 1
ATOM 3431 N N . ASP B 1 82 ? 9.117 9.875 13.695 1 81.69 82 ASP B N 1
ATOM 3432 C CA . ASP B 1 82 ? 9.016 9.328 15.047 1 81.69 82 ASP B CA 1
ATOM 3433 C C . ASP B 1 82 ? 9.617 7.926 15.117 1 81.69 82 ASP B C 1
ATOM 3435 O O . ASP B 1 82 ? 9.391 7.102 14.227 1 81.69 82 ASP B O 1
ATOM 3439 N N . PRO B 1 83 ? 10.367 7.699 16.125 1 75.81 83 PRO B N 1
ATOM 3440 C CA . PRO B 1 83 ? 10.969 6.371 16.266 1 75.81 83 PRO B CA 1
ATOM 3441 C C . PRO B 1 83 ? 9.93 5.273 16.484 1 75.81 83 PRO B C 1
ATOM 3443 O O . PRO B 1 83 ? 10.203 4.102 16.219 1 75.81 83 PRO B O 1
ATOM 3446 N N . ASP B 1 84 ? 8.844 5.656 17.094 1 81.38 84 ASP B N 1
ATOM 3447 C CA . ASP B 1 84 ? 7.742 4.711 17.219 1 81.38 84 ASP B CA 1
ATOM 3448 C C . ASP B 1 84 ? 7.137 4.383 15.852 1 81.38 84 ASP B C 1
ATOM 3450 O O . ASP B 1 84 ? 6.578 5.258 15.188 1 81.38 84 ASP B O 1
ATOM 3454 N N . PRO B 1 85 ? 7.176 3.131 15.516 1 76.31 85 PRO B N 1
ATOM 3455 C CA . PRO B 1 85 ? 6.703 2.746 14.18 1 76.31 85 PRO B CA 1
ATOM 3456 C C . PRO B 1 85 ? 5.223 3.061 13.969 1 76.31 85 PRO B C 1
ATOM 3458 O O . PRO B 1 85 ? 4.793 3.305 12.836 1 76.31 85 PRO B O 1
ATOM 3461 N N . GLU B 1 86 ? 4.492 3.066 15.023 1 81 86 GLU B N 1
ATOM 3462 C CA . GLU B 1 86 ? 3.066 3.352 14.898 1 81 86 GLU B CA 1
ATOM 3463 C C . GLU B 1 86 ? 2.82 4.832 14.609 1 81 86 GLU B C 1
ATOM 3465 O O . GLU B 1 86 ? 1.737 5.211 14.164 1 81 86 GLU B O 1
ATOM 3470 N N . ARG B 1 87 ? 3.891 5.633 14.82 1 88.25 87 ARG B N 1
ATOM 3471 C CA . ARG B 1 87 ? 3.738 7.078 14.672 1 88.25 87 ARG B CA 1
ATOM 3472 C C . ARG B 1 87 ? 4.648 7.617 13.578 1 88.25 87 ARG B C 1
ATOM 3474 O O . ARG B 1 87 ? 4.641 8.812 13.289 1 88.25 87 ARG B O 1
ATOM 3481 N N . ALA B 1 88 ? 5.309 6.762 12.922 1 85.06 88 ALA B N 1
ATOM 3482 C CA . ALA B 1 88 ? 6.375 7.145 12 1 85.06 88 ALA B CA 1
ATOM 3483 C C . ALA B 1 88 ? 5.82 7.902 10.805 1 85.06 88 ALA B C 1
ATOM 3485 O O . ALA B 1 88 ? 6.527 8.695 10.18 1 85.06 88 ALA B O 1
ATOM 3486 N N . LEU B 1 89 ? 4.551 7.703 10.562 1 90.38 89 LEU B N 1
ATOM 3487 C CA . LEU B 1 89 ? 3.967 8.32 9.375 1 90.38 89 LEU B CA 1
ATOM 3488 C C . LEU B 1 89 ? 3.324 9.656 9.719 1 90.38 89 LEU B C 1
ATOM 3490 O O . LEU B 1 89 ? 2.715 10.297 8.859 1 90.38 89 LEU B O 1
ATOM 3494 N N . PHE B 1 90 ? 3.516 10.047 10.93 1 93.88 90 PHE B N 1
ATOM 3495 C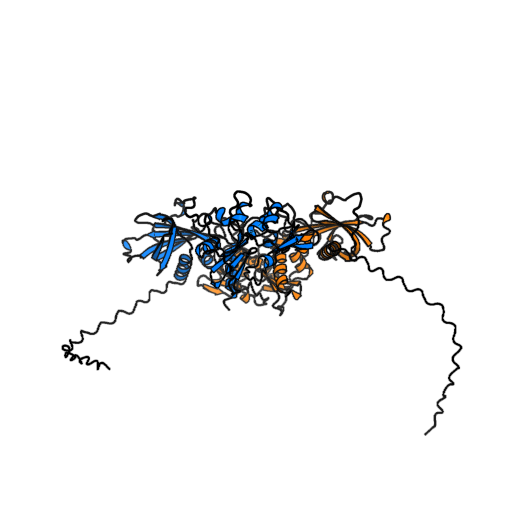 CA . PHE B 1 90 ? 2.857 11.258 11.398 1 93.88 90 PHE B CA 1
ATOM 3496 C C . PHE B 1 90 ? 3.869 12.227 12.008 1 93.88 90 PHE B C 1
ATOM 3498 O O . PHE B 1 90 ? 5.027 11.859 12.227 1 93.88 90 PHE B O 1
ATOM 3505 N N . CYS B 1 91 ? 3.391 13.422 12.148 1 95.12 91 CYS B N 1
ATOM 3506 C CA . CYS B 1 91 ? 4.203 14.469 12.766 1 95.12 91 CYS B CA 1
ATOM 3507 C C . CYS B 1 91 ? 3.424 15.203 13.852 1 95.12 91 CYS B C 1
ATOM 3509 O O . CYS B 1 91 ? 2.277 15.594 13.633 1 95.12 91 CYS B O 1
ATOM 3511 N N . GLU B 1 92 ? 4.047 15.258 14.953 1 96.62 92 GLU B N 1
ATOM 3512 C CA . GLU B 1 92 ? 3.553 16.094 16.047 1 96.62 92 GLU B CA 1
ATOM 3513 C C . GLU B 1 92 ? 4.285 17.438 16.078 1 96.62 92 GLU B C 1
ATOM 3515 O O . GLU B 1 92 ? 5.516 17.484 16.047 1 96.62 92 GLU B O 1
ATOM 3520 N N . ILE B 1 93 ? 3.498 18.531 16.156 1 97.12 93 ILE B N 1
ATOM 3521 C CA . ILE B 1 93 ? 4.098 19.859 16.219 1 97.12 93 ILE B CA 1
ATOM 3522 C C . ILE B 1 93 ? 3.602 20.594 17.469 1 97.12 93 ILE B C 1
ATOM 3524 O O . ILE B 1 93 ? 2.393 20.688 17.703 1 97.12 93 ILE B O 1
ATOM 3528 N N . PHE B 1 94 ? 4.512 21.047 18.281 1 97.69 94 PHE B N 1
ATOM 3529 C CA . PHE B 1 94 ? 4.199 21.969 19.375 1 97.69 94 PHE B CA 1
ATOM 3530 C C . PHE B 1 94 ? 4.59 23.391 19.016 1 97.69 94 PHE B C 1
ATOM 3532 O O . PHE B 1 94 ? 5.641 23.625 18.406 1 97.69 94 PHE B O 1
ATOM 3539 N N . LEU B 1 95 ? 3.758 24.25 19.391 1 97.69 95 LEU B N 1
ATOM 3540 C CA . LEU B 1 95 ? 4.008 25.688 19.219 1 97.69 95 LEU B CA 1
ATOM 3541 C C . LEU B 1 95 ? 3.914 26.422 20.547 1 97.69 95 LEU B C 1
ATOM 3543 O O . LEU B 1 95 ? 2.885 26.375 21.219 1 97.69 95 LEU B O 1
ATOM 3547 N N . TYR B 1 96 ? 5.008 27.031 20.938 1 97.06 96 TYR B N 1
ATOM 3548 C CA . TYR B 1 96 ? 5.055 27.922 22.094 1 97.06 96 TYR B CA 1
ATOM 3549 C C . TYR B 1 96 ? 5.082 29.375 21.672 1 97.06 96 TYR B C 1
ATOM 3551 O O . TYR B 1 96 ? 5.984 29.797 20.938 1 97.06 96 TYR B O 1
ATOM 3559 N N . LEU B 1 97 ? 4.133 30.094 22.141 1 95.94 97 LEU B N 1
ATOM 3560 C CA . LEU B 1 97 ? 4.047 31.516 21.812 1 95.94 97 LEU B CA 1
ATOM 3561 C C . LEU B 1 97 ? 4.242 32.375 23.047 1 95.94 97 LEU B C 1
ATOM 3563 O O . LEU B 1 97 ? 3.562 32.188 24.062 1 95.94 97 LEU B O 1
ATOM 3567 N N . THR B 1 98 ? 5.168 33.219 22.938 1 94.06 98 THR B N 1
ATOM 3568 C CA . THR B 1 98 ? 5.398 34.188 24.016 1 94.06 98 THR B CA 1
ATOM 3569 C C . THR B 1 98 ? 5.582 35.594 23.438 1 94.06 98 THR B C 1
ATOM 3571 O O . THR B 1 98 ? 5.707 35.75 22.234 1 94.06 98 THR B O 1
ATOM 3574 N N . ARG B 1 99 ? 5.457 36.531 24.297 1 91 99 ARG B N 1
ATOM 3575 C CA . ARG B 1 99 ? 5.742 37.938 23.969 1 91 99 ARG B CA 1
ATOM 3576 C C . ARG B 1 99 ? 6.645 38.562 25.016 1 91 99 ARG B C 1
ATOM 3578 O O . ARG B 1 99 ? 6.199 39.438 25.781 1 91 99 ARG B O 1
ATOM 3585 N N . PRO B 1 100 ? 7.828 38.25 24.922 1 84.69 100 PRO B N 1
ATOM 3586 C CA . PRO B 1 100 ? 8.742 38.812 25.906 1 84.69 100 PRO B CA 1
ATOM 3587 C C . PRO B 1 100 ? 8.836 40.344 25.781 1 84.69 100 PRO B C 1
ATOM 3589 O O . PRO B 1 100 ? 9 40.875 24.688 1 84.69 100 PRO B O 1
ATOM 3592 N N . LYS B 1 101 ? 8.812 41.062 26.859 1 83.88 101 LYS B N 1
ATOM 3593 C CA . LYS B 1 101 ? 8.891 42.5 26.875 1 83.88 101 LYS B CA 1
ATOM 3594 C C . LYS B 1 101 ? 10.211 43 26.297 1 83.88 101 LYS B C 1
ATOM 3596 O O . LYS B 1 101 ? 10.266 44.031 25.625 1 83.88 101 LYS B O 1
ATOM 3601 N N . ALA B 1 102 ? 11.211 42.125 26.562 1 81.38 102 ALA B N 1
ATOM 3602 C CA . ALA B 1 102 ? 12.562 42.5 26.156 1 81.38 102 ALA B CA 1
ATOM 3603 C C . ALA B 1 102 ? 12.656 42.656 24.641 1 81.38 102 ALA B C 1
ATOM 3605 O O . ALA B 1 102 ? 13.508 43.375 24.125 1 81.38 102 ALA B O 1
ATOM 3606 N N . LEU B 1 103 ? 11.797 42 23.922 1 83.5 103 LEU B N 1
ATOM 3607 C CA . LEU B 1 103 ? 11.898 41.969 22.469 1 83.5 103 LEU B CA 1
ATOM 3608 C C . LEU B 1 103 ? 11.062 43.094 21.859 1 83.5 103 LEU B C 1
ATOM 3610 O O . LEU B 1 103 ? 11.18 43.406 20.672 1 83.5 103 LEU B O 1
ATOM 3614 N N . ARG B 1 104 ? 10.281 43.875 22.656 1 85.31 104 ARG B N 1
ATOM 3615 C CA . ARG B 1 104 ? 9.469 45 22.203 1 85.31 104 ARG B CA 1
ATOM 3616 C C . ARG B 1 104 ? 8.812 44.688 20.859 1 85.31 104 ARG B C 1
ATOM 3618 O O . ARG B 1 104 ? 8.914 45.5 19.922 1 85.31 104 ARG B O 1
ATOM 3625 N N . LEU B 1 105 ? 8.188 43.625 20.781 1 86.81 105 LEU B N 1
ATOM 3626 C CA . LEU B 1 105 ? 7.59 43.188 19.531 1 86.81 105 LEU B CA 1
ATOM 3627 C C . LEU B 1 105 ? 6.34 44 19.203 1 86.81 105 LEU B C 1
ATOM 3629 O O . LEU B 1 105 ? 5.59 44.375 20.109 1 86.81 105 LEU B O 1
ATOM 3633 N N . PRO B 1 106 ? 6.176 44.344 17.922 1 87.44 106 PRO B N 1
ATOM 3634 C CA . PRO B 1 106 ? 4.949 45.031 17.516 1 87.44 106 PRO B CA 1
ATOM 3635 C C . PRO B 1 106 ? 3.689 44.219 17.828 1 87.44 106 PRO B C 1
ATOM 3637 O O . PRO B 1 106 ? 3.779 43.062 18.188 1 87.44 106 PRO B O 1
ATOM 3640 N N . SER B 1 107 ? 2.58 44.906 17.609 1 87.5 107 SER B N 1
ATOM 3641 C CA . SER B 1 107 ? 1.299 44.25 17.859 1 87.5 107 SER B CA 1
ATOM 3642 C C . SER B 1 107 ? 1.131 43 16.969 1 87.5 107 SER B C 1
ATOM 3644 O O . SER B 1 107 ? 1.519 43.031 15.797 1 87.5 107 SER B O 1
ATOM 3646 N N . ASN B 1 108 ? 0.584 41.938 17.547 1 89.44 108 ASN B N 1
ATOM 3647 C CA . ASN B 1 108 ? 0.264 40.688 16.875 1 89.44 108 ASN B CA 1
ATOM 3648 C C . ASN B 1 108 ? 1.526 39.938 16.453 1 89.44 108 ASN B C 1
ATOM 3650 O O . ASN B 1 108 ? 1.475 39.062 15.586 1 89.44 108 ASN B O 1
ATOM 3654 N N . THR B 1 109 ? 2.6 40.438 17.016 1 93.5 109 THR B N 1
ATOM 3655 C CA . THR B 1 109 ? 3.855 39.719 16.781 1 93.5 109 THR B CA 1
ATOM 3656 C C . THR B 1 109 ? 4.289 38.969 18.016 1 93.5 109 THR B C 1
ATOM 3658 O O . THR B 1 109 ? 4.176 39.469 19.141 1 93.5 109 THR B O 1
ATOM 3661 N N . PHE B 1 110 ? 4.734 37.75 17.797 1 95.5 110 PHE B N 1
ATOM 3662 C CA . PHE B 1 110 ? 5.078 36.875 18.906 1 95.5 110 PHE B CA 1
ATOM 3663 C C . PHE B 1 110 ? 6.414 36.188 18.656 1 95.5 110 PHE B C 1
ATOM 3665 O O . PHE B 1 110 ? 6.855 36.062 17.516 1 95.5 110 PHE B O 1
ATOM 3672 N N . PHE B 1 111 ? 7.043 35.844 19.75 1 95.56 111 PHE B N 1
ATOM 3673 C CA . PHE B 1 111 ? 8.133 34.875 19.688 1 95.56 111 PHE B CA 1
ATOM 3674 C C . PHE B 1 111 ? 7.602 33.469 19.688 1 95.56 111 PHE B C 1
ATOM 3676 O O . PHE B 1 111 ? 6.852 33.062 20.594 1 95.56 111 PHE B O 1
ATOM 3683 N N . ALA B 1 112 ? 7.957 32.75 18.656 1 96.69 112 ALA B N 1
ATOM 3684 C CA . ALA B 1 112 ? 7.418 31.406 18.453 1 96.69 112 ALA B CA 1
ATOM 3685 C C . ALA B 1 112 ? 8.531 30.359 18.484 1 96.69 112 ALA B C 1
ATOM 3687 O O . ALA B 1 112 ? 9.602 30.562 17.906 1 96.69 112 ALA B O 1
ATOM 3688 N N . ILE B 1 113 ? 8.305 29.297 19.25 1 96.69 113 ILE B N 1
ATOM 3689 C CA . ILE B 1 113 ? 9.156 28.109 19.203 1 96.69 113 ILE B CA 1
ATOM 3690 C C . ILE B 1 113 ? 8.359 26.922 18.688 1 96.69 113 ILE B C 1
ATOM 3692 O O . ILE B 1 113 ? 7.371 26.516 19.297 1 96.69 113 ILE B O 1
ATOM 3696 N N . PHE B 1 114 ? 8.75 26.391 17.578 1 96.75 114 PHE B N 1
ATOM 3697 C CA . PHE B 1 114 ? 8.18 25.188 17.016 1 96.75 114 PHE B CA 1
ATOM 3698 C C . PHE B 1 114 ? 8.992 23.953 17.406 1 96.75 114 PHE B C 1
ATOM 3700 O O . PHE B 1 114 ? 10.219 23.969 17.328 1 96.75 114 PHE B O 1
ATOM 3707 N N . PHE B 1 115 ? 8.297 22.938 17.922 1 95.75 115 PHE B N 1
ATOM 3708 C CA . PHE B 1 115 ? 8.906 21.625 18.094 1 95.75 115 PHE B CA 1
ATOM 3709 C C . PHE B 1 115 ? 8.289 20.609 17.141 1 95.75 115 PHE B C 1
ATOM 3711 O O . PHE B 1 115 ? 7.074 20.406 17.141 1 95.75 115 PHE B O 1
ATOM 3718 N N . PHE B 1 116 ? 9.094 20.016 16.312 1 94.06 116 PHE B N 1
ATOM 3719 C CA . PHE B 1 116 ? 8.664 18.953 15.414 1 94.06 116 PHE B CA 1
ATOM 3720 C C . PHE B 1 116 ? 9.062 17.594 15.969 1 94.06 116 PHE B C 1
ATOM 3722 O O . PHE B 1 116 ? 10.25 17.312 16.125 1 94.06 116 PHE B O 1
ATOM 3729 N N . ASN B 1 117 ? 8.055 16.75 16.234 1 91.75 117 ASN B N 1
ATOM 3730 C CA . ASN B 1 117 ? 8.234 15.438 16.844 1 91.75 117 ASN B CA 1
ATOM 3731 C C . ASN B 1 117 ? 9.148 15.508 18.062 1 91.75 117 ASN B C 1
ATOM 3733 O O . ASN B 1 117 ? 9.961 14.609 18.281 1 91.75 117 ASN B O 1
ATOM 3737 N N . ARG B 1 118 ? 9.203 16.609 18.656 1 89.31 118 ARG B N 1
ATOM 3738 C CA . ARG B 1 118 ? 9.891 16.859 19.906 1 89.31 118 ARG B CA 1
ATOM 3739 C C . ARG B 1 118 ? 11.406 16.797 19.734 1 89.31 118 ARG B C 1
ATOM 3741 O O . ARG B 1 118 ? 12.148 16.719 20.719 1 89.31 118 ARG B O 1
ATOM 3748 N N . GLU B 1 119 ? 11.852 16.734 18.609 1 84.56 119 GLU B N 1
ATOM 3749 C CA . GLU B 1 119 ? 13.281 16.562 18.344 1 84.56 119 GLU B CA 1
ATOM 3750 C C . GLU B 1 119 ? 13.875 17.812 17.703 1 84.56 119 GLU B C 1
ATOM 3752 O O . GLU B 1 119 ? 14.953 18.266 18.094 1 84.56 119 GLU B O 1
ATOM 3757 N N . ARG B 1 120 ? 13.195 18.328 16.734 1 88.75 120 ARG B N 1
ATOM 3758 C CA . ARG B 1 120 ? 13.695 19.516 16.031 1 88.75 120 ARG B CA 1
ATOM 3759 C C . ARG B 1 120 ? 13.008 20.781 16.531 1 88.75 120 ARG B C 1
ATOM 3761 O O . ARG B 1 120 ? 11.781 20.828 16.641 1 88.75 120 ARG B O 1
ATOM 3768 N N . ARG B 1 121 ? 13.875 21.734 16.797 1 93.06 121 ARG B N 1
ATOM 3769 C CA . ARG B 1 121 ? 13.375 23.016 17.281 1 93.06 121 ARG B CA 1
ATOM 3770 C C . ARG B 1 121 ? 13.664 24.125 16.281 1 93.06 121 ARG B C 1
ATOM 3772 O O . ARG B 1 121 ? 14.719 24.141 15.648 1 93.06 121 ARG B O 1
ATOM 3779 N N . TYR B 1 122 ? 12.688 25.016 16.109 1 94.44 122 TYR B N 1
ATOM 3780 C CA . TYR B 1 122 ? 12.844 26.219 15.289 1 94.44 122 TYR B CA 1
ATOM 3781 C C . TYR B 1 122 ? 12.25 27.438 15.977 1 94.44 122 TYR B C 1
ATOM 3783 O O . TYR B 1 122 ? 11.094 27.406 16.422 1 94.44 122 TYR B O 1
ATOM 3791 N N . CYS B 1 123 ? 13.07 28.5 16.094 1 95.12 123 CYS B N 1
ATOM 3792 C CA . CYS B 1 123 ? 12.633 29.734 16.75 1 95.12 123 CYS B CA 1
ATOM 3793 C C . CYS B 1 123 ? 12.477 30.859 15.734 1 95.12 123 CYS B C 1
ATOM 3795 O O . CYS B 1 123 ? 13.297 31 14.82 1 95.12 123 CYS B O 1
ATOM 3797 N N . ALA B 1 124 ? 11.398 31.609 15.945 1 96 124 ALA B N 1
ATOM 3798 C CA . ALA B 1 124 ? 11.148 32.719 15.023 1 96 124 ALA B CA 1
ATOM 3799 C C . ALA B 1 124 ? 10.258 33.781 15.664 1 96 124 ALA B C 1
ATOM 3801 O O . ALA B 1 124 ? 9.609 33.5 16.672 1 96 124 ALA B O 1
ATOM 3802 N N . THR B 1 125 ? 10.391 34.938 15.156 1 95.19 125 THR B N 1
ATOM 3803 C CA . THR B 1 125 ? 9.344 35.938 15.375 1 95.19 125 THR B CA 1
ATOM 3804 C C . THR B 1 125 ? 8.305 35.875 14.258 1 95.19 125 THR B C 1
ATOM 3806 O O . THR B 1 125 ? 8.648 35.75 13.086 1 95.19 125 THR B O 1
ATOM 3809 N N . VAL B 1 126 ? 7.047 35.906 14.656 1 95.69 126 VAL B N 1
ATOM 3810 C CA . VAL B 1 126 ? 6.004 35.719 13.656 1 95.69 126 VAL B CA 1
ATOM 3811 C C . VAL B 1 126 ? 4.836 36.656 13.922 1 95.69 126 VAL B C 1
ATOM 3813 O O . VAL B 1 126 ? 4.535 36.969 15.078 1 95.69 126 VAL B O 1
ATOM 3816 N N . HIS B 1 127 ? 4.246 37.156 12.859 1 96 127 HIS B N 1
ATOM 3817 C CA . HIS B 1 127 ? 2.914 37.719 12.93 1 96 127 HIS B CA 1
ATOM 3818 C C . HIS B 1 127 ? 1.837 36.656 12.93 1 96 127 HIS B C 1
ATOM 3820 O O . HIS B 1 127 ? 1.857 35.75 12.086 1 96 127 HIS B O 1
ATOM 3826 N N . LEU B 1 128 ? 0.918 36.75 13.867 1 95.44 128 LEU B N 1
ATOM 3827 C CA . LEU B 1 128 ? -0.019 35.625 14.047 1 95.44 128 LEU B CA 1
ATOM 3828 C C . LEU B 1 128 ? -1.46 36.125 13.945 1 95.44 128 LEU B C 1
ATOM 3830 O O . LEU B 1 128 ? -1.815 37.156 14.531 1 95.44 128 LEU B O 1
ATOM 3834 N N . ARG B 1 129 ? -2.242 35.438 13.18 1 95 129 ARG B N 1
ATOM 3835 C CA . ARG B 1 129 ? -3.697 35.562 13.164 1 95 129 ARG B CA 1
ATOM 3836 C C . ARG B 1 129 ? -4.363 34.25 13.547 1 95 129 ARG B C 1
ATOM 3838 O O . ARG B 1 129 ? -3.986 33.188 13.047 1 95 129 ARG B O 1
ATOM 3845 N N . SER B 1 130 ? -5.246 34.344 14.398 1 94.88 130 SER B N 1
ATOM 3846 C CA . SER B 1 130 ? -5.934 33.125 14.867 1 94.88 130 SER B CA 1
ATOM 3847 C C . SER B 1 130 ? -7.43 33.188 14.57 1 94.88 130 SER B C 1
ATOM 3849 O O . SER B 1 130 ? -8.047 34.25 14.68 1 94.88 130 SER B O 1
ATOM 3851 N N . VAL B 1 131 ? -7.949 32.125 14.125 1 95.19 131 VAL B N 1
ATOM 3852 C CA . VAL B 1 131 ? -9.391 31.953 13.977 1 95.19 131 VAL B CA 1
ATOM 3853 C C . VAL B 1 131 ? -9.867 30.781 14.828 1 95.19 131 VAL B C 1
ATOM 3855 O O . VAL B 1 131 ? -9.477 29.641 14.594 1 95.19 131 VAL B O 1
ATOM 3858 N N . THR B 1 132 ? -10.711 31.109 15.75 1 94.88 132 THR B N 1
ATOM 3859 C CA . THR B 1 132 ? -11.203 30.094 16.688 1 94.88 132 THR B CA 1
ATOM 3860 C C . THR B 1 132 ? -12.266 29.219 16.031 1 94.88 132 THR B C 1
ATOM 3862 O O . THR B 1 132 ? -13.086 29.719 15.25 1 94.88 132 THR B O 1
ATOM 3865 N N . HIS B 1 133 ? -12.164 27.953 16.375 1 93.12 133 HIS B N 1
ATOM 3866 C CA . HIS B 1 133 ? -13.195 27.031 15.906 1 93.12 133 HIS B CA 1
ATOM 3867 C C . HIS B 1 133 ? -14.578 27.453 16.406 1 93.12 133 HIS B C 1
ATOM 3869 O O . HIS B 1 133 ? -14.727 27.875 17.547 1 93.12 133 HIS B O 1
ATOM 3875 N N . PRO B 1 134 ? -15.586 27.328 15.602 1 88.62 134 PRO B N 1
ATOM 3876 C CA . PRO B 1 134 ? -16.922 27.828 15.969 1 88.62 134 PRO B CA 1
ATOM 3877 C C . PRO B 1 134 ? -17.516 27.062 17.156 1 88.62 134 PRO B C 1
ATOM 3879 O O . PRO B 1 134 ? -18.328 27.625 17.906 1 88.62 134 PRO B O 1
ATOM 3882 N N . ARG B 1 135 ? -17.125 25.938 17.422 1 88.56 135 ARG B N 1
ATOM 3883 C CA . ARG B 1 135 ? -17.812 25.125 18.422 1 88.56 135 ARG B CA 1
ATOM 3884 C C . ARG B 1 135 ? -17.016 25.062 19.719 1 88.56 135 ARG B C 1
ATOM 3886 O O . ARG B 1 135 ? -17.531 24.656 20.75 1 88.56 135 ARG B O 1
ATOM 3893 N N . THR B 1 136 ? -15.773 25.359 19.672 1 93.75 136 THR B N 1
ATOM 3894 C CA . THR B 1 136 ? -14.945 25.266 20.859 1 93.75 136 THR B CA 1
ATOM 3895 C C . THR B 1 136 ? -13.758 26.219 20.781 1 93.75 136 THR B C 1
ATOM 3897 O O . THR B 1 136 ? -13.125 26.344 19.734 1 93.75 136 THR B O 1
ATOM 3900 N N . PRO B 1 137 ? -13.414 26.859 21.875 1 94.19 137 PRO B N 1
ATOM 3901 C CA . PRO B 1 137 ? -12.25 27.75 21.891 1 94.19 137 PRO B CA 1
ATOM 3902 C C . PRO B 1 137 ? -10.93 26.984 21.984 1 94.19 137 PRO B C 1
ATOM 3904 O O . PRO B 1 137 ? -9.859 27.594 21.875 1 94.19 137 PRO B O 1
ATOM 3907 N N . LEU B 1 138 ? -10.992 25.703 22.172 1 96.38 138 LEU B N 1
ATOM 3908 C CA . LEU B 1 138 ? -9.797 24.891 22.375 1 96.38 138 LEU B CA 1
ATOM 3909 C C . LEU B 1 138 ? -9.148 24.547 21.031 1 96.38 138 LEU B C 1
ATOM 3911 O O . LEU B 1 138 ? -8.031 24.016 21 1 96.38 138 LEU B O 1
ATOM 3915 N N . LEU B 1 139 ? -9.844 24.812 19.969 1 97.25 139 LEU B N 1
ATOM 3916 C CA . LEU B 1 139 ? -9.328 24.562 18.641 1 97.25 139 LEU B CA 1
ATOM 3917 C C . LEU B 1 139 ? -9.281 25.844 17.812 1 97.25 139 LEU B C 1
ATOM 3919 O O . LEU B 1 139 ? -10.18 26.672 17.922 1 97.25 139 LEU B O 1
ATOM 3923 N N . CYS B 1 140 ? -8.227 26 17.016 1 97.12 140 CYS B N 1
ATOM 3924 C CA . CYS B 1 140 ? -8.133 27.188 16.188 1 97.12 140 CYS B CA 1
ATOM 3925 C C . CYS B 1 140 ? -7.25 26.938 14.977 1 97.12 140 CYS B C 1
ATOM 3927 O O . CYS B 1 140 ? -6.574 25.906 14.898 1 97.12 140 CYS B O 1
ATOM 3929 N N . THR B 1 141 ? -7.422 27.703 14.016 1 96.56 141 THR B N 1
ATOM 3930 C CA . THR B 1 141 ? -6.465 27.812 12.914 1 96.56 141 THR B CA 1
ATOM 3931 C C . THR B 1 141 ? -5.551 29.016 13.102 1 96.56 141 THR B C 1
ATOM 3933 O O . THR B 1 141 ? -6 30.078 13.508 1 96.56 141 THR B O 1
ATOM 3936 N N . LEU B 1 142 ? -4.344 28.828 12.844 1 97.06 142 LEU B N 1
ATOM 3937 C CA . LEU B 1 142 ? -3.359 29.906 12.945 1 97.06 142 LEU B CA 1
ATOM 3938 C C . LEU B 1 142 ? -2.758 30.219 11.578 1 97.06 142 LEU B C 1
ATOM 3940 O O . LEU B 1 142 ? -2.48 29.312 10.797 1 97.06 142 LEU B O 1
ATOM 3944 N N . ALA B 1 143 ? -2.678 31.438 11.312 1 96.5 143 ALA B N 1
ATOM 3945 C CA . ALA B 1 143 ? -1.973 31.922 10.125 1 96.5 143 ALA B CA 1
ATOM 3946 C C . ALA B 1 143 ? -0.714 32.688 10.508 1 96.5 143 ALA B C 1
ATOM 3948 O O . ALA B 1 143 ? -0.767 33.594 11.344 1 96.5 143 ALA B O 1
ATOM 3949 N N . PHE B 1 144 ? 0.332 32.281 9.891 1 96.38 144 PHE B N 1
ATOM 3950 C CA . PHE B 1 144 ? 1.623 32.875 10.211 1 96.38 144 PHE B CA 1
ATOM 3951 C C . PHE B 1 144 ? 2.096 33.781 9.07 1 96.38 144 PHE B C 1
ATOM 3953 O O . PHE B 1 144 ? 2.15 33.344 7.918 1 96.38 144 PHE B O 1
ATOM 3960 N N . GLY B 1 145 ? 2.373 35 9.438 1 93.69 145 GLY B N 1
ATOM 3961 C CA . GLY B 1 145 ? 2.967 35.938 8.508 1 93.69 145 GLY B CA 1
ATOM 3962 C C . GLY B 1 145 ? 4.316 36.469 8.969 1 93.69 145 GLY B C 1
ATOM 3963 O O . GLY B 1 145 ? 4.602 36.469 10.164 1 93.69 145 GLY B O 1
ATOM 3964 N N . HIS B 1 146 ? 5.207 36.781 8.07 1 91.25 146 HIS B N 1
ATOM 3965 C CA . HIS B 1 146 ? 6.484 37.438 8.344 1 91.25 146 HIS B CA 1
ATOM 3966 C C . HIS B 1 146 ? 7.32 36.625 9.32 1 91.25 146 HIS B C 1
ATOM 3968 O O . HIS B 1 146 ? 7.777 37.125 10.344 1 91.25 146 HIS B O 1
ATOM 3974 N N . LEU B 1 147 ? 7.457 35.438 9.008 1 93.19 147 LEU B N 1
ATOM 3975 C CA . LEU B 1 147 ? 8.258 34.562 9.859 1 93.19 147 LEU B CA 1
ATOM 3976 C C . LEU B 1 147 ? 9.742 34.844 9.695 1 93.19 147 LEU B C 1
ATOM 3978 O O . LEU B 1 147 ? 10.297 34.719 8.602 1 93.19 147 LEU B O 1
ATOM 3982 N N . GLU B 1 148 ? 10.422 35.312 10.812 1 91.5 148 GLU B N 1
ATOM 3983 C CA . GLU B 1 148 ? 11.852 35.594 10.828 1 91.5 148 GLU B CA 1
ATOM 3984 C C . GLU B 1 148 ? 12.578 34.75 11.875 1 91.5 148 GLU B C 1
ATOM 3986 O O . GLU B 1 148 ? 12.164 34.719 13.031 1 91.5 148 GLU B O 1
ATOM 3991 N N . ALA B 1 149 ? 13.578 34.125 11.367 1 93.19 149 ALA B N 1
ATOM 3992 C CA . ALA B 1 149 ? 14.352 33.281 12.281 1 93.19 149 ALA B CA 1
ATOM 3993 C C . ALA B 1 149 ? 14.844 34.062 13.484 1 93.19 149 ALA B C 1
ATOM 3995 O O . ALA B 1 149 ? 15.258 35.219 13.344 1 93.19 149 ALA B O 1
ATOM 3996 N N . ALA B 1 150 ? 14.812 33.5 14.617 1 91.94 150 ALA B N 1
ATOM 3997 C CA . ALA B 1 150 ? 15.266 34.125 15.859 1 91.94 150 ALA B CA 1
ATOM 3998 C C . ALA B 1 150 ? 16.172 33.188 16.641 1 91.94 150 ALA B C 1
ATOM 4000 O O . ALA B 1 150 ? 16.141 31.969 16.438 1 91.94 150 ALA B O 1
ATOM 4001 N N . SER B 1 151 ? 16.984 33.719 17.484 1 90.44 151 SER B N 1
ATOM 4002 C CA . SER B 1 151 ? 17.844 32.906 18.359 1 90.44 151 SER B CA 1
ATOM 4003 C C . SER B 1 151 ? 17.047 32.25 19.469 1 90.44 151 SER B C 1
ATOM 4005 O O . SER B 1 151 ? 16.125 32.844 20.031 1 90.44 151 SER B O 1
ATOM 4007 N N . PRO B 1 152 ? 17.453 31.047 19.672 1 90.44 152 PRO B N 1
ATOM 4008 C CA . PRO B 1 152 ? 16.75 30.344 20.75 1 90.44 152 PRO B CA 1
ATOM 4009 C C . PRO B 1 152 ? 16.922 31.031 22.094 1 90.44 152 PRO B C 1
ATOM 4011 O O . PRO B 1 152 ? 17.984 31.609 22.375 1 90.44 152 PRO B O 1
ATOM 4014 N N . PRO B 1 153 ? 15.906 30.938 22.859 1 88.12 153 PRO B N 1
ATOM 4015 C CA . PRO B 1 153 ? 16.047 31.453 24.219 1 88.12 153 PRO B CA 1
ATOM 4016 C C . PRO B 1 153 ? 16.984 30.609 25.078 1 88.12 153 PRO B C 1
ATOM 4018 O O . PRO B 1 153 ? 17.375 29.516 24.656 1 88.12 153 PRO B O 1
ATOM 4021 N N . GLU B 1 154 ? 17.297 31.109 26.281 1 84.25 154 GLU B N 1
ATOM 4022 C CA . GLU B 1 154 ? 18.188 30.406 27.203 1 84.25 154 GLU B CA 1
ATOM 4023 C C . GLU B 1 154 ? 17.562 29.125 27.734 1 84.25 154 GLU B C 1
ATOM 4025 O O . GLU B 1 154 ? 18.203 28.078 27.766 1 84.25 154 GLU B O 1
ATOM 4030 N N . GLU B 1 155 ? 16.328 29.312 28.109 1 86.56 155 GLU B N 1
ATOM 4031 C CA . GLU B 1 155 ? 15.594 28.141 28.578 1 86.56 155 GLU B CA 1
ATOM 4032 C C . GLU B 1 155 ? 14.664 27.609 27.5 1 86.56 155 GLU B C 1
ATOM 4034 O O . GLU B 1 155 ? 13.844 28.344 26.953 1 86.56 155 GLU B O 1
ATOM 4039 N N . THR B 1 156 ? 14.867 26.312 27.234 1 88.25 156 THR B N 1
ATOM 4040 C CA . THR B 1 156 ? 14.016 25.688 26.234 1 88.25 156 THR B CA 1
ATOM 4041 C C . THR B 1 156 ? 12.852 24.953 26.906 1 88.25 156 THR B C 1
ATOM 4043 O O . THR B 1 156 ? 13.062 24.141 27.812 1 88.25 156 THR B O 1
ATOM 4046 N N . PRO B 1 157 ? 11.688 25.328 26.531 1 91.94 157 PRO B N 1
ATOM 4047 C CA . PRO B 1 157 ? 10.57 24.547 27.062 1 91.94 157 PRO B CA 1
ATOM 4048 C C . PRO B 1 157 ? 10.633 23.078 26.656 1 91.94 157 PRO B C 1
ATOM 4050 O O . PRO B 1 157 ? 11.273 22.734 25.656 1 91.94 157 PRO B O 1
ATOM 4053 N N . ASP B 1 158 ? 9.977 22.203 27.453 1 92.62 158 ASP B N 1
ATOM 4054 C CA . ASP B 1 158 ? 9.93 20.766 27.203 1 92.62 158 ASP B CA 1
ATOM 4055 C C . ASP B 1 158 ? 8.508 20.297 26.891 1 92.62 158 ASP B C 1
ATOM 4057 O O . ASP B 1 158 ? 7.672 20.203 27.781 1 92.62 158 ASP B O 1
ATOM 4061 N N . PRO B 1 159 ? 8.305 20 25.688 1 93.81 159 PRO B N 1
ATOM 4062 C CA . PRO B 1 159 ? 6.961 19.531 25.312 1 93.81 159 PRO B CA 1
ATOM 4063 C C . PRO B 1 159 ? 6.52 18.312 26.109 1 93.81 159 PRO B C 1
ATOM 4065 O O . PRO B 1 159 ? 5.32 18.078 26.297 1 93.81 159 PRO B O 1
ATOM 4068 N N . ALA B 1 160 ? 7.418 17.516 26.562 1 92.44 160 ALA B N 1
ATOM 4069 C CA . ALA B 1 160 ? 7.09 16.281 27.281 1 92.44 160 ALA B CA 1
ATOM 4070 C C . ALA B 1 160 ? 6.484 16.594 28.656 1 92.44 160 ALA B C 1
ATOM 4072 O O . ALA B 1 160 ? 5.844 15.734 29.266 1 92.44 160 ALA B O 1
ATOM 4073 N N . ALA B 1 161 ? 6.691 17.75 29.109 1 92.88 161 ALA B N 1
ATOM 4074 C CA . ALA B 1 161 ? 6.215 18.141 30.438 1 92.88 161 ALA B CA 1
ATOM 4075 C C . ALA B 1 161 ? 4.773 18.656 30.375 1 92.88 161 ALA B C 1
ATOM 4077 O O . ALA B 1 161 ? 4.121 18.828 31.406 1 92.88 161 ALA B O 1
ATOM 4078 N N . GLU B 1 162 ? 4.277 18.891 29.188 1 94.75 162 GLU B N 1
ATOM 4079 C CA . GLU B 1 162 ? 2.934 19.453 29.047 1 94.75 162 GLU B CA 1
ATOM 4080 C C . GLU B 1 162 ? 1.869 18.375 29.25 1 94.75 162 GLU B C 1
ATOM 4082 O O . GLU B 1 162 ? 2.061 17.219 28.859 1 94.75 162 GLU B O 1
ATOM 4087 N N . GLN B 1 163 ? 0.818 18.734 29.891 1 93.44 163 GLN B N 1
ATOM 4088 C CA . GLN B 1 163 ? -0.328 17.844 30.031 1 93.44 163 GLN B CA 1
ATOM 4089 C C . GLN B 1 163 ? -1.231 17.906 28.812 1 93.44 163 GLN B C 1
ATOM 4091 O O . GLN B 1 163 ? -1.779 18.953 28.484 1 93.44 163 GLN B O 1
ATOM 4096 N N . LEU B 1 164 ? -1.373 16.812 28.203 1 95.56 164 LEU B N 1
ATOM 4097 C CA . LEU B 1 164 ? -2.129 16.766 26.953 1 95.56 164 LEU B CA 1
ATOM 4098 C C . LEU B 1 164 ? -3.492 16.109 27.172 1 95.56 164 LEU B C 1
ATOM 4100 O O . LEU B 1 164 ? -3.594 15.086 27.844 1 95.56 164 LEU B O 1
ATOM 4104 N N . ALA B 1 165 ? -4.504 16.703 26.672 1 92.56 165 ALA B N 1
ATOM 4105 C CA . ALA B 1 165 ? -5.848 16.141 26.734 1 92.56 165 ALA B CA 1
ATOM 4106 C C . ALA B 1 165 ? -5.965 14.906 25.828 1 92.56 165 ALA B C 1
ATOM 4108 O O . ALA B 1 165 ? -5.355 14.852 24.766 1 92.56 165 ALA B O 1
ATOM 4109 N N . ASP B 1 166 ? -6.84 13.953 26.234 1 92.81 166 ASP B N 1
ATOM 4110 C CA . ASP B 1 166 ? -6.992 12.719 25.469 1 92.81 166 ASP B CA 1
ATOM 4111 C C . ASP B 1 166 ? -8.422 12.57 24.953 1 92.81 166 ASP B C 1
ATOM 4113 O O . ASP B 1 166 ? -8.766 11.555 24.344 1 92.81 166 ASP B O 1
ATOM 4117 N N . GLU B 1 167 ? -9.203 13.578 25.234 1 94.56 167 GLU B N 1
ATOM 4118 C CA . GLU B 1 167 ? -10.594 13.516 24.797 1 94.56 167 GLU B CA 1
ATOM 4119 C C . GLU B 1 167 ? -10.844 14.484 23.641 1 94.56 167 GLU B C 1
ATOM 4121 O O . GLU B 1 167 ? -10.328 15.602 23.641 1 94.56 167 GLU B O 1
ATOM 4126 N N . PRO B 1 168 ? -11.641 14.031 22.766 1 95.38 168 PRO B N 1
ATOM 4127 C CA . PRO B 1 168 ? -11.984 14.945 21.672 1 95.38 168 PRO B CA 1
ATOM 4128 C C . PRO B 1 168 ? -12.875 16.094 22.125 1 95.38 168 PRO B C 1
ATOM 4130 O O . PRO B 1 168 ? -13.68 15.93 23.047 1 95.38 168 PRO B O 1
ATOM 4133 N N . VAL B 1 169 ? -12.727 17.25 21.547 1 95.12 169 VAL B N 1
ATOM 4134 C CA . VAL B 1 169 ? -13.562 18.406 21.859 1 95.12 169 VAL B CA 1
ATOM 4135 C C . VAL B 1 169 ? -14.453 18.75 20.672 1 95.12 169 VAL B C 1
ATOM 4137 O O . VAL B 1 169 ? -15.484 19.406 20.828 1 95.12 169 VAL B O 1
ATOM 4140 N N . ALA B 1 170 ? -14.008 18.422 19.484 1 91.75 170 ALA B N 1
ATOM 4141 C CA . ALA B 1 170 ? -14.82 18.562 18.266 1 91.75 170 ALA B CA 1
ATOM 4142 C C . ALA B 1 170 ? -15.25 17.203 17.734 1 91.75 170 ALA B C 1
ATOM 4144 O O . ALA B 1 170 ? -14.469 16.25 17.75 1 91.75 170 ALA B O 1
ATOM 4145 N N . HIS B 1 171 ? -16.5 17.094 17.266 1 89.5 171 HIS B N 1
ATOM 4146 C CA . HIS B 1 171 ? -17.094 15.844 16.781 1 89.5 171 HIS B CA 1
ATOM 4147 C C . HIS B 1 171 ? -17.656 16.016 15.383 1 89.5 171 HIS B C 1
ATOM 4149 O O . HIS B 1 171 ? -18.844 15.766 15.156 1 89.5 171 HIS B O 1
ATOM 4155 N N . GLU B 1 172 ? -16.812 16.312 14.5 1 84.81 172 GLU B N 1
ATOM 4156 C CA . GLU B 1 172 ? -17.172 16.656 13.133 1 84.81 172 GLU B CA 1
ATOM 4157 C C . GLU B 1 172 ? -17.875 15.492 12.438 1 84.81 172 GLU B C 1
ATOM 4159 O O . GLU B 1 172 ? -18.703 15.703 11.547 1 84.81 172 GLU B O 1
ATOM 4164 N N . LEU B 1 173 ? -17.609 14.32 12.883 1 88.88 173 LEU B N 1
ATOM 4165 C CA . LEU B 1 173 ? -18.078 13.148 12.156 1 88.88 173 LEU B CA 1
ATOM 4166 C C . LEU B 1 173 ? -19.359 12.594 12.781 1 88.88 173 LEU B C 1
ATOM 4168 O O . LEU B 1 173 ? -19.875 11.57 12.336 1 88.88 173 LEU B O 1
ATOM 4172 N N . ASP B 1 174 ? -19.859 13.234 13.797 1 81.25 174 ASP B N 1
ATOM 4173 C CA . ASP B 1 174 ? -21.125 12.844 14.422 1 81.25 174 ASP B CA 1
ATOM 4174 C C . ASP B 1 174 ? -22.312 13.414 13.656 1 81.25 174 ASP B C 1
ATOM 4176 O O . ASP B 1 174 ? -23.422 12.898 13.758 1 81.25 174 ASP B O 1
ATOM 4180 N N . GLY B 1 175 ? -22.109 14.438 12.875 1 72.75 175 GLY B N 1
ATOM 4181 C CA . GLY B 1 175 ? -23.203 15.078 12.148 1 72.75 175 GLY B CA 1
ATOM 4182 C C . GLY B 1 175 ? -23.266 14.664 10.695 1 72.75 175 GLY B C 1
ATOM 4183 O O . GLY B 1 175 ? -22.812 13.578 10.328 1 72.75 175 GLY B O 1
ATOM 4184 N N . ALA B 1 176 ? -24.016 15.438 10.047 1 80.38 176 ALA B N 1
ATOM 4185 C CA . ALA B 1 176 ? -24.25 15.203 8.625 1 80.38 176 ALA B CA 1
ATOM 4186 C C . ALA B 1 176 ? -23.078 15.703 7.781 1 80.38 176 ALA B C 1
ATOM 4188 O O . ALA B 1 176 ? -23.172 16.75 7.133 1 80.38 176 ALA B O 1
ATOM 4189 N N . TYR B 1 177 ? -22.062 14.977 7.777 1 86.69 177 TYR B N 1
ATOM 4190 C CA . TYR B 1 177 ? -20.906 15.422 7.008 1 86.69 177 TYR B CA 1
ATOM 4191 C C . TYR B 1 177 ? -20.953 14.883 5.586 1 86.69 177 TYR B C 1
ATOM 4193 O O . TYR B 1 177 ? -20.234 15.359 4.703 1 86.69 177 TYR B O 1
ATOM 4201 N N . LEU B 1 178 ? -21.812 13.938 5.422 1 91.38 178 LEU B N 1
ATOM 4202 C CA . LEU B 1 178 ? -22.078 13.43 4.082 1 91.38 178 LEU B CA 1
ATOM 4203 C C . LEU B 1 178 ? -23.219 14.195 3.42 1 91.38 178 LEU B C 1
ATOM 4205 O O . LEU B 1 178 ? -24.391 13.984 3.754 1 91.38 178 LEU B O 1
ATOM 4209 N N . VAL B 1 179 ? -22.875 15.047 2.488 1 93.31 179 VAL B N 1
ATOM 4210 C CA . VAL B 1 179 ? -23.891 15.859 1.827 1 93.31 179 VAL B CA 1
ATOM 4211 C C . VAL B 1 179 ? -24.172 15.305 0.433 1 93.31 179 VAL B C 1
ATOM 4213 O O . VAL B 1 179 ? -23.297 15.32 -0.437 1 93.31 179 VAL B O 1
ATOM 4216 N N . PRO B 1 180 ? -25.391 14.891 0.211 1 94.06 180 PRO B N 1
ATOM 4217 C CA . PRO B 1 180 ? -25.719 14.336 -1.108 1 94.06 180 PRO B CA 1
ATOM 4218 C C . PRO B 1 180 ? -25.562 15.367 -2.229 1 94.06 180 PRO B C 1
ATOM 4220 O O . PRO B 1 180 ? -25.844 16.547 -2.031 1 94.06 180 PRO B O 1
ATOM 4223 N N . THR B 1 181 ? -25.031 14.883 -3.336 1 93.12 181 THR B N 1
ATOM 4224 C CA . THR B 1 181 ? -24.922 15.703 -4.539 1 93.12 181 THR B CA 1
ATOM 4225 C C . THR B 1 181 ? -25.359 14.914 -5.77 1 93.12 181 THR B C 1
ATOM 4227 O O . THR B 1 181 ? -25.156 13.711 -5.852 1 93.12 181 THR B O 1
ATOM 4230 N N . ASP B 1 182 ? -25.984 15.578 -6.668 1 82.75 182 ASP B N 1
ATOM 4231 C CA . ASP B 1 182 ? -26.453 14.898 -7.871 1 82.75 182 ASP B CA 1
ATOM 4232 C C . ASP B 1 182 ? -25.453 15.031 -9.008 1 82.75 182 ASP B C 1
ATOM 4234 O O . ASP B 1 182 ? -25.594 14.383 -10.047 1 82.75 182 ASP B O 1
ATOM 4238 N N . THR B 1 183 ? -24.438 15.852 -8.766 1 80.88 183 THR B N 1
ATOM 4239 C CA . THR B 1 183 ? -23.562 16.156 -9.891 1 80.88 183 THR B CA 1
ATOM 4240 C C . THR B 1 183 ? -22.125 15.766 -9.578 1 80.88 183 THR B C 1
ATOM 4242 O O . THR B 1 183 ? -21.562 16.219 -8.578 1 80.88 183 THR B O 1
ATOM 4245 N N . ALA B 1 184 ? -21.672 14.898 -10.445 1 82 184 ALA B N 1
ATOM 4246 C CA . ALA B 1 184 ? -20.234 14.656 -10.422 1 82 184 ALA B CA 1
ATOM 4247 C C . ALA B 1 184 ? -19.484 15.781 -11.125 1 82 184 ALA B C 1
ATOM 4249 O O . ALA B 1 184 ? -19.953 16.328 -12.125 1 82 184 ALA B O 1
ATOM 4250 N N . PRO B 1 185 ? -18.422 16.141 -10.531 1 83.06 185 PRO B N 1
ATOM 4251 C CA . PRO B 1 185 ? -17.641 17.156 -11.242 1 83.06 185 PRO B CA 1
ATOM 4252 C C . PRO B 1 185 ? -17.203 16.703 -12.633 1 83.06 185 PRO B C 1
ATOM 4254 O O . PRO B 1 185 ? -17.047 15.492 -12.867 1 83.06 185 PRO B O 1
ATOM 4257 N N . GLU B 1 186 ? -17.109 17.578 -13.531 1 69.44 186 GLU B N 1
ATOM 4258 C CA . GLU B 1 186 ? -16.781 17.266 -14.922 1 69.44 186 GLU B CA 1
ATOM 4259 C C . GLU B 1 186 ? -15.32 16.844 -15.055 1 69.44 186 GLU B C 1
ATOM 4261 O O . GLU B 1 186 ? -14.984 16.047 -15.93 1 69.44 186 GLU B O 1
ATOM 4266 N N . SER B 1 187 ? -14.609 17.438 -14.195 1 65.94 187 SER B N 1
ATOM 4267 C CA . SER B 1 187 ? -13.18 17.219 -14.375 1 65.94 187 SER B CA 1
ATOM 4268 C C . SER B 1 187 ? -12.797 15.797 -13.977 1 65.94 187 SER B C 1
ATOM 4270 O O . SER B 1 187 ? -13.25 15.289 -12.945 1 65.94 187 SER B O 1
ATOM 4272 N N . GLY B 1 188 ? -12.125 15.266 -14.844 1 74.19 188 GLY B N 1
ATOM 4273 C CA . GLY B 1 188 ? -11.531 13.961 -14.609 1 74.19 188 GLY B CA 1
ATOM 4274 C C . GLY B 1 188 ? -10.305 14.008 -13.719 1 74.19 188 GLY B C 1
ATOM 4275 O O . GLY B 1 188 ? -9.68 12.977 -13.453 1 74.19 188 GLY B O 1
ATOM 4276 N N . ALA B 1 189 ? -10.055 15.164 -13.164 1 87.12 189 ALA B N 1
ATOM 4277 C CA . ALA B 1 189 ? -8.859 15.297 -12.336 1 87.12 189 ALA B CA 1
ATOM 4278 C C . ALA B 1 189 ? -9.125 14.828 -10.906 1 87.12 189 ALA B C 1
ATOM 4280 O O . ALA B 1 189 ? -9.477 15.633 -10.039 1 87.12 189 ALA B O 1
ATOM 4281 N N . CYS B 1 190 ? -9.094 13.602 -10.75 1 92 190 CYS B N 1
ATOM 4282 C CA . CYS B 1 190 ? -9.336 13.023 -9.438 1 92 190 CYS B CA 1
ATOM 4283 C C . CYS B 1 190 ? -8.453 11.805 -9.211 1 92 190 CYS B C 1
ATOM 4285 O O . CYS B 1 190 ? -7.773 11.344 -10.125 1 92 190 CYS B O 1
ATOM 4287 N N . CYS B 1 191 ? -8.359 11.398 -8.039 1 91.31 191 CYS B N 1
ATOM 4288 C CA . CYS B 1 191 ? -7.715 10.141 -7.699 1 91.31 191 CYS B CA 1
ATOM 4289 C C . CYS B 1 191 ? -8.625 9.281 -6.828 1 91.31 191 CYS B C 1
ATOM 4291 O O . CYS B 1 191 ? -9.477 9.797 -6.109 1 91.31 191 CYS B O 1
ATOM 4293 N N . ALA B 1 192 ? -8.445 8.023 -6.969 1 92.06 192 ALA B N 1
ATOM 4294 C CA . ALA B 1 192 ? -9.258 7.078 -6.207 1 92.06 192 ALA B CA 1
ATOM 4295 C C . ALA B 1 192 ? -8.727 6.926 -4.785 1 92.06 192 ALA B C 1
ATOM 4297 O O . ALA B 1 192 ? -7.52 6.785 -4.578 1 92.06 192 ALA B O 1
ATOM 4298 N N . LEU B 1 193 ? -9.625 6.953 -3.816 1 95 193 LEU B N 1
ATOM 4299 C CA . LEU B 1 193 ? -9.289 6.723 -2.418 1 95 193 LEU B CA 1
ATOM 4300 C C . LEU B 1 193 ? -9.703 5.32 -1.98 1 95 193 LEU B C 1
ATOM 4302 O O . LEU B 1 193 ? -9.047 4.707 -1.134 1 95 193 LEU B O 1
ATOM 4306 N N . GLY B 1 194 ? -10.719 4.828 -2.494 1 93.94 194 GLY B N 1
ATOM 4307 C CA . GLY B 1 194 ? -11.367 3.545 -2.297 1 93.94 194 GLY B CA 1
ATOM 4308 C C . GLY B 1 194 ? -12.516 3.301 -3.266 1 93.94 194 GLY B C 1
ATOM 4309 O O . GLY B 1 194 ? -12.812 4.152 -4.105 1 93.94 194 GLY B O 1
ATOM 4310 N N . PRO B 1 195 ? -13.102 2.127 -3.121 1 95.12 195 PRO B N 1
ATOM 4311 C CA . PRO B 1 195 ? -14.258 1.896 -3.992 1 95.12 195 PRO B CA 1
ATOM 4312 C C . PRO B 1 195 ? -15.367 2.92 -3.781 1 95.12 195 PRO B C 1
ATOM 4314 O O . PRO B 1 195 ? -15.93 3.014 -2.686 1 95.12 195 PRO B O 1
ATOM 4317 N N . GLY B 1 196 ? -15.625 3.668 -4.859 1 95.88 196 GLY B N 1
ATOM 4318 C CA . GLY B 1 196 ? -16.703 4.648 -4.801 1 95.88 196 GLY B CA 1
ATOM 4319 C C . GLY B 1 196 ? -16.297 5.922 -4.082 1 95.88 196 GLY B C 1
ATOM 4320 O O . GLY B 1 196 ? -17.156 6.707 -3.674 1 95.88 196 GLY B O 1
ATOM 4321 N N . ALA B 1 197 ? -15.086 6.109 -3.818 1 96.75 197 ALA B N 1
ATOM 4322 C CA . ALA B 1 197 ? -14.586 7.309 -3.15 1 96.75 197 ALA B CA 1
ATOM 4323 C C . ALA B 1 197 ? -13.445 7.938 -3.941 1 96.75 197 ALA B C 1
ATOM 4325 O O . ALA B 1 197 ? -12.539 7.234 -4.41 1 96.75 197 ALA B O 1
ATOM 4326 N N . TRP B 1 198 ? -13.492 9.297 -4.07 1 96.19 198 TRP B N 1
ATOM 4327 C CA . TRP B 1 198 ? -12.516 10.016 -4.875 1 96.19 198 TRP B CA 1
ATOM 4328 C C . TRP B 1 198 ? -12.117 11.328 -4.203 1 96.19 198 TRP B C 1
ATOM 4330 O O . TRP B 1 198 ? -12.906 11.914 -3.461 1 96.19 198 TRP B O 1
ATOM 4340 N N . TRP B 1 199 ? -10.938 11.719 -4.453 1 96.06 199 TRP B N 1
ATOM 4341 C CA . TRP B 1 199 ? -10.484 13.086 -4.191 1 96.06 199 TRP B CA 1
ATOM 4342 C C . TRP B 1 199 ? -10.531 13.922 -5.465 1 96.06 199 TRP B C 1
ATOM 4344 O O . TRP B 1 199 ? -9.867 13.602 -6.453 1 96.06 199 TRP B O 1
ATOM 4354 N N . HIS B 1 200 ? -11.297 14.891 -5.438 1 95.44 200 HIS B N 1
ATOM 4355 C CA . HIS B 1 200 ? -11.344 15.844 -6.539 1 95.44 200 HIS B CA 1
ATOM 4356 C C . HIS B 1 200 ? -10.234 16.891 -6.41 1 95.44 200 HIS B C 1
ATOM 4358 O O . HIS B 1 200 ? -10.281 17.734 -5.52 1 95.44 200 HIS B O 1
ATOM 4364 N N . LEU B 1 201 ? -9.289 16.922 -7.293 1 92 201 LEU B N 1
ATOM 4365 C CA . LEU B 1 201 ? -8.07 17.703 -7.152 1 92 201 LEU B CA 1
ATOM 4366 C C . LEU B 1 201 ? -8.367 19.203 -7.215 1 92 201 LEU B C 1
ATOM 4368 O O . LEU B 1 201 ? -7.938 19.969 -6.344 1 92 201 LEU B O 1
ATOM 4372 N N . PRO B 1 202 ? -9.172 19.656 -8.133 1 90 202 PRO B N 1
ATOM 4373 C CA . PRO B 1 202 ? -9.414 21.109 -8.227 1 90 202 PRO B CA 1
ATOM 4374 C C . PRO B 1 202 ? -10.156 21.656 -7.004 1 90 202 PRO B C 1
ATOM 4376 O O . PRO B 1 202 ? -9.875 22.766 -6.555 1 90 202 PRO B O 1
ATOM 4379 N N . GLY B 1 203 ? -11.016 20.906 -6.445 1 90.25 203 GLY B N 1
ATOM 4380 C CA . GLY B 1 203 ? -11.82 21.375 -5.328 1 90.25 203 GLY B CA 1
ATOM 4381 C C . GLY B 1 203 ? -11.234 21 -3.979 1 90.25 203 GLY B C 1
ATOM 4382 O O . GLY B 1 203 ? -11.625 21.562 -2.951 1 90.25 203 GLY B O 1
ATOM 4383 N N . GLY B 1 204 ? -10.328 20.094 -4.035 1 93.44 204 GLY B N 1
ATOM 4384 C CA . GLY B 1 204 ? -9.789 19.609 -2.781 1 93.44 204 GLY B CA 1
ATOM 4385 C C . GLY B 1 204 ? -10.828 18.969 -1.882 1 93.44 204 GLY B C 1
ATOM 4386 O O . GLY B 1 204 ? -10.852 19.219 -0.674 1 93.44 204 GLY B O 1
ATOM 4387 N N . ARG B 1 205 ? -11.75 18.219 -2.49 1 95.88 205 ARG B N 1
ATOM 4388 C CA . ARG B 1 205 ? -12.844 17.625 -1.732 1 95.88 205 ARG B CA 1
ATOM 4389 C C . ARG B 1 205 ? -12.992 16.141 -2.043 1 95.88 205 ARG B C 1
ATOM 4391 O O . ARG B 1 205 ? -12.648 15.703 -3.141 1 95.88 205 ARG B O 1
ATOM 4398 N N . ILE B 1 206 ? -13.594 15.469 -1.106 1 97.25 206 ILE B N 1
ATOM 4399 C CA . ILE B 1 206 ? -13.836 14.039 -1.252 1 97.25 206 ILE B CA 1
ATOM 4400 C C . ILE B 1 206 ? -15.281 13.812 -1.708 1 97.25 206 ILE B C 1
ATOM 4402 O O . ILE B 1 206 ? -16.203 14.422 -1.176 1 97.25 206 ILE B O 1
ATOM 4406 N N . TYR B 1 207 ? -15.422 13.07 -2.703 1 96.94 207 TYR B N 1
ATOM 4407 C CA . TYR B 1 207 ? -16.703 12.516 -3.127 1 96.94 207 TYR B CA 1
ATOM 4408 C C . TYR B 1 207 ? -16.781 11.031 -2.818 1 96.94 207 TYR B C 1
A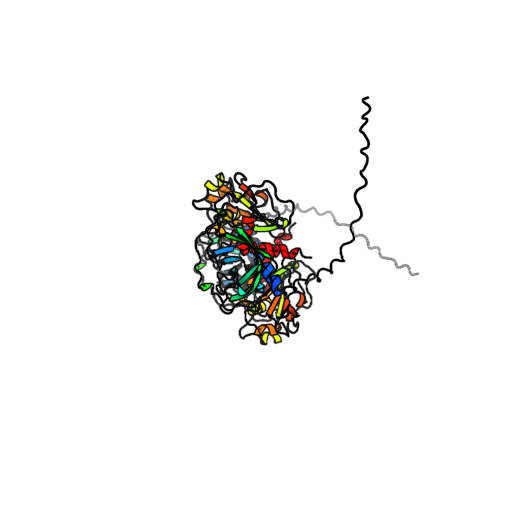TOM 4410 O O . TYR B 1 207 ? -15.812 10.297 -3.004 1 96.94 207 TYR B O 1
ATOM 4418 N N . CYS B 1 208 ? -17.922 10.586 -2.361 1 96.88 208 CYS B N 1
ATOM 4419 C CA . CYS B 1 208 ? -18.047 9.156 -2.127 1 96.88 208 CYS B CA 1
ATOM 4420 C C . CYS B 1 208 ? -19.5 8.719 -2.148 1 96.88 208 CYS B C 1
ATOM 4422 O O . CYS B 1 208 ? -20.406 9.531 -1.89 1 96.88 208 CYS B O 1
ATOM 4424 N N . TRP B 1 209 ? -19.719 7.539 -2.475 1 96.62 209 TRP B N 1
ATOM 4425 C CA . TRP B 1 209 ? -21.047 6.926 -2.344 1 96.62 209 TRP B CA 1
ATOM 4426 C C . TRP B 1 209 ? -21.328 6.543 -0.896 1 96.62 209 TRP B C 1
ATOM 4428 O O . TRP B 1 209 ? -20.484 5.922 -0.239 1 96.62 209 TRP B O 1
ATOM 4438 N N . ALA B 1 210 ? -22.531 6.945 -0.45 1 96.38 210 ALA B N 1
ATOM 4439 C CA . ALA B 1 210 ? -22.891 6.664 0.938 1 96.38 210 ALA B CA 1
ATOM 4440 C C . ALA B 1 210 ? -24.375 6.359 1.067 1 96.38 210 ALA B C 1
ATOM 4442 O O . ALA B 1 210 ? -25.188 6.789 0.236 1 96.38 210 ALA B O 1
ATOM 4443 N N . MET B 1 211 ? -24.625 5.664 2.107 1 94.75 211 MET B N 1
ATOM 4444 C CA . MET B 1 211 ? -26.016 5.344 2.428 1 94.75 211 MET B CA 1
ATOM 4445 C C . MET B 1 211 ? -26.719 6.539 3.057 1 94.75 211 MET B C 1
ATOM 4447 O O . MET B 1 211 ? -26.125 7.277 3.844 1 94.75 211 MET B O 1
ATOM 4451 N N . ASP B 1 212 ? -27.984 6.648 2.736 1 91.88 212 ASP B N 1
ATOM 4452 C CA . ASP B 1 212 ? -28.781 7.625 3.467 1 91.88 212 ASP B CA 1
ATOM 4453 C C . ASP B 1 212 ? -29.203 7.082 4.828 1 91.88 212 ASP B C 1
ATOM 4455 O O . ASP B 1 212 ? -28.828 5.973 5.207 1 91.88 212 ASP B O 1
ATOM 4459 N N . ASP B 1 213 ? -29.969 7.895 5.52 1 88.44 213 ASP B N 1
ATOM 4460 C CA . ASP B 1 213 ? -30.312 7.551 6.895 1 88.44 213 ASP B CA 1
ATOM 4461 C C . ASP B 1 213 ? -31.203 6.312 6.945 1 88.44 213 ASP B C 1
ATOM 4463 O O . ASP B 1 213 ? -31.094 5.492 7.855 1 88.44 213 ASP B O 1
ATOM 4467 N N . ASP B 1 214 ? -32.031 6.215 6 1 89.25 214 ASP B N 1
ATOM 4468 C CA . ASP B 1 214 ? -32.969 5.09 5.98 1 89.25 214 ASP B CA 1
ATOM 4469 C C . ASP B 1 214 ? -32.219 3.768 5.785 1 89.25 214 ASP B C 1
ATOM 4471 O O . ASP B 1 214 ? -32.438 2.812 6.531 1 89.25 214 ASP B O 1
ATOM 4475 N N . LEU B 1 215 ? -31.406 3.754 4.859 1 91.5 215 LEU B N 1
ATOM 4476 C CA . LEU B 1 215 ? -30.625 2.545 4.59 1 91.5 215 LEU B CA 1
ATOM 4477 C C . LEU B 1 215 ? -29.641 2.273 5.715 1 91.5 215 LEU B C 1
ATOM 4479 O O . LEU B 1 215 ? -29.438 1.12 6.102 1 91.5 215 LEU B O 1
ATOM 4483 N N . GLY B 1 216 ? -29.047 3.287 6.227 1 88.88 216 GLY B N 1
ATOM 4484 C CA . GLY B 1 216 ? -28.078 3.164 7.301 1 88.88 216 GLY B CA 1
ATOM 4485 C C . GLY B 1 216 ? -28.641 2.533 8.555 1 88.88 216 GLY B C 1
ATOM 4486 O O . GLY B 1 216 ? -27.922 1.867 9.305 1 88.88 216 GLY B O 1
ATOM 4487 N N . SER B 1 217 ? -29.859 2.711 8.773 1 87.88 217 SER B N 1
ATOM 4488 C CA . SER B 1 217 ? -30.516 2.178 9.961 1 87.88 217 SER B CA 1
ATOM 4489 C C . SER B 1 217 ? -30.578 0.655 9.914 1 87.88 217 SER B C 1
ATOM 4491 O O . SER B 1 217 ? -30.797 0.01 10.945 1 87.88 217 SER B O 1
ATOM 4493 N N . LEU B 1 218 ? -30.344 0.08 8.758 1 88.81 218 LEU B N 1
ATOM 4494 C CA . LEU B 1 218 ? -30.391 -1.369 8.594 1 88.81 218 LEU B CA 1
ATOM 4495 C C . LEU B 1 218 ? -29.031 -1.994 8.883 1 88.81 218 LEU B C 1
ATOM 4497 O O . LEU B 1 218 ? -28.906 -3.221 8.93 1 88.81 218 LEU B O 1
ATOM 4501 N N . CYS B 1 219 ? -28.078 -1.13 9.047 1 88.12 219 CYS B N 1
ATOM 4502 C CA . CYS B 1 219 ? -26.734 -1.623 9.336 1 88.12 219 CYS B CA 1
ATOM 4503 C C . CYS B 1 219 ? -26.625 -2.07 10.789 1 88.12 219 CYS B C 1
ATOM 4505 O O . CYS B 1 219 ? -27.453 -1.697 11.625 1 88.12 219 CYS B O 1
ATOM 4507 N N . PRO B 1 220 ? -25.578 -2.906 11.055 1 83.75 220 PRO B N 1
ATOM 4508 C CA . PRO B 1 220 ? -25.375 -3.326 12.438 1 83.75 220 PRO B CA 1
ATOM 4509 C C . PRO B 1 220 ? -25.234 -2.145 13.398 1 83.75 220 PRO B C 1
ATOM 4511 O O . PRO B 1 220 ? -24.672 -1.106 13.031 1 83.75 220 PRO B O 1
ATOM 4514 N N . PRO B 1 221 ? -25.703 -2.408 14.594 1 80.94 221 PRO B N 1
ATOM 4515 C CA . PRO B 1 221 ? -25.625 -1.336 15.594 1 80.94 221 PRO B CA 1
ATOM 4516 C C . PRO B 1 221 ? -24.188 -0.891 15.867 1 80.94 221 PRO B C 1
ATOM 4518 O O . PRO B 1 221 ? -23.266 -1.724 15.914 1 80.94 221 PRO B O 1
ATOM 4521 N N . GLY B 1 222 ? -24.062 0.413 15.953 1 77.5 222 GLY B N 1
ATOM 4522 C CA . GLY B 1 222 ? -22.75 0.938 16.312 1 77.5 222 GLY B CA 1
ATOM 4523 C C . GLY B 1 222 ? -21.922 1.358 15.109 1 77.5 222 GLY B C 1
ATOM 4524 O O . GLY B 1 222 ? -20.891 2.004 15.258 1 77.5 222 GLY B O 1
ATOM 4525 N N . SER B 1 223 ? -22.391 0.926 13.945 1 77.25 223 SER B N 1
ATOM 4526 C CA . SER B 1 223 ? -21.641 1.312 12.75 1 77.25 223 SER B CA 1
ATOM 4527 C C . SER B 1 223 ? -21.812 2.797 12.453 1 77.25 223 SER B C 1
ATOM 4529 O O . SER B 1 223 ? -22.938 3.303 12.398 1 77.25 223 SER B O 1
ATOM 4531 N N . ARG B 1 224 ? -20.719 3.447 12.359 1 75.81 224 ARG B N 1
ATOM 4532 C CA . ARG B 1 224 ? -20.766 4.871 12.039 1 75.81 224 ARG B CA 1
ATOM 4533 C C . ARG B 1 224 ? -20.516 5.105 10.555 1 75.81 224 ARG B C 1
ATOM 4535 O O . ARG B 1 224 ? -21.016 6.074 9.977 1 75.81 224 ARG B O 1
ATOM 4542 N N . ALA B 1 225 ? -19.781 4.164 10 1 85.81 225 ALA B N 1
ATOM 4543 C CA . ALA B 1 225 ? -19.453 4.336 8.586 1 85.81 225 ALA B CA 1
ATOM 4544 C C . ALA B 1 225 ? -20.656 4.008 7.703 1 85.81 225 ALA B C 1
ATOM 4546 O O . ALA B 1 225 ? -21.438 3.098 8.016 1 85.81 225 ALA B O 1
ATOM 4547 N N . ARG B 1 226 ? -20.812 4.812 6.648 1 90.56 226 ARG B N 1
ATOM 4548 C CA . ARG B 1 226 ? -21.969 4.648 5.754 1 90.56 226 ARG B CA 1
ATOM 4549 C C . ARG B 1 226 ? -21.516 4.629 4.297 1 90.56 226 ARG B C 1
ATOM 4551 O O . ARG B 1 226 ? -22.344 4.668 3.389 1 90.56 226 ARG B O 1
ATOM 4558 N N . HIS B 1 227 ? -20.281 4.621 4.129 1 94.88 227 HIS B N 1
ATOM 4559 C CA . HIS B 1 227 ? -19.828 4.738 2.744 1 94.88 227 HIS B CA 1
ATOM 4560 C C . HIS B 1 227 ? -19.625 3.365 2.115 1 94.88 227 HIS B C 1
ATOM 4562 O O . HIS B 1 227 ? -19.5 2.365 2.824 1 94.88 227 HIS B O 1
ATOM 4568 N N . LEU B 1 228 ? -19.531 3.303 0.887 1 97 228 LEU B N 1
ATOM 4569 C CA . LEU B 1 228 ? -19.547 2.072 0.106 1 97 228 LEU B CA 1
ATOM 4570 C C . LEU B 1 228 ? -18.344 1.199 0.447 1 97 228 LEU B C 1
ATOM 4572 O O . LEU B 1 228 ? -18.469 -0.014 0.619 1 97 228 LEU B O 1
ATOM 4576 N N . GLY B 1 229 ? -17.156 1.803 0.509 1 96.25 229 GLY B N 1
ATOM 4577 C CA . GLY B 1 229 ? -15.961 1.042 0.826 1 96.25 229 GLY B CA 1
ATOM 4578 C C . GLY B 1 229 ? -16.078 0.253 2.115 1 96.25 229 GLY B C 1
ATOM 4579 O O . GLY B 1 229 ? -15.648 -0.902 2.184 1 96.25 229 GLY B O 1
ATOM 4580 N N . TRP B 1 230 ? -16.641 0.844 3.057 1 94.56 230 TRP B N 1
ATOM 4581 C CA . TRP B 1 230 ? -16.828 0.191 4.348 1 94.56 230 TRP B CA 1
ATOM 4582 C C . TRP B 1 230 ? -17.766 -1.015 4.211 1 94.56 230 TRP B C 1
ATOM 4584 O O . TRP B 1 230 ? -17.453 -2.102 4.703 1 94.56 230 TRP B O 1
ATOM 4594 N N . LEU B 1 231 ? -18.891 -0.857 3.59 1 96 231 LEU B N 1
ATOM 4595 C CA . LEU B 1 231 ? -19.828 -1.953 3.43 1 96 231 LEU B CA 1
ATOM 4596 C C . LEU B 1 231 ? -19.188 -3.121 2.688 1 96 231 LEU B C 1
ATOM 4598 O O . LEU B 1 231 ? -19.328 -4.273 3.102 1 96 231 LEU B O 1
ATOM 4602 N N . LEU B 1 232 ? -18.484 -2.777 1.624 1 96.56 232 LEU B N 1
ATOM 4603 C CA . LEU B 1 232 ? -17.859 -3.82 0.813 1 96.56 232 LEU B CA 1
ATOM 4604 C C . LEU B 1 232 ? -16.828 -4.594 1.623 1 96.56 232 LEU B C 1
ATOM 4606 O O . LEU B 1 232 ? -16.688 -5.809 1.456 1 96.56 232 LEU B O 1
ATOM 4610 N N . SER B 1 233 ? -16.109 -3.885 2.43 1 93.5 233 SER B N 1
ATOM 4611 C CA . SER B 1 233 ? -15.148 -4.574 3.279 1 93.5 233 SER B CA 1
ATOM 4612 C C . SER B 1 233 ? -15.836 -5.555 4.223 1 93.5 233 SER B C 1
ATOM 4614 O O . SER B 1 233 ? -15.336 -6.656 4.453 1 93.5 233 SER B O 1
ATOM 4616 N N . ARG B 1 234 ? -16.969 -5.203 4.727 1 92.19 234 ARG B N 1
ATOM 4617 C CA . ARG B 1 234 ? -17.719 -6.07 5.633 1 92.19 234 ARG B CA 1
ATOM 4618 C C . ARG B 1 234 ? -18.266 -7.293 4.902 1 92.19 234 ARG B C 1
ATOM 4620 O O . ARG B 1 234 ? -18.328 -8.383 5.473 1 92.19 234 ARG B O 1
ATOM 4627 N N . ILE B 1 235 ? -18.625 -7.09 3.711 1 94.06 235 ILE B N 1
ATOM 4628 C CA . ILE B 1 235 ? -19.234 -8.141 2.902 1 94.06 235 ILE B CA 1
ATOM 4629 C C . ILE B 1 235 ? -18.156 -9.133 2.463 1 94.06 235 ILE B C 1
ATOM 4631 O O . ILE B 1 235 ? -18.391 -10.344 2.418 1 94.06 235 ILE B O 1
ATOM 4635 N N . THR B 1 236 ? -16.938 -8.617 2.18 1 91.31 236 THR B N 1
ATOM 4636 C CA . THR B 1 236 ? -16 -9.453 1.428 1 91.31 236 THR B CA 1
ATOM 4637 C C . THR B 1 236 ? -14.859 -9.922 2.322 1 91.31 236 THR B C 1
ATOM 4639 O O . THR B 1 236 ? -14.211 -10.93 2.031 1 91.31 236 THR B O 1
ATOM 4642 N N . ASP B 1 237 ? -14.508 -9.125 3.318 1 88.38 237 ASP B N 1
ATOM 4643 C CA . ASP B 1 237 ? -13.367 -9.492 4.145 1 88.38 237 ASP B CA 1
ATOM 4644 C C . ASP B 1 237 ? -13.766 -10.523 5.199 1 88.38 237 ASP B C 1
ATOM 4646 O O . ASP B 1 237 ? -14.852 -10.438 5.781 1 88.38 237 ASP B O 1
ATOM 4650 N N . PRO B 1 238 ? -12.852 -11.461 5.375 1 79 238 PRO B N 1
ATOM 4651 C CA . PRO B 1 238 ? -13.164 -12.383 6.473 1 79 238 PRO B CA 1
ATOM 4652 C C . PRO B 1 238 ? -13.164 -11.695 7.836 1 79 238 PRO B C 1
ATOM 4654 O O . PRO B 1 238 ? -12.43 -10.727 8.047 1 79 238 PRO B O 1
ATOM 4657 N N . PRO B 1 239 ? -13.992 -12.258 8.68 1 71.5 239 PRO B N 1
ATOM 4658 C CA . PRO B 1 239 ? -14.008 -11.664 10.016 1 71.5 239 PRO B CA 1
ATOM 4659 C C . PRO B 1 239 ? -12.664 -11.758 10.727 1 71.5 239 PRO B C 1
ATOM 4661 O O . PRO B 1 239 ? -11.961 -12.766 10.594 1 71.5 239 PRO B O 1
ATOM 4664 N N . GLY B 1 240 ? -12.25 -10.758 11.375 1 62.66 240 GLY B N 1
ATOM 4665 C CA . GLY B 1 240 ? -11.023 -10.781 12.156 1 62.66 240 GLY B CA 1
ATOM 4666 C C . GLY B 1 240 ? -9.773 -10.602 11.32 1 62.66 240 GLY B C 1
ATOM 4667 O O . GLY B 1 240 ? -8.688 -11.047 11.711 1 62.66 240 GLY B O 1
ATOM 4668 N N . GLY B 1 241 ? -9.969 -10.172 10.172 1 61.59 241 GLY B N 1
ATOM 4669 C CA . GLY B 1 241 ? -8.805 -10.062 9.305 1 61.59 241 GLY B CA 1
ATOM 4670 C C . GLY B 1 241 ? -7.668 -9.273 9.922 1 61.59 241 GLY B C 1
ATOM 4671 O O . GLY B 1 241 ? -7.902 -8.242 10.562 1 61.59 241 GLY B O 1
ATOM 4672 N N . GLY B 1 242 ? -6.496 -9.875 10.281 1 65.44 242 GLY B N 1
ATOM 4673 C CA . GLY B 1 242 ? -5.234 -9.32 10.75 1 65.44 242 GLY B CA 1
ATOM 4674 C C . GLY B 1 242 ? -4.141 -9.352 9.695 1 65.44 242 GLY B C 1
ATOM 4675 O O . GLY B 1 242 ? -4.422 -9.508 8.508 1 65.44 242 GLY B O 1
ATOM 4676 N N . GLY B 1 243 ? -3.072 -8.836 10.039 1 68.56 243 GLY B N 1
ATOM 4677 C CA . GLY B 1 243 ? -1.92 -8.891 9.156 1 68.56 243 GLY B CA 1
ATOM 4678 C C . GLY B 1 243 ? -1.961 -7.848 8.055 1 68.56 243 GLY B C 1
ATOM 4679 O O . GLY B 1 243 ? -2.139 -6.66 8.336 1 68.56 243 GLY B O 1
ATOM 4680 N N . ALA B 1 244 ? -1.955 -8.352 6.812 1 67.62 244 ALA B N 1
ATOM 4681 C CA . ALA B 1 244 ? -1.901 -7.477 5.645 1 67.62 244 ALA B CA 1
ATOM 4682 C C . ALA B 1 244 ? -3.225 -6.742 5.449 1 67.62 244 ALA B C 1
ATOM 4684 O O . ALA B 1 244 ? -3.27 -5.695 4.801 1 67.62 244 ALA B O 1
ATOM 4685 N N . CYS B 1 245 ? -4.23 -7.219 6.117 1 74.06 245 CYS B N 1
ATOM 4686 C CA . CYS B 1 245 ? -5.543 -6.613 5.922 1 74.06 245 CYS B CA 1
ATOM 4687 C C . CYS B 1 245 ? -5.895 -5.691 7.082 1 74.06 245 CYS B C 1
ATOM 4689 O O . CYS B 1 245 ? -7.008 -5.172 7.152 1 74.06 245 CYS B O 1
ATOM 4691 N N . ALA B 1 246 ? -4.867 -5.516 7.855 1 74.31 246 ALA B N 1
ATOM 4692 C CA . ALA B 1 246 ? -5.113 -4.586 8.961 1 74.31 246 ALA B CA 1
ATOM 4693 C C . ALA B 1 246 ? -5.344 -3.17 8.438 1 74.31 246 ALA B C 1
ATOM 4695 O O . ALA B 1 246 ? -4.703 -2.74 7.477 1 74.31 246 ALA B O 1
ATOM 4696 N N . PRO B 1 247 ? -6.258 -2.549 9.188 1 73.38 247 PRO B N 1
ATOM 4697 C CA . PRO B 1 247 ? -6.531 -1.177 8.75 1 73.38 247 PRO B CA 1
ATOM 4698 C C . PRO B 1 247 ? -5.32 -0.258 8.906 1 73.38 247 PRO B C 1
ATOM 4700 O O . PRO B 1 247 ? -4.5 -0.454 9.805 1 73.38 247 PRO B O 1
ATOM 4703 N N . THR B 1 248 ? -5.246 0.649 8.031 1 79.31 248 THR B N 1
ATOM 4704 C CA . THR B 1 248 ? -4.211 1.675 8.086 1 79.31 248 THR B CA 1
ATOM 4705 C C . THR B 1 248 ? -4.375 2.547 9.328 1 79.31 248 THR B C 1
ATOM 4707 O O . THR B 1 248 ? -5.5 2.848 9.742 1 79.31 248 THR B O 1
ATOM 4710 N N . ALA B 1 249 ? -3.312 2.934 9.859 1 88.81 249 ALA B N 1
ATOM 4711 C CA . ALA B 1 249 ? -3.334 3.797 11.031 1 88.81 249 ALA B CA 1
ATOM 4712 C C . ALA B 1 249 ? -3.861 5.188 10.688 1 88.81 249 ALA B C 1
ATOM 4714 O O . ALA B 1 249 ? -3.553 5.727 9.617 1 88.81 249 ALA B O 1
ATOM 4715 N N . HIS B 1 250 ? -4.691 5.695 11.562 1 95.38 250 HIS B N 1
ATOM 4716 C CA . HIS B 1 250 ? -5.215 7.055 11.477 1 95.38 250 HIS B CA 1
ATOM 4717 C C . HIS B 1 250 ? -4.973 7.824 12.773 1 95.38 250 HIS B C 1
ATOM 4719 O O . HIS B 1 250 ? -4.789 7.223 13.828 1 95.38 250 HIS B O 1
ATOM 4725 N N . ILE B 1 251 ? -4.938 9.086 12.617 1 97.31 251 ILE B N 1
ATOM 4726 C CA . ILE B 1 251 ? -4.977 9.977 13.773 1 97.31 251 ILE B CA 1
ATOM 4727 C C . ILE B 1 251 ? -6.168 10.93 13.648 1 97.31 251 ILE B C 1
ATOM 4729 O O . ILE B 1 251 ? -6.867 10.93 12.633 1 97.31 251 ILE B O 1
ATOM 4733 N N . ASP B 1 252 ? -6.426 11.602 14.75 1 97.44 252 ASP B N 1
ATOM 4734 C CA . ASP B 1 252 ? -7.422 12.664 14.742 1 97.44 252 ASP B CA 1
ATOM 4735 C C . ASP B 1 252 ? -6.758 14.039 14.68 1 97.44 252 ASP B C 1
ATOM 4737 O O . ASP B 1 252 ? -6.496 14.656 15.719 1 97.44 252 ASP B O 1
ATOM 4741 N N . SER B 1 253 ? -6.617 14.539 13.5 1 97.75 253 SER B N 1
ATOM 4742 C CA . SER B 1 253 ? -5.891 15.789 13.312 1 97.75 253 SER B CA 1
ATOM 4743 C C . SER B 1 253 ? -6.723 16.984 13.75 1 97.75 253 SER B C 1
ATOM 4745 O O . SER B 1 253 ? -6.176 18.047 14.055 1 97.75 253 SER B O 1
ATOM 4747 N N . ALA B 1 254 ? -8.008 16.844 13.805 1 96.81 254 ALA B N 1
ATOM 4748 C CA . ALA B 1 254 ? -8.867 17.922 14.266 1 96.81 254 ALA B CA 1
ATOM 4749 C C . ALA B 1 254 ? -8.734 18.125 15.773 1 96.81 254 ALA B C 1
ATOM 4751 O O . ALA B 1 254 ? -8.797 19.25 16.266 1 96.81 254 ALA B O 1
ATOM 4752 N N . ASN B 1 255 ? -8.508 17.047 16.469 1 97.31 255 ASN B N 1
ATOM 4753 C CA . ASN B 1 255 ? -8.477 17.109 17.938 1 97.31 255 ASN B CA 1
ATOM 4754 C C . ASN B 1 255 ? -7.066 16.891 18.469 1 97.31 255 ASN B C 1
ATOM 4756 O O . ASN B 1 255 ? -6.852 16.922 19.688 1 97.31 255 ASN B O 1
ATOM 4760 N N . ALA B 1 256 ? -6.125 16.656 17.578 1 97.62 256 ALA B N 1
ATOM 4761 C CA . ALA B 1 256 ? -4.742 16.344 17.922 1 97.62 256 ALA B CA 1
ATOM 4762 C C . ALA B 1 256 ? -4.672 15.125 18.844 1 97.62 256 ALA B C 1
ATOM 4764 O O . ALA B 1 256 ? -4.047 15.172 19.906 1 97.62 256 ALA B O 1
ATOM 4765 N N . LEU B 1 257 ? -5.258 14.039 18.406 1 97.69 257 LEU B N 1
ATOM 4766 C CA . LEU B 1 257 ? -5.27 12.797 19.188 1 97.69 257 LEU B CA 1
ATOM 4767 C C . LEU B 1 257 ? -4.648 11.656 18.391 1 97.69 257 LEU B C 1
ATOM 4769 O O . LEU B 1 257 ? -4.895 11.531 17.188 1 97.69 257 LEU B O 1
ATOM 4773 N N . TRP B 1 258 ? -3.877 10.844 19.062 1 95.94 258 TRP B N 1
ATOM 4774 C CA . TRP B 1 258 ? -3.215 9.711 18.422 1 95.94 258 TRP B CA 1
ATOM 4775 C C . TRP B 1 258 ? -4.203 8.586 18.141 1 95.94 258 TRP B C 1
ATOM 4777 O O . TRP B 1 258 ? -4.109 7.914 17.109 1 95.94 258 TRP B O 1
ATOM 4787 N N . ARG B 1 259 ? -5.125 8.391 19.031 1 92.25 259 ARG B N 1
ATOM 4788 C CA . ARG B 1 259 ? -6.176 7.391 18.844 1 92.25 259 ARG B CA 1
ATOM 4789 C C . ARG B 1 259 ? -7.395 8 18.156 1 92.25 259 ARG B C 1
ATOM 4791 O O . ARG B 1 259 ? -7.965 8.977 18.656 1 92.25 259 ARG B O 1
ATOM 4798 N N . ALA B 1 260 ? -7.738 7.441 17.016 1 93.62 260 ALA B N 1
ATOM 4799 C CA . ALA B 1 260 ? -8.805 8.047 16.219 1 93.62 260 ALA B CA 1
ATOM 4800 C C . ALA B 1 260 ? -9.727 6.977 15.633 1 93.62 260 ALA B C 1
ATOM 4802 O O . ALA B 1 260 ? -9.914 6.914 14.414 1 93.62 260 ALA B O 1
ATOM 4803 N N . PRO B 1 261 ? -10.398 6.238 16.484 1 90.62 261 PRO B N 1
ATOM 4804 C CA . PRO B 1 261 ? -11.242 5.172 15.938 1 90.62 261 PRO B CA 1
ATOM 4805 C C . PRO B 1 261 ? -12.359 5.707 15.047 1 90.62 261 PRO B C 1
ATOM 4807 O O . PRO B 1 261 ? -12.688 5.098 14.031 1 90.62 261 PRO B O 1
ATOM 4810 N N . ALA B 1 262 ? -12.953 6.871 15.453 1 91.06 262 ALA B N 1
ATOM 4811 C CA . ALA B 1 262 ? -14.039 7.441 14.664 1 91.06 262 ALA B CA 1
ATOM 4812 C C . ALA B 1 262 ? -13.555 7.859 13.281 1 91.06 262 ALA B C 1
ATOM 4814 O O . ALA B 1 262 ? -14.234 7.633 12.281 1 91.06 262 ALA B O 1
ATOM 4815 N N . VAL B 1 263 ? -12.398 8.445 13.234 1 94.62 263 VAL B N 1
ATOM 4816 C CA . VAL B 1 263 ? -11.82 8.875 11.969 1 94.62 263 VAL B CA 1
ATOM 4817 C C . VAL B 1 263 ? -11.477 7.664 11.109 1 94.62 263 VAL B C 1
ATOM 4819 O O . VAL B 1 263 ? -11.773 7.633 9.914 1 94.62 263 VAL B O 1
ATOM 4822 N N . ALA B 1 264 ? -10.914 6.656 11.727 1 93.88 264 ALA B N 1
ATOM 4823 C CA . ALA B 1 264 ? -10.5 5.445 11.023 1 93.88 264 ALA B CA 1
ATOM 4824 C C . ALA B 1 264 ? -11.695 4.75 10.375 1 93.88 264 ALA B C 1
ATOM 4826 O O . ALA B 1 264 ? -11.609 4.293 9.227 1 93.88 264 ALA B O 1
ATOM 4827 N N . GLU B 1 265 ? -12.727 4.734 11.016 1 91.19 265 GLU B N 1
ATOM 4828 C CA . GLU B 1 265 ? -13.914 4.035 10.531 1 91.19 265 GLU B CA 1
ATOM 4829 C C . GLU B 1 265 ? -14.609 4.836 9.43 1 91.19 265 GLU B C 1
ATOM 4831 O O . GLU B 1 265 ? -15.102 4.258 8.453 1 91.19 265 GLU B O 1
ATOM 4836 N N . ALA B 1 266 ? -14.609 6.094 9.602 1 93.5 266 ALA B N 1
ATOM 4837 C CA . ALA B 1 266 ? -15.375 6.945 8.703 1 93.5 266 ALA B CA 1
ATOM 4838 C C . ALA B 1 266 ? -14.578 7.293 7.453 1 93.5 266 ALA B C 1
ATOM 4840 O O . ALA B 1 266 ? -15.117 7.824 6.48 1 93.5 266 ALA B O 1
ATOM 4841 N N . CYS B 1 267 ? -13.336 7.012 7.422 1 96.06 267 CYS B N 1
ATOM 4842 C CA . CYS B 1 267 ? -12.477 7.457 6.336 1 96.06 267 CYS B CA 1
ATOM 4843 C C . CYS B 1 267 ? -12.789 6.707 5.047 1 96.06 267 CYS B C 1
ATOM 4845 O O . CYS B 1 267 ? -12.828 5.473 5.035 1 96.06 267 CYS B O 1
ATOM 4847 N N . PRO B 1 268 ? -12.914 7.43 3.965 1 95.31 268 PRO B N 1
ATOM 4848 C CA . PRO B 1 268 ? -13.273 6.797 2.693 1 95.31 268 PRO B CA 1
ATOM 4849 C C . PRO B 1 268 ? -12.125 5.984 2.096 1 95.31 268 PRO B C 1
ATOM 4851 O O . PRO B 1 268 ? -12.258 5.43 1.004 1 95.31 268 PRO B O 1
ATOM 4854 N N . CYS B 1 269 ? -11.039 5.898 2.811 1 95.31 269 CYS B N 1
ATOM 4855 C CA . CYS B 1 269 ? -9.953 5.051 2.348 1 95.31 269 CYS B CA 1
ATOM 4856 C C . CYS B 1 269 ? -10.242 3.582 2.639 1 95.31 269 CYS B C 1
ATOM 4858 O O . CYS B 1 269 ? -9.578 2.693 2.094 1 95.31 269 CYS B O 1
ATOM 4860 N N . VAL B 1 270 ? -11.164 3.297 3.488 1 94.12 270 VAL B N 1
ATOM 4861 C CA . VAL B 1 270 ? -11.508 1.927 3.85 1 94.12 270 VAL B CA 1
ATOM 4862 C C . VAL B 1 270 ? -11.984 1.172 2.611 1 94.12 270 VAL B C 1
ATOM 4864 O O . VAL B 1 270 ? -12.852 1.657 1.877 1 94.12 270 VAL B O 1
ATOM 4867 N N . ALA B 1 271 ? -11.391 0.055 2.43 1 93.75 271 ALA B N 1
ATOM 4868 C CA . ALA B 1 271 ? -11.68 -0.77 1.261 1 93.75 271 ALA B CA 1
ATOM 4869 C C . ALA B 1 271 ? -11.438 -2.246 1.557 1 93.75 271 ALA B C 1
ATOM 4871 O O . ALA B 1 271 ? -10.766 -2.588 2.533 1 93.75 271 ALA B O 1
ATOM 4872 N N . PRO B 1 272 ? -12.039 -3.105 0.745 1 91.88 272 PRO B N 1
ATOM 4873 C CA . PRO B 1 272 ? -11.75 -4.531 0.909 1 91.88 272 PRO B CA 1
ATOM 4874 C C . PRO B 1 272 ? -10.258 -4.848 0.871 1 91.88 272 PRO B C 1
ATOM 4876 O O . PRO B 1 272 ? -9.523 -4.262 0.072 1 91.88 272 PRO B O 1
ATOM 4879 N N . CYS B 1 273 ? -9.891 -5.805 1.625 1 88.81 273 CYS B N 1
ATOM 4880 C CA . CYS B 1 273 ? -8.484 -6.172 1.794 1 88.81 273 CYS B CA 1
ATOM 4881 C C . CYS B 1 273 ? -7.871 -6.594 0.465 1 88.81 273 CYS B C 1
ATOM 4883 O O . CYS B 1 273 ? -6.797 -6.113 0.096 1 88.81 273 CYS B O 1
ATOM 4885 N N . MET B 1 274 ? -8.531 -7.387 -0.297 1 87.81 274 MET B N 1
ATOM 4886 C CA . MET B 1 274 ? -7.973 -7.941 -1.526 1 87.81 274 MET B CA 1
ATOM 4887 C C . MET B 1 274 ? -7.91 -6.883 -2.623 1 87.81 274 MET B C 1
ATOM 4889 O O . MET B 1 274 ? -7.062 -6.957 -3.514 1 87.81 274 MET B O 1
ATOM 4893 N N . TRP B 1 275 ? -8.758 -5.961 -2.523 1 90.25 275 TRP B N 1
ATOM 4894 C CA . TRP B 1 275 ? -8.656 -4.828 -3.436 1 90.25 275 TRP B CA 1
ATOM 4895 C C . TRP B 1 275 ? -7.441 -3.969 -3.1 1 90.25 275 TRP B C 1
ATOM 4897 O O . TRP B 1 275 ? -6.664 -3.605 -3.986 1 90.25 275 TRP B O 1
ATOM 4907 N N . SER B 1 276 ? -7.281 -3.674 -1.883 1 87.81 276 SER B N 1
ATOM 4908 C CA . SER B 1 276 ? -6.23 -2.77 -1.422 1 87.81 276 SER B CA 1
ATOM 4909 C C . SER B 1 276 ? -4.852 -3.389 -1.608 1 87.81 276 SER B C 1
ATOM 4911 O O . SER B 1 276 ? -3.91 -2.709 -2.027 1 87.81 276 SER B O 1
ATOM 4913 N N . ASN B 1 277 ? -4.793 -4.66 -1.383 1 82.94 277 ASN B N 1
ATOM 4914 C CA . ASN B 1 277 ? -3.473 -5.273 -1.306 1 82.94 277 ASN B CA 1
ATOM 4915 C C . ASN B 1 277 ? -3.105 -5.98 -2.605 1 82.94 277 ASN B C 1
ATOM 4917 O O . ASN B 1 277 ? -1.927 -6.203 -2.887 1 82.94 277 ASN B O 1
ATOM 4921 N N . MET B 1 278 ? -4.148 -6.34 -3.348 1 83.75 278 MET B N 1
ATOM 4922 C CA . MET B 1 278 ? -3.844 -7.148 -4.527 1 83.75 278 MET B CA 1
ATOM 4923 C C . MET B 1 278 ? -4.5 -6.559 -5.773 1 83.75 278 MET B C 1
ATOM 4925 O O . MET B 1 278 ? -4.418 -7.141 -6.855 1 83.75 278 MET B O 1
ATOM 4929 N N . ALA B 1 279 ? -5.234 -5.492 -5.637 1 83 279 ALA B N 1
ATOM 4930 C CA . ALA B 1 279 ? -5.93 -4.832 -6.738 1 83 279 ALA B CA 1
ATOM 4931 C C . ALA B 1 279 ? -6.945 -5.773 -7.383 1 83 279 ALA B C 1
ATOM 4933 O O . ALA B 1 279 ? -7.164 -5.719 -8.594 1 83 279 ALA B O 1
ATOM 4934 N N . GLN B 1 280 ? -7.492 -6.609 -6.559 1 86.5 280 GLN B N 1
ATOM 4935 C CA . GLN B 1 280 ? -8.5 -7.527 -7.078 1 86.5 280 GLN B CA 1
ATOM 4936 C C . GLN B 1 280 ? -9.82 -6.805 -7.328 1 86.5 280 GLN B C 1
ATOM 4938 O O . GLN B 1 280 ? -10.289 -6.039 -6.484 1 86.5 280 GLN B O 1
ATOM 4943 N N . ARG B 1 281 ? -10.43 -7.188 -8.438 1 88.81 281 ARG B N 1
ATOM 4944 C CA . ARG B 1 281 ? -11.664 -6.5 -8.789 1 88.81 281 ARG B CA 1
ATOM 4945 C C . ARG B 1 281 ? -12.883 -7.391 -8.562 1 88.81 281 ARG B C 1
ATOM 4947 O O . ARG B 1 281 ? -14 -6.902 -8.43 1 88.81 281 ARG B O 1
ATOM 4954 N N . THR B 1 282 ? -12.68 -8.625 -8.672 1 88.94 282 THR B N 1
ATOM 4955 C CA . THR B 1 282 ? -13.742 -9.57 -8.336 1 88.94 282 THR B CA 1
ATOM 4956 C C . THR B 1 282 ? -13.523 -10.156 -6.941 1 88.94 282 THR B C 1
ATOM 4958 O O . THR B 1 282 ? -12.539 -10.859 -6.707 1 88.94 282 THR B O 1
ATOM 4961 N N . LEU B 1 283 ? -14.453 -9.82 -6.059 1 90.31 283 LEU B N 1
ATOM 4962 C CA . LEU B 1 283 ? -14.312 -10.188 -4.652 1 90.31 283 LEU B CA 1
ATOM 4963 C C . LEU B 1 283 ? -15.422 -11.133 -4.227 1 90.31 283 LEU B C 1
ATOM 4965 O O . LEU B 1 283 ? -16.609 -10.797 -4.316 1 90.31 283 LEU B O 1
ATOM 4969 N N . ALA B 1 284 ? -15.055 -12.273 -3.695 1 87.5 284 ALA B N 1
ATOM 4970 C CA . ALA B 1 284 ? -16.047 -13.227 -3.193 1 87.5 284 ALA B CA 1
ATOM 4971 C C . ALA B 1 284 ? -16.672 -12.734 -1.891 1 87.5 284 ALA B C 1
ATOM 4973 O O . ALA B 1 284 ? -16 -12.07 -1.089 1 87.5 284 ALA B O 1
ATOM 4974 N N . VAL B 1 285 ? -17.938 -13.078 -1.708 1 90.12 285 VAL B N 1
ATOM 4975 C CA . VAL B 1 285 ? -18.609 -12.766 -0.452 1 90.12 285 VAL B CA 1
ATOM 4976 C C . VAL B 1 285 ? -18.156 -13.742 0.631 1 90.12 285 VAL B C 1
ATOM 4978 O O . VAL B 1 285 ? -18.578 -14.906 0.642 1 90.12 285 VAL B O 1
ATOM 4981 N N . ARG B 1 286 ? -17.359 -13.188 1.552 1 84.88 286 ARG B N 1
ATOM 4982 C CA . ARG B 1 286 ? -16.797 -14.055 2.58 1 84.88 286 ARG B CA 1
ATOM 4983 C C . ARG B 1 286 ? -17.078 -13.516 3.975 1 84.88 286 ARG B C 1
ATOM 4985 O O . ARG B 1 286 ? -16.828 -14.188 4.973 1 84.88 286 ARG B O 1
ATOM 4992 N N . GLY B 1 287 ? -17.469 -12.312 3.953 1 89.31 287 GLY B N 1
ATOM 4993 C CA . GLY B 1 287 ? -17.828 -11.695 5.219 1 89.31 287 GLY B CA 1
ATOM 4994 C C . GLY B 1 287 ? -19.297 -11.844 5.566 1 89.31 287 GLY B C 1
ATOM 4995 O O . GLY B 1 287 ? -19.844 -12.953 5.516 1 89.31 287 GLY B O 1
ATOM 4996 N N . ASP B 1 288 ? -19.906 -10.797 6 1 90.88 288 ASP B N 1
ATOM 4997 C CA . ASP B 1 288 ? -21.312 -10.789 6.379 1 90.88 288 ASP B CA 1
ATOM 4998 C C . ASP B 1 288 ? -22.219 -10.727 5.152 1 90.88 288 ASP B C 1
ATOM 5000 O O . ASP B 1 288 ? -22.547 -9.641 4.672 1 90.88 288 ASP B O 1
ATOM 5004 N N . ALA B 1 289 ? -22.719 -11.82 4.738 1 92.25 289 ALA B N 1
ATOM 5005 C CA . ALA B 1 289 ? -23.5 -11.945 3.512 1 92.25 289 ALA B CA 1
ATOM 5006 C C . ALA B 1 289 ? -24.844 -11.258 3.648 1 92.25 289 ALA B C 1
ATOM 5008 O O . ALA B 1 289 ? -25.469 -10.891 2.646 1 92.25 289 ALA B O 1
ATOM 5009 N N . SER B 1 290 ? -25.281 -11.141 4.867 1 92.69 290 SER B N 1
ATOM 5010 C CA . SER B 1 290 ? -26.594 -10.523 5.078 1 92.69 290 SER B CA 1
ATOM 5011 C C . SER B 1 290 ? -26.594 -9.062 4.645 1 92.69 290 SER B C 1
ATOM 5013 O O . SER B 1 290 ? -27.641 -8.5 4.32 1 92.69 290 SER B O 1
ATOM 5015 N N . LEU B 1 291 ? -25.484 -8.477 4.562 1 94.62 291 LEU B N 1
ATOM 5016 C CA . LEU B 1 291 ? -25.359 -7.059 4.223 1 94.62 291 LEU B CA 1
ATOM 5017 C C . LEU B 1 291 ? -25.469 -6.852 2.715 1 94.62 291 LEU B C 1
ATOM 5019 O O . LEU B 1 291 ? -25.641 -5.723 2.25 1 94.62 291 LEU B O 1
ATOM 5023 N N . CYS B 1 292 ? -25.391 -7.906 1.947 1 95.69 292 CYS B N 1
ATOM 5024 C CA . CYS B 1 292 ? -25.516 -7.809 0.497 1 95.69 292 CYS B CA 1
ATOM 5025 C C . CYS B 1 292 ? -26.859 -7.215 0.093 1 95.69 292 CYS B C 1
ATOM 5027 O O . CYS B 1 292 ? -26.953 -6.559 -0.945 1 95.69 292 CYS B O 1
ATOM 5029 N N . GLN B 1 293 ? -27.781 -7.375 0.927 1 94.56 293 GLN B N 1
ATOM 5030 C CA . GLN B 1 293 ? -29.125 -6.918 0.607 1 94.56 293 GLN B CA 1
ATOM 5031 C C . GLN B 1 293 ? -29.203 -5.395 0.562 1 94.56 293 GLN B C 1
ATOM 5033 O O . GLN B 1 293 ? -30.156 -4.824 0.028 1 94.56 293 GLN B O 1
ATOM 5038 N N . LEU B 1 294 ? -28.25 -4.789 1.15 1 95.44 294 LEU B N 1
ATOM 5039 C CA . LEU B 1 294 ? -28.219 -3.332 1.139 1 95.44 294 LEU B CA 1
ATOM 5040 C C . LEU B 1 294 ? -27.812 -2.809 -0.234 1 95.44 294 LEU B C 1
ATOM 5042 O O . LEU B 1 294 ? -27.984 -1.626 -0.531 1 95.44 294 LEU B O 1
ATOM 5046 N N . LEU B 1 295 ? -27.25 -3.664 -1.057 1 96.5 295 LEU B N 1
ATOM 5047 C CA . LEU B 1 295 ? -26.766 -3.254 -2.371 1 96.5 295 LEU B CA 1
ATOM 5048 C C . LEU B 1 295 ? -27.547 -3.957 -3.479 1 96.5 295 LEU B C 1
ATOM 5050 O O . LEU B 1 295 ? -27.734 -3.398 -4.562 1 96.5 295 LEU B O 1
ATOM 5054 N N . PHE B 1 296 ? -27.875 -5.164 -3.137 1 96.44 296 PHE B N 1
ATOM 5055 C CA . PHE B 1 296 ? -28.422 -5.996 -4.203 1 96.44 296 PHE B CA 1
ATOM 5056 C C . PHE B 1 296 ? -29.781 -6.566 -3.811 1 96.44 296 PHE B C 1
ATOM 5058 O O . PHE B 1 296 ? -29.969 -7.004 -2.674 1 96.44 296 PHE B O 1
ATOM 5065 N N . GLY B 1 297 ? -30.688 -6.57 -4.754 1 93.25 297 GLY B N 1
ATOM 5066 C CA . GLY B 1 297 ? -32 -7.145 -4.543 1 93.25 297 GLY B CA 1
ATOM 5067 C C . GLY B 1 297 ? -32.031 -8.656 -4.621 1 93.25 297 GLY B C 1
ATOM 5068 O O . GLY B 1 297 ? -33.031 -9.297 -4.312 1 93.25 297 GLY B O 1
ATOM 5069 N N . HIS B 1 298 ? -30.953 -9.242 -5.082 1 92.5 298 HIS B N 1
ATOM 5070 C CA . HIS B 1 298 ? -30.781 -10.688 -5.23 1 92.5 298 HIS B CA 1
ATOM 5071 C C . HIS B 1 298 ? -29.5 -11.164 -4.555 1 92.5 298 HIS B C 1
ATOM 5073 O O . HIS B 1 298 ? -28.562 -10.383 -4.383 1 92.5 298 HIS B O 1
ATOM 5079 N N . PRO B 1 299 ? -29.562 -12.375 -4.164 1 92.81 299 PRO B N 1
ATOM 5080 C CA . PRO B 1 299 ? -28.328 -12.922 -3.584 1 92.81 299 PRO B CA 1
ATOM 5081 C C . PRO B 1 299 ? -27.156 -12.922 -4.57 1 92.81 299 PRO B C 1
ATOM 5083 O O . PRO B 1 299 ? -27.359 -13.172 -5.762 1 92.81 299 PRO B O 1
ATOM 5086 N N . VAL B 1 300 ? -26.062 -12.547 -4.07 1 95.19 300 VAL B N 1
ATOM 5087 C CA . VAL B 1 300 ? -24.844 -12.547 -4.879 1 95.19 300 VAL B CA 1
ATOM 5088 C C . VAL B 1 300 ? -23.75 -13.344 -4.168 1 95.19 300 VAL B C 1
ATOM 5090 O O . VAL B 1 300 ? -23.734 -13.43 -2.936 1 95.19 300 VAL B O 1
ATOM 5093 N N . ASP B 1 301 ? -22.844 -13.906 -4.961 1 90.38 301 ASP B N 1
ATOM 5094 C CA . ASP B 1 301 ? -21.734 -14.656 -4.375 1 90.38 301 ASP B CA 1
ATOM 5095 C C . ASP B 1 301 ? -20.422 -13.898 -4.516 1 90.38 301 ASP B C 1
ATOM 5097 O O . ASP B 1 301 ? -19.422 -14.242 -3.875 1 90.38 301 ASP B O 1
ATOM 5101 N N . ALA B 1 302 ? -20.5 -12.867 -5.391 1 92.5 302 ALA B N 1
ATOM 5102 C CA . ALA B 1 302 ? -19.312 -12.039 -5.562 1 92.5 302 ALA B CA 1
ATOM 5103 C C . ALA B 1 302 ? -19.688 -10.602 -5.91 1 92.5 302 ALA B C 1
ATOM 5105 O O . ALA B 1 302 ? -20.781 -10.352 -6.422 1 92.5 302 ALA B O 1
ATOM 5106 N N . VAL B 1 303 ? -18.781 -9.75 -5.566 1 95.06 303 VAL B N 1
ATOM 5107 C CA . VAL B 1 303 ? -18.875 -8.344 -5.934 1 95.06 303 VAL B CA 1
ATOM 5108 C C . VAL B 1 303 ? -17.797 -7.992 -6.953 1 95.06 303 VAL B C 1
ATOM 5110 O O . VAL B 1 303 ? -16.656 -8.43 -6.824 1 95.06 303 VAL B O 1
ATOM 5113 N N . ILE B 1 304 ? -18.188 -7.281 -7.988 1 94.31 304 ILE B N 1
ATOM 5114 C CA . ILE B 1 304 ? -17.25 -6.867 -9.023 1 94.31 304 ILE B CA 1
ATOM 5115 C C . ILE B 1 304 ? -17.078 -5.348 -8.992 1 94.31 304 ILE B C 1
ATOM 5117 O O . ILE B 1 304 ? -18.047 -4.609 -9.172 1 94.31 304 ILE B O 1
ATOM 5121 N N . LEU B 1 305 ? -15.883 -4.926 -8.75 1 94.12 305 LEU B N 1
ATOM 5122 C CA . LEU B 1 305 ? -15.578 -3.5 -8.773 1 94.12 305 LEU B CA 1
ATOM 5123 C C . LEU B 1 305 ? -15.219 -3.047 -10.188 1 94.12 305 LEU B C 1
ATOM 5125 O O . LEU B 1 305 ? -14.289 -3.584 -10.797 1 94.12 305 LEU B O 1
ATOM 5129 N N . ARG B 1 306 ? -15.852 -2.012 -10.672 1 92.12 306 ARG B N 1
ATOM 5130 C CA . ARG B 1 306 ? -15.695 -1.56 -12.047 1 92.12 306 ARG B CA 1
ATOM 5131 C C . ARG B 1 306 ? -14.914 -0.249 -12.109 1 92.12 306 ARG B C 1
ATOM 5133 O O . ARG B 1 306 ? -14.508 0.19 -13.188 1 92.12 306 ARG B O 1
ATOM 5140 N N . GLN B 1 307 ? -14.727 0.237 -10.953 1 85.88 307 GLN B N 1
ATOM 5141 C CA . GLN B 1 307 ? -14.039 1.521 -10.875 1 85.88 307 GLN B CA 1
ATOM 5142 C C . GLN B 1 307 ? -12.609 1.411 -11.391 1 85.88 307 GLN B C 1
ATOM 5144 O O . GLN B 1 307 ? -11.875 0.496 -11.008 1 85.88 307 GLN B O 1
ATOM 5149 N N . ALA B 1 308 ? -12.242 2.383 -12.219 1 75.31 308 ALA B N 1
ATOM 5150 C CA . ALA B 1 308 ? -10.875 2.412 -12.734 1 75.31 308 ALA B CA 1
ATOM 5151 C C . ALA B 1 308 ? -9.906 2.969 -11.695 1 75.31 308 ALA B C 1
ATOM 5153 O O . ALA B 1 308 ? -10.242 3.912 -10.969 1 75.31 308 ALA B O 1
ATOM 5154 N N . THR B 1 309 ? -8.703 2.412 -11.68 1 70.69 309 THR B N 1
ATOM 5155 C CA . THR B 1 309 ? -7.723 2.896 -10.719 1 70.69 309 THR B CA 1
ATOM 5156 C C . THR B 1 309 ? -6.719 3.832 -11.383 1 70.69 309 THR B C 1
ATOM 5158 O O . THR B 1 309 ? -6.207 4.758 -10.75 1 70.69 309 THR B O 1
ATOM 5161 N N . ARG B 1 310 ? -6.43 3.723 -12.609 1 69.5 310 ARG B N 1
ATOM 5162 C CA . ARG B 1 310 ? -5.426 4.531 -13.289 1 69.5 310 ARG B CA 1
ATOM 5163 C C . ARG B 1 310 ? -6.02 5.852 -13.766 1 69.5 310 ARG B C 1
ATOM 5165 O O . ARG B 1 310 ? -5.383 6.902 -13.656 1 69.5 310 ARG B O 1
ATOM 5172 N N . ARG B 1 311 ? -7.262 5.773 -14.328 1 77.5 311 ARG B N 1
ATOM 5173 C CA . ARG B 1 311 ? -7.969 6.969 -14.773 1 77.5 311 ARG B CA 1
ATOM 5174 C C . ARG B 1 311 ? -9.359 7.043 -14.156 1 77.5 311 ARG B C 1
ATOM 5176 O O . ARG B 1 311 ? -10.367 6.914 -14.859 1 77.5 311 ARG B O 1
ATOM 5183 N N . PRO B 1 312 ? -9.281 7.301 -12.938 1 85.75 312 PRO B N 1
ATOM 5184 C CA . PRO B 1 312 ? -10.57 7.309 -12.242 1 85.75 312 PRO B CA 1
ATOM 5185 C C . PRO B 1 312 ? -11.461 8.469 -12.672 1 85.75 312 PRO B C 1
ATOM 5187 O O . PRO B 1 312 ? -10.961 9.508 -13.102 1 85.75 312 PRO B O 1
ATOM 5190 N N . ARG B 1 313 ? -12.719 8.234 -12.609 1 89.62 313 ARG B N 1
ATOM 5191 C CA . ARG B 1 313 ? -13.742 9.242 -12.867 1 89.62 313 ARG B CA 1
ATOM 5192 C C . ARG B 1 313 ? -14.852 9.172 -11.82 1 89.62 313 ARG B C 1
ATOM 5194 O O . ARG B 1 313 ? -15.391 8.094 -11.555 1 89.62 313 ARG B O 1
ATOM 5201 N N . ILE B 1 314 ? -15.086 10.312 -11.297 1 94.5 314 ILE B N 1
ATOM 5202 C CA . ILE B 1 314 ? -16.203 10.383 -10.352 1 94.5 314 ILE B CA 1
ATOM 5203 C C . ILE B 1 314 ? -17.516 10.164 -11.094 1 94.5 314 ILE B C 1
ATOM 5205 O O . ILE B 1 314 ? -17.766 10.781 -12.133 1 94.5 314 ILE B O 1
ATOM 5209 N N . THR B 1 315 ? -18.375 9.281 -10.586 1 92.5 315 THR B N 1
ATOM 5210 C CA . THR B 1 315 ? -19.625 8.969 -11.281 1 92.5 315 THR B CA 1
ATOM 5211 C C . THR B 1 315 ? -20.797 8.945 -10.305 1 92.5 315 THR B C 1
ATOM 5213 O O . THR B 1 315 ? -20.641 8.5 -9.164 1 92.5 315 THR B O 1
ATOM 5216 N N . ALA B 1 316 ? -21.938 9.375 -10.867 1 92.62 316 ALA B N 1
ATOM 5217 C CA . ALA B 1 316 ? -23.172 9.367 -10.078 1 92.62 316 ALA B CA 1
ATOM 5218 C C . ALA B 1 316 ? -23.969 8.086 -10.328 1 92.62 316 ALA B C 1
ATOM 5220 O O . ALA B 1 316 ? -25.141 7.996 -9.953 1 92.62 316 ALA B O 1
ATOM 5221 N N . HIS B 1 317 ? -23.375 7.16 -10.969 1 93.19 317 HIS B N 1
ATOM 5222 C CA . HIS B 1 317 ? -24.016 5.883 -11.258 1 93.19 317 HIS B CA 1
ATOM 5223 C C . HIS B 1 317 ? -23.359 4.742 -10.492 1 93.19 317 HIS B C 1
ATOM 5225 O O . HIS B 1 317 ? -22.266 4.293 -10.859 1 93.19 317 HIS B O 1
ATOM 5231 N N . LEU B 1 318 ? -24.094 4.238 -9.578 1 95.19 318 LEU B N 1
ATOM 5232 C CA . LEU B 1 318 ? -23.531 3.248 -8.672 1 95.19 318 LEU B CA 1
ATOM 5233 C C . LEU B 1 318 ? -23.094 1.997 -9.422 1 95.19 318 LEU B C 1
ATOM 5235 O O . LEU B 1 318 ? -22.109 1.364 -9.062 1 95.19 318 LEU B O 1
ATOM 5239 N N . HIS B 1 319 ? -23.812 1.692 -10.539 1 95.19 319 HIS B N 1
ATOM 5240 C CA . HIS B 1 319 ? -23.516 0.477 -11.281 1 95.19 319 HIS B CA 1
ATOM 5241 C C . HIS B 1 319 ? -22.188 0.601 -12.023 1 95.19 319 HIS B C 1
ATOM 5243 O O . HIS B 1 319 ? -21.641 -0.399 -12.492 1 95.19 319 HIS B O 1
ATOM 5249 N N . GLU B 1 320 ? -21.688 1.803 -12.195 1 93.56 320 GLU B N 1
ATOM 5250 C CA . GLU B 1 320 ? -20.375 2.016 -12.812 1 93.56 320 GLU B CA 1
ATOM 5251 C C . GLU B 1 320 ? -19.25 1.777 -11.812 1 93.56 320 GLU B C 1
ATOM 5253 O O . GLU B 1 320 ? -18.078 1.68 -12.203 1 93.56 320 GLU B O 1
ATOM 5258 N N . VAL B 1 321 ? -19.625 1.589 -10.547 1 95.44 321 VAL B N 1
ATOM 5259 C CA . VAL B 1 321 ? -18.625 1.396 -9.5 1 95.44 321 VAL B CA 1
ATOM 5260 C C . VAL B 1 321 ? -18.625 -0.066 -9.062 1 95.44 321 VAL B C 1
ATOM 5262 O O . VAL B 1 321 ? -17.562 -0.662 -8.891 1 95.44 321 VAL B O 1
ATOM 5265 N N . VAL B 1 322 ? -19.844 -0.596 -8.953 1 96.94 322 VAL B N 1
ATOM 5266 C CA . VAL B 1 322 ? -19.938 -1.929 -8.367 1 96.94 322 VAL B CA 1
ATOM 5267 C C . VAL B 1 322 ? -21.125 -2.678 -8.953 1 96.94 322 VAL B C 1
ATOM 5269 O O . VAL B 1 322 ? -22.188 -2.084 -9.195 1 96.94 322 VAL B O 1
ATOM 5272 N N . VAL B 1 323 ? -20.922 -3.971 -9.203 1 97.19 323 VAL B N 1
ATOM 5273 C CA . VAL B 1 323 ? -22 -4.891 -9.562 1 97.19 323 VAL B CA 1
ATOM 5274 C C . VAL B 1 323 ? -21.828 -6.207 -8.812 1 97.19 323 VAL B C 1
ATOM 5276 O O . VAL B 1 323 ? -20.797 -6.43 -8.156 1 97.19 323 VAL B O 1
ATOM 5279 N N . GLY B 1 324 ? -22.891 -6.953 -8.797 1 96.38 324 GLY B N 1
ATOM 5280 C CA . GLY B 1 324 ? -22.844 -8.273 -8.195 1 96.38 324 GLY B CA 1
ATOM 5281 C C . GLY B 1 324 ? -22.828 -9.398 -9.219 1 96.38 324 GLY B C 1
ATOM 5282 O O . GLY B 1 324 ? -23.156 -9.18 -10.383 1 96.38 324 GLY B O 1
ATOM 5283 N N . ARG B 1 325 ? -22.359 -10.43 -8.766 1 94.19 325 ARG B N 1
ATOM 5284 C CA . ARG B 1 325 ? -22.422 -11.656 -9.555 1 94.19 325 ARG B CA 1
ATOM 5285 C C . ARG B 1 325 ? -23.062 -12.789 -8.75 1 94.19 325 ARG B C 1
ATOM 5287 O O . ARG B 1 325 ? -22.781 -12.945 -7.559 1 94.19 325 ARG B O 1
ATOM 5294 N N . ASP B 1 326 ? -23.969 -13.5 -9.398 1 91.06 326 ASP B N 1
ATOM 5295 C CA . ASP B 1 326 ? -24.609 -14.617 -8.719 1 91.06 326 ASP B CA 1
ATOM 5296 C C . ASP B 1 326 ? -23.969 -15.945 -9.117 1 91.06 326 ASP B C 1
ATOM 5298 O O . ASP B 1 326 ? -22.969 -15.969 -9.836 1 91.06 326 ASP B O 1
ATOM 5302 N N . GLY B 1 327 ? -24.484 -17.062 -8.578 1 79.44 327 GLY B N 1
ATOM 5303 C CA . GLY B 1 327 ? -23.938 -18.391 -8.805 1 79.44 327 GLY B CA 1
ATOM 5304 C C . GLY B 1 327 ? -23.969 -18.797 -10.266 1 79.44 327 GLY B C 1
ATOM 5305 O O . GLY B 1 327 ? -23.188 -19.656 -10.695 1 79.44 327 GLY B O 1
ATOM 5306 N N . ALA B 1 328 ? -24.859 -18.219 -11.094 1 80.44 328 ALA B N 1
ATOM 5307 C CA . ALA B 1 328 ? -24.984 -18.531 -12.516 1 80.44 328 ALA B CA 1
ATOM 5308 C C . ALA B 1 328 ? -24.125 -17.594 -13.352 1 80.44 328 ALA B C 1
ATOM 5310 O O . ALA B 1 328 ? -24.281 -17.516 -14.578 1 80.44 328 ALA B O 1
ATOM 5311 N N . GLU B 1 329 ? -23.312 -16.766 -12.664 1 83 329 GLU B N 1
ATOM 5312 C CA . GLU B 1 329 ? -22.375 -15.844 -13.297 1 83 329 GLU B CA 1
ATOM 5313 C C . GLU B 1 329 ? -23.109 -14.695 -13.977 1 83 329 GLU B C 1
ATOM 5315 O O . GLU B 1 329 ? -22.578 -14.062 -14.898 1 83 329 GLU B O 1
ATOM 5320 N N . SER B 1 330 ? -24.297 -14.523 -13.57 1 90.88 330 SER B N 1
ATOM 5321 C CA . SER B 1 330 ? -25.047 -13.375 -14.062 1 90.88 330 SER B CA 1
ATOM 5322 C C . SER B 1 330 ? -24.688 -12.109 -13.297 1 90.88 330 SER B C 1
ATOM 5324 O O . SER B 1 330 ? -24.453 -12.148 -12.086 1 90.88 330 SER B O 1
ATOM 5326 N N . VAL B 1 331 ? -24.688 -11.086 -14.062 1 93.75 331 VAL B N 1
ATOM 5327 C CA . VAL B 1 331 ? -24.375 -9.797 -13.453 1 93.75 331 VAL B CA 1
ATOM 5328 C C . VAL B 1 331 ? -25.625 -9.203 -12.836 1 93.75 331 VAL B C 1
ATOM 5330 O O . VAL B 1 331 ? -26.688 -9.148 -13.477 1 93.75 331 VAL B O 1
ATOM 5333 N N . ILE B 1 332 ? -25.516 -8.812 -11.594 1 96.44 332 ILE B N 1
ATOM 5334 C CA . ILE B 1 332 ? -26.625 -8.219 -10.859 1 96.44 332 ILE B CA 1
ATOM 5335 C C . ILE B 1 332 ? -26.359 -6.738 -10.609 1 96.44 332 ILE B C 1
ATOM 5337 O O . ILE B 1 332 ? -25.344 -6.383 -9.984 1 96.44 332 ILE B O 1
ATOM 5341 N N . ARG B 1 333 ? -27.234 -5.898 -11.055 1 95.94 333 ARG B N 1
ATOM 5342 C CA . ARG B 1 333 ? -27.109 -4.461 -10.82 1 95.94 333 ARG B CA 1
ATOM 5343 C C . ARG B 1 333 ? -27.469 -4.105 -9.383 1 95.94 333 ARG B C 1
ATOM 5345 O O . ARG B 1 333 ? -28.391 -4.684 -8.812 1 95.94 333 ARG B O 1
ATOM 5352 N N . PRO B 1 334 ? -26.734 -3.125 -8.844 1 97 334 PRO B N 1
ATOM 5353 C CA . PRO B 1 334 ? -27.094 -2.691 -7.496 1 97 334 PRO B CA 1
ATOM 5354 C C . PRO B 1 334 ? -28.406 -1.898 -7.461 1 97 334 PRO B C 1
ATOM 5356 O O . PRO B 1 334 ? -28.781 -1.292 -8.461 1 97 334 PRO B O 1
ATOM 5359 N N . THR B 1 335 ? -29.016 -2.012 -6.281 1 92.38 335 THR B N 1
ATOM 5360 C CA . THR B 1 335 ? -30.156 -1.14 -6.039 1 92.38 335 THR B CA 1
ATOM 5361 C C . THR B 1 335 ? -29.688 0.25 -5.609 1 92.38 335 THR B C 1
ATOM 5363 O O . THR B 1 335 ? -28.984 0.393 -4.609 1 92.38 335 THR B O 1
ATOM 5366 N N . SER B 1 336 ? -30.016 1.216 -6.328 1 84.75 336 SER B N 1
ATOM 5367 C CA . SER B 1 336 ? -29.516 2.559 -6.039 1 84.75 336 SER B CA 1
ATOM 5368 C C . SER B 1 336 ? -30.328 3.209 -4.914 1 84.75 336 SER B C 1
ATOM 5370 O O . SER B 1 336 ? -29.906 4.223 -4.355 1 84.75 336 SER B O 1
ATOM 5372 N N . ALA B 1 337 ? -31.391 2.559 -4.602 1 89.69 337 ALA B N 1
ATOM 5373 C CA . ALA B 1 337 ? -32.25 3.146 -3.561 1 89.69 337 ALA B CA 1
ATOM 5374 C C . ALA B 1 337 ? -31.5 3.219 -2.23 1 89.69 337 ALA B C 1
ATOM 5376 O O . ALA B 1 337 ? -30.922 2.223 -1.774 1 89.69 337 ALA B O 1
ATOM 5377 N N . GLY B 1 338 ? -31.422 4.461 -1.689 1 93.88 338 GLY B N 1
ATOM 5378 C CA . GLY B 1 338 ? -30.781 4.664 -0.399 1 93.88 338 GLY B CA 1
ATOM 5379 C C . GLY B 1 338 ? -29.312 5.023 -0.513 1 93.88 338 GLY B C 1
ATOM 5380 O O . GLY B 1 338 ? -28.672 5.375 0.483 1 93.88 338 GLY B O 1
ATOM 5381 N N . TRP B 1 339 ? -28.797 4.848 -1.697 1 96.19 339 TRP B N 1
ATOM 5382 C CA . TRP B 1 339 ? -27.406 5.238 -1.943 1 96.19 339 TRP B CA 1
ATOM 5383 C C . TRP B 1 339 ? -27.344 6.57 -2.686 1 96.19 339 TRP B C 1
ATOM 5385 O O . TRP B 1 339 ? -28.141 6.82 -3.598 1 96.19 339 TRP B O 1
ATOM 5395 N N . ARG B 1 340 ? -26.422 7.406 -2.219 1 95.12 340 ARG B N 1
ATOM 5396 C CA . ARG B 1 340 ? -26.234 8.711 -2.846 1 95.12 340 ARG B CA 1
ATOM 5397 C C . ARG B 1 340 ? -24.75 9.047 -2.986 1 95.12 340 ARG B C 1
ATOM 5399 O O . ARG B 1 340 ? -23.938 8.656 -2.141 1 95.12 340 ARG B O 1
ATOM 5406 N N . LEU B 1 341 ? -24.484 9.688 -4.09 1 96.25 341 LEU B N 1
ATOM 5407 C CA . LEU B 1 341 ? -23.172 10.336 -4.141 1 96.25 341 LEU B CA 1
ATOM 5408 C C . LEU B 1 341 ? -23.125 11.547 -3.211 1 96.25 341 LEU B C 1
ATOM 5410 O O . LEU B 1 341 ? -24 12.414 -3.268 1 96.25 341 LEU B O 1
ATOM 5414 N N . CYS B 1 342 ? -22.172 11.562 -2.398 1 96.31 342 CYS B N 1
ATOM 5415 C CA . CYS B 1 342 ? -22.031 12.648 -1.433 1 96.31 342 CYS B CA 1
ATOM 5416 C C . CYS B 1 342 ? -20.719 13.391 -1.639 1 96.31 342 CYS B C 1
ATOM 5418 O O . CYS B 1 342 ? -19.766 12.844 -2.205 1 96.31 342 CYS B O 1
ATOM 5420 N N . VAL B 1 343 ? -20.75 14.617 -1.266 1 96.31 343 VAL B N 1
ATOM 5421 C CA . VAL B 1 343 ? -19.547 15.43 -1.211 1 96.31 343 VAL B CA 1
ATOM 5422 C C . VAL B 1 343 ? -19.297 15.898 0.222 1 96.31 343 VAL B C 1
ATOM 5424 O O . VAL B 1 343 ? -20.234 16.281 0.929 1 96.31 343 VAL B O 1
ATOM 5427 N N . LEU B 1 344 ? -18.078 15.734 0.626 1 95.94 344 LEU B N 1
ATOM 5428 C CA . LEU B 1 344 ? -17.703 16.203 1.958 1 95.94 344 LEU B CA 1
ATOM 5429 C C . LEU B 1 344 ? -17.297 17.672 1.926 1 95.94 344 LEU B C 1
ATOM 5431 O O . LEU B 1 344 ? -16.828 18.172 0.897 1 95.94 344 LEU B O 1
ATOM 5435 N N . SER B 1 345 ? -17.516 18.281 3.047 1 93.44 345 SER B N 1
ATOM 5436 C CA . SER B 1 345 ? -17.047 19.672 3.148 1 93.44 345 SER B CA 1
ATOM 5437 C C . SER B 1 345 ? -15.523 19.75 3.014 1 93.44 345 SER B C 1
ATOM 5439 O O . SER B 1 345 ? -14.828 18.75 3.162 1 93.44 345 SER B O 1
ATOM 5441 N N . SER B 1 346 ? -15.062 20.969 2.76 1 92.94 346 SER B N 1
ATOM 5442 C CA . SER B 1 346 ? -13.617 21.188 2.709 1 92.94 346 SER B CA 1
ATOM 5443 C C . SER B 1 346 ? -12.961 20.844 4.039 1 92.94 346 SER B C 1
ATOM 5445 O O . SER B 1 346 ? -11.867 20.266 4.066 1 92.94 346 SER B O 1
ATOM 5447 N N . TYR B 1 347 ? -13.672 21.156 5.137 1 93.25 347 TYR B N 1
ATOM 5448 C CA . TYR B 1 347 ? -13.141 20.891 6.469 1 93.25 347 TYR B CA 1
ATOM 5449 C C . TYR B 1 347 ? -12.992 19.391 6.699 1 93.25 347 TYR B C 1
ATOM 5451 O O . TYR B 1 347 ? -11.922 18.922 7.105 1 93.25 347 TYR B O 1
ATOM 5459 N N . THR B 1 348 ? -14.016 18.641 6.391 1 95.5 348 THR B N 1
ATOM 5460 C CA . THR B 1 348 ? -13.984 17.203 6.605 1 95.5 348 THR B CA 1
ATOM 5461 C C . THR B 1 348 ? -12.992 16.531 5.66 1 95.5 348 THR B C 1
ATOM 5463 O O . THR B 1 348 ? -12.297 15.586 6.043 1 95.5 348 THR B O 1
ATOM 5466 N N . SER B 1 349 ? -12.953 17 4.438 1 97.12 349 SER B N 1
ATOM 5467 C CA . SER B 1 349 ? -11.984 16.469 3.484 1 97.12 349 SER B CA 1
ATOM 5468 C C . SER B 1 349 ? -10.555 16.656 3.984 1 97.12 349 SER B C 1
ATOM 5470 O O . SER B 1 349 ? -9.742 15.734 3.93 1 97.12 349 SER B O 1
ATOM 5472 N N . ARG B 1 350 ? -10.297 17.812 4.523 1 96.12 350 ARG B N 1
ATOM 5473 C CA . ARG B 1 350 ? -8.969 18.094 5.059 1 96.12 350 ARG B CA 1
ATOM 5474 C C . ARG B 1 350 ? -8.68 17.25 6.297 1 96.12 350 ARG B C 1
ATOM 5476 O O . ARG B 1 350 ? -7.543 16.844 6.523 1 96.12 350 ARG B O 1
ATOM 5483 N N . LEU B 1 351 ? -9.734 17.062 7.066 1 97 351 LEU B N 1
ATOM 5484 C CA . LEU B 1 351 ? -9.586 16.188 8.227 1 97 351 LEU B CA 1
ATOM 5485 C C . LEU B 1 351 ? -9.047 14.82 7.809 1 97 351 LEU B C 1
ATOM 5487 O O . LEU B 1 351 ? -8.047 14.344 8.359 1 97 351 LEU B O 1
ATOM 5491 N N . PHE B 1 352 ? -9.594 14.25 6.793 1 97.38 352 PHE B N 1
ATOM 5492 C CA . PHE B 1 352 ? -9.156 12.93 6.352 1 97.38 352 PHE B CA 1
ATOM 5493 C C . PHE B 1 352 ? -7.781 13.008 5.695 1 97.38 352 PHE B C 1
ATOM 5495 O O . PHE B 1 352 ? -6.938 12.133 5.902 1 97.38 352 PHE B O 1
ATOM 5502 N N . ALA B 1 353 ? -7.516 14.055 4.934 1 96.94 353 ALA B N 1
ATOM 5503 C CA . ALA B 1 353 ? -6.25 14.203 4.227 1 96.94 353 ALA B CA 1
ATOM 5504 C C . ALA B 1 353 ? -5.086 14.359 5.203 1 96.94 353 ALA B C 1
ATOM 5506 O O . ALA B 1 353 ? -3.953 13.984 4.895 1 96.94 353 ALA B O 1
ATOM 5507 N N . THR B 1 354 ? -5.348 14.891 6.348 1 97.25 354 THR B N 1
ATOM 5508 C CA . THR B 1 354 ? -4.289 15.148 7.32 1 97.25 354 THR B CA 1
ATOM 5509 C C . THR B 1 354 ? -4.254 14.055 8.383 1 97.25 354 THR B C 1
ATOM 5511 O O . THR B 1 354 ? -3.318 13.992 9.18 1 97.25 354 THR B O 1
ATOM 5514 N N . SER B 1 355 ? -5.289 13.18 8.383 1 97.69 355 SER B N 1
ATOM 5515 C CA . SER B 1 355 ? -5.383 12.148 9.422 1 97.69 355 SER B CA 1
ATOM 5516 C C . SER B 1 355 ? -5.02 10.773 8.867 1 97.69 355 SER B C 1
ATOM 5518 O O . SER B 1 355 ? -4.773 9.844 9.633 1 97.69 355 SER B O 1
ATOM 5520 N N . CYS B 1 356 ? -5.035 10.656 7.598 1 96.81 356 CYS B N 1
ATOM 5521 C CA . CYS B 1 356 ? -4.914 9.344 6.969 1 96.81 356 CYS B CA 1
ATOM 5522 C C . CYS B 1 356 ? -3.752 9.32 5.984 1 96.81 356 CYS B C 1
ATOM 5524 O O . CYS B 1 356 ? -3.789 9.992 4.953 1 96.81 356 CYS B O 1
ATOM 5526 N N . PRO B 1 357 ? -2.768 8.453 6.211 1 94 357 PRO B N 1
ATOM 5527 C CA . PRO B 1 357 ? -1.638 8.367 5.285 1 94 357 PRO B CA 1
ATOM 5528 C C . PRO B 1 357 ? -2.053 7.891 3.893 1 94 357 PRO B C 1
ATOM 5530 O O . PRO B 1 357 ? -1.48 8.328 2.893 1 94 357 PRO B O 1
ATOM 5533 N N . ALA B 1 358 ? -3.029 7.023 3.838 1 93.44 358 ALA B N 1
ATOM 5534 C CA . ALA B 1 358 ? -3.477 6.512 2.545 1 93.44 358 ALA B CA 1
ATOM 5535 C C . ALA B 1 358 ? -4.07 7.629 1.692 1 93.44 358 ALA B C 1
ATOM 5537 O O . ALA B 1 358 ? -3.777 7.73 0.499 1 93.44 358 ALA B O 1
ATOM 5538 N N . VAL B 1 359 ? -4.863 8.453 2.266 1 95.81 359 VAL B N 1
ATOM 5539 C CA . VAL B 1 359 ? -5.461 9.57 1.544 1 95.81 359 VAL B CA 1
ATOM 5540 C C . VAL B 1 359 ? -4.371 10.562 1.132 1 95.81 359 VAL B C 1
ATOM 5542 O O . VAL B 1 359 ? -4.316 10.992 -0.024 1 95.81 359 VAL B O 1
ATOM 5545 N N . ALA B 1 360 ? -3.525 10.859 2.08 1 94.38 360 ALA B N 1
ATOM 5546 C CA . ALA B 1 360 ? -2.447 11.805 1.806 1 94.38 360 ALA B CA 1
ATOM 5547 C C . ALA B 1 360 ? -1.574 11.328 0.65 1 94.38 360 ALA B C 1
ATOM 5549 O O . ALA B 1 360 ? -1.217 12.109 -0.235 1 94.38 360 ALA B O 1
ATOM 5550 N N . ARG B 1 361 ? -1.255 10.094 0.651 1 90.75 361 ARG B N 1
ATOM 5551 C CA . ARG B 1 361 ? -0.411 9.5 -0.382 1 90.75 361 ARG B CA 1
ATOM 5552 C C . ARG B 1 361 ? -1.096 9.555 -1.744 1 90.75 361 ARG B C 1
ATOM 5554 O O . ARG B 1 361 ? -0.461 9.875 -2.752 1 90.75 361 ARG B O 1
ATOM 5561 N N . ALA B 1 362 ? -2.354 9.203 -1.763 1 90.12 362 ALA B N 1
ATOM 5562 C CA . ALA B 1 362 ? -3.109 9.234 -3.012 1 90.12 362 ALA B CA 1
ATOM 5563 C C . ALA B 1 362 ? -3.117 10.641 -3.613 1 90.12 362 ALA B C 1
ATOM 5565 O O . ALA B 1 362 ? -2.891 10.812 -4.812 1 90.12 362 ALA B O 1
ATOM 5566 N N . VAL B 1 363 ? -3.316 11.578 -2.795 1 90.56 363 VAL B N 1
ATOM 5567 C CA . VAL B 1 363 ? -3.383 12.961 -3.246 1 90.56 363 VAL B CA 1
ATOM 5568 C C . VAL B 1 363 ? -2.006 13.414 -3.723 1 90.56 363 VAL B C 1
ATOM 5570 O O . VAL B 1 363 ? -1.886 14.062 -4.77 1 90.56 363 VAL B O 1
ATOM 5573 N N . ALA B 1 364 ? -1.013 13.055 -2.986 1 86.88 364 ALA B N 1
ATOM 5574 C CA . ALA B 1 364 ? 0.351 13.43 -3.348 1 86.88 364 ALA B CA 1
ATOM 5575 C C . ALA B 1 364 ? 0.745 12.844 -4.699 1 86.88 364 ALA B C 1
ATOM 5577 O O . ALA B 1 364 ? 1.331 13.531 -5.535 1 86.88 364 ALA B O 1
ATOM 5578 N N . ARG B 1 365 ? 0.451 11.625 -4.898 1 82.56 365 ARG B N 1
ATOM 5579 C CA . ARG B 1 365 ? 0.808 10.945 -6.141 1 82.56 365 ARG B CA 1
ATOM 5580 C C . ARG B 1 365 ? 0.076 11.562 -7.328 1 82.56 365 ARG B C 1
ATOM 5582 O O . ARG B 1 365 ? 0.627 11.648 -8.43 1 82.56 365 ARG B O 1
ATOM 5589 N N . ALA B 1 366 ? -1.108 11.945 -7.117 1 81.25 366 ALA B N 1
ATOM 5590 C CA . ALA B 1 366 ? -1.928 12.5 -8.195 1 81.25 366 ALA B CA 1
ATOM 5591 C C . ALA B 1 366 ? -1.498 13.922 -8.531 1 81.25 366 ALA B C 1
ATOM 5593 O O . ALA B 1 366 ? -1.637 14.367 -9.672 1 81.25 366 ALA B O 1
ATOM 5594 N N . SER B 1 367 ? -1.051 14.594 -7.562 1 76.81 367 SER B N 1
ATOM 5595 C CA . SER B 1 367 ? -0.655 15.984 -7.766 1 76.81 367 SER B CA 1
ATOM 5596 C C . SER B 1 367 ? 0.702 16.078 -8.453 1 76.81 367 SER B C 1
ATOM 5598 O O . SER B 1 367 ? 1.016 17.094 -9.078 1 76.81 367 SER B O 1
ATOM 5600 N N . SER B 1 368 ? 1.626 15.195 -8.227 1 66.75 368 SER B N 1
ATOM 5601 C CA . SER B 1 368 ? 2.949 15.219 -8.844 1 66.75 368 SER B CA 1
ATOM 5602 C C . SER B 1 368 ? 2.855 15.055 -10.352 1 66.75 368 SER B C 1
ATOM 5604 O O . SER B 1 368 ? 3.754 15.477 -11.086 1 66.75 368 SER B O 1
ATOM 5606 N N . SER B 1 369 ? 1.918 14.438 -10.906 1 54.66 369 SER B N 1
ATOM 5607 C CA . SER B 1 369 ? 1.805 14.219 -12.344 1 54.66 369 SER B CA 1
ATOM 5608 C C . SER B 1 369 ? 1.497 15.523 -13.078 1 54.66 369 SER B C 1
ATOM 5610 O O . SER B 1 369 ? 1.751 15.641 -14.273 1 54.66 369 SER B O 1
ATOM 5612 N N . ASP B 1 370 ? 0.996 16.516 -12.492 1 47.75 370 ASP B N 1
ATOM 5613 C CA . ASP B 1 370 ? 0.578 17.734 -13.195 1 47.75 370 ASP B CA 1
ATOM 5614 C C . ASP B 1 370 ? 1.732 18.719 -13.32 1 47.75 370 ASP B C 1
ATOM 5616 O O . ASP B 1 370 ? 1.588 19.781 -13.938 1 47.75 370 ASP B O 1
ATOM 5620 N N . TYR B 1 371 ? 2.719 18.734 -12.719 1 35.16 371 TYR B N 1
ATOM 5621 C CA . TYR B 1 371 ? 3.744 19.75 -12.938 1 35.16 371 TYR B CA 1
ATOM 5622 C C . TYR B 1 371 ? 4.574 19.422 -14.172 1 35.16 371 TYR B C 1
ATOM 5624 O O . TYR B 1 371 ? 5.555 18.688 -14.102 1 35.16 371 TYR B O 1
ATOM 5632 N N . LYS B 1 372 ? 4.129 19.016 -15.258 1 30.64 372 LYS B N 1
ATOM 5633 C CA . LYS B 1 372 ? 4.828 19.328 -16.5 1 30.64 372 LYS B CA 1
ATOM 5634 C C . LYS B 1 372 ? 4.516 20.734 -16.969 1 30.64 372 LYS B C 1
ATOM 5636 O O . LYS B 1 372 ? 3.352 21.141 -17.016 1 30.64 372 LYS B O 1
#

pLDDT: mean 83.73, std 20.12, range [18.28, 98.25]

Secondary structure (DSSP, 8-state):
-------------PPP---------------------HHHHHHHHHHHH---EEEEEE-SSEEEEEEEEE--HHHHTT-PPPSSTTTTTEEEEEEEEE--GGGTPPTTEEEEEEEETTTEEEEEEEEEEEEE-SS-TTEEEEEEEEEEE-PPPSSPP-GGGS----S-S--GGGS---EE-S---S---EEEEETTEEEETTTTEEEEEEE-HHHHTTSPTT----BHHHHHHHHHSPTT--GGGPPPP--BTTTTBS--HHHHHH-TT---HHHHHH--SEEE--S-GGGGGGT-SS--SEEEE---SSS----S-GGGTEEEE-TT--EEPPP-TTEEEEE--HHHHHHHHHH-HHHHHHHHHHHHTT--/-------------------------------------HHHHHHHHHHHH---EEEEEE-SSEEEEEEEEE--HHHHTT-PPPSSTTTTTEEEEEEEEE--GGGTPPTTEEEEEEEETTTEEEEEEEEEEEEE-SS-TTEEEEEEEEEEE-PPPSSPP-GGGS----S-S--GGGS---EE-S---S---EEEEETTEEEETTTTEEEEEEE-HHHHTTSPTT----BHHHHHHHHHSPTT--GGGPPPP--BTTTTBS--HHHHHH-TT---HHHHHH--SEEE--S-GGGGGGT-SS--SEEEE---SSS----S-GGGTEEEE-TT--EEPPP-TTEEEEE--HHHHHHHHHH-HHHHHHHHHHHHTT--

Organism: Human herpesvirus 2 (strain HG52) (NCBI:txid10315)

Solvent-accessible surface area (backbone atoms only — not comparable to full-atom values): 41611 Å² total; per-residue (Å²): 136,86,80,80,71,81,79,81,78,79,82,73,83,76,78,80,82,74,75,77,75,80,81,76,74,73,74,72,78,76,72,70,71,77,74,51,51,76,62,34,53,50,50,45,51,52,56,51,62,54,76,31,35,26,58,63,41,81,52,98,65,40,35,32,33,33,28,35,32,42,51,44,58,73,48,44,75,66,30,64,63,39,85,52,36,91,41,36,63,34,39,41,37,38,37,39,37,30,64,60,73,91,67,67,60,58,89,58,37,31,44,35,38,39,26,28,58,81,71,35,76,48,37,24,37,29,32,59,47,75,47,67,40,92,86,37,85,52,28,28,36,60,42,72,40,76,50,34,75,44,79,74,68,94,73,74,84,59,76,85,76,57,74,74,78,89,65,73,82,71,65,74,81,77,54,85,46,72,36,76,46,88,71,53,65,85,65,58,58,42,36,57,46,25,59,56,18,31,37,33,61,89,73,54,26,32,37,32,33,28,46,36,73,74,51,48,67,74,48,66,87,87,62,78,53,49,35,46,15,51,53,48,21,45,25,36,31,50,81,80,59,39,64,81,48,42,77,76,72,35,30,26,18,72,54,40,32,74,76,20,69,70,50,50,55,56,35,60,55,36,42,29,45,54,36,75,59,39,63,36,40,59,41,47,58,54,28,46,63,78,57,45,59,71,38,23,90,57,84,55,50,27,38,36,51,58,58,51,76,85,72,23,64,72,68,77,47,66,63,58,33,34,34,30,24,32,94,84,70,42,78,38,66,50,48,59,74,46,52,37,38,19,39,35,46,58,68,59,27,47,38,45,42,30,15,23,41,67,46,35,22,41,53,50,60,58,56,62,69,63,76,117,135,85,78,81,82,77,80,75,81,76,81,73,82,78,77,81,84,76,77,80,74,81,81,78,76,74,74,73,75,76,73,69,71,77,74,53,49,76,62,34,54,50,50,45,52,52,58,52,64,55,76,30,36,26,58,60,44,81,52,96,65,40,35,32,33,34,28,34,32,42,51,45,56,74,48,43,74,68,31,64,64,40,84,51,36,90,41,35,60,34,39,41,38,38,38,40,38,32,64,60,72,90,68,67,59,59,89,59,36,32,42,36,40,38,27,28,56,81,71,36,76,48,35,25,36,30,32,58,46,76,46,67,39,92,86,40,84,52,29,28,37,59,43,71,39,78,50,35,77,44,78,74,66,93,76,75,84,60,78,85,76,58,71,75,77,89,66,74,83,72,66,74,80,77,56,84,46,71,36,74,46,88,70,53,66,85,65,58,56,43,37,58,46,27,59,56,18,32,38,34,60,91,74,52,25,33,35,31,34,27,47,36,72,73,51,50,68,74,48,64,88,87,63,79,52,48,36,47,16,50,54,47,22,46,25,36,30,51,82,81,59,39,65,83,47,42,79,75,74,33,30,25,19,72,53,41,32,74,76,20,68,70,50,48,56,55,35,58,55,36,42,31,44,55,37,74,58,40,63,37,39,59,41,46,59,54,29,47,62,78,57,46,60,70,38,23,92,58,83,55,50,28,39,35,52,58,58,51,76,86,74,23,65,72,68,76,48,66,63,59,34,34,34,30,24,30,94,85,69,43,80,38,68,50,49,61,74,47,52,37,37,20,38,36,45,58,66,58,27,46,40,45,41,31,16,23,41,68,45,34,23,42,51,52,59,59,55,63,69,63,79,116

Radius of gyration: 34.78 Å; Cα contacts (8 Å, |Δi|>4): 1455; chains: 2; bounding box: 69×136×108 Å